Protein AF-A0A4J1UG32-F1 (afdb_monomer_lite)

Foldseek 3Di:
DDDDDPDDDDDDDDDPPAEDEDAEDAEDDDEYAEYEYAEYEEYDYEYAEYEYAEYEEYDYEYAEYEYAEYEEYCDEYAEYEYQEYEEYCDEYAEYEYQEYEEYNDEYAEYEYAEYEEYDDEYAEYEYAEYEEYDDEYAEYEYAEYEDYDDDYNYYHYVDYHDDPDDDDDDDDPPCPVPPVVPPPPDDWAKEKEFQEFEQFLPPVRDTAGRWMWIATQFFTADTHRDDDPCVVVHPYYHYLNYWYKWFFFFALEAAQLCQVCFPVDFDDAPVCCVPVTPVVVLLPAAQVSSLVSNLVQLLQSVLLRHQEYEYEYAPHRHDPVSNVVQQVLLLGAYAHEHEAFDDPVDDLVRSLVVRVVSQVVQVVVVDRRYHYALEHEEPLRDDPSNLLSSVVSCVVVVHEYEYAALQAPVSQVSCCVVPVDGRLVSCVVSVNQAHQYEYEAQFRDDLVSLLSQLVGNYAYEHAQQLSVRNVRHAHQVLSNVVSVHQYAYHNYDCRSRVGRNLLVRLLSNLVSNCVVVVHNPPCDLSNSLQRRFQSSCVSVVNNQATRGSDGGHTPWMWIFNCPPPPQCPPVVVVSCCSRPRDDSNRTAWTDTSNDTQHHGSRGDRRDD

Radius of gyration: 32.75 Å; chains: 1; bounding box: 63×98×88 Å

InterPro domains:
  IPR006680 Amidohydrolase-related [PF01979] (244-597)
  IPR011059 Metal-dependent hydrolase, composite domain superfamily [G3DSA:2.30.40.10] (197-607)
  IPR011059 Metal-dependent hydrolase, composite domain superfamily [SSF51338] (191-607)
  IPR032466 Metal-dependent hydrolase [SSF51556] (247-548)
  IPR050287 5-Methylthioadenosine/S-adenosylhomocysteine deaminase [PTHR43794] (187-607)

Organism: Streptococcus pneumoniae (NCBI:txid1313)

Secondary structure (DSSP, 8-state):
--S---SS----S------EEEEEES-B-S--S-EEEEEEEEE-S--S-EEEEEEEEE-S-BS-EEEEEEEEE-S-BS-EEEEEEEEE-S-BS-EEEEEEEEE-S-BS-EEEEEEEEE-S-BS-EEEEEEEEE-S-BS-EEEEEEEEE-S-BS-EEEEEEEEE---------TTSTTTSGGGS------EEEEEEEEEE--STT--EEEEEEEEEETTEEEEEESS--GGGGG-SEEEE-TT-EEEEPEEEEEE-GGGGGGTTSS-S--HHHHIIIIIHHHHTT--HHHHHHHHHHHHHHHHHTTEEEEEEEE-STT--HHHHHHHHHHH--EEEEEEEE---SSS-HHHHHHHHHHHHHHHHHT--TTEE--BEE--TTTS-HHHHHHHHHHHHHHT--EEEEES--HHHHHHHHHHHSS-HHHHHHHHTGGGS-EEEEE-TT--HHHHHHHTTSSEEEEE-HHHHHHTT-----HHHHHHTT--EEE--B-TTTS----HHHHHHHHHHHHHHHHT-TTSS-HHHHHHHTTHHHHHHTT-TTTSSS--TTSB--EEEE--TT-GGG-SGGGHHHHHHHT--GGGEEEEEETTEEEEETTEESS---

Sequence (608 aa):
MKIKEQTRKLAVGCSKHSFEVVDKTDEVSSKHSFEVVDKTDEVSSKHSFEVVDKTDEVSSKHCFEVVDKTDEVSSKHCFEVADRTDEVSSKHCFEVADRTDEVSSKHCFEVADRTDEVSSKHCFEVVDKTDEVSSKHCFEVADRTDEVSSKHCFEVADRTDEVSNHTYGKVNLKWFEESTTCLLEKEPIMKVFQHVNIVTCDQDFHVYLDGILAVKDSQIVYVGQDKPAFLEQAEQIIDYQGAWIMPGLVNCHTHSAMTGLRGIRDDSNLHEWLNDYIWPAESEFTPDMTTNAVKEALTEMLQSGTTTFNDMYNPSGVDIQQIYQVVKTSKMRCYFSPTLFSSETETTAETISRTRSIIDEILKYKNPNFKVMVAPHSPYSCSRDLLEASLEMAKELNIPLHVHVAETKEESGIILKRYGKRPLAFLEELGYLDHPSVFAHGVELNEREIERLASSQVAIAHNPISNLKLASGIAPIIQLQKAGVAVGIATDSVASNNNLDMFEEGRTAALLQKMKSGDASQFPIETALKVLTIEGAKVLGMENQIGSLEVGKQADFLVIQPQGKIHLQPQENMLSHLVYAVKSSDVDDVYIAGEQVVKQGQVLTVEL

Structure (mmCIF, N/CA/C/O backbone):
data_AF-A0A4J1UG32-F1
#
_entry.id   AF-A0A4J1UG32-F1
#
loop_
_atom_site.group_PDB
_atom_site.id
_atom_site.type_symbol
_atom_site.label_atom_id
_atom_site.label_alt_id
_atom_site.label_comp_id
_atom_site.label_asym_id
_atom_site.label_entity_id
_atom_site.label_seq_id
_atom_site.pdbx_PDB_ins_code
_atom_site.Cartn_x
_atom_site.Cartn_y
_atom_site.Cartn_z
_atom_site.occupancy
_atom_site.B_iso_or_equiv
_atom_site.auth_seq_id
_atom_site.auth_comp_id
_atom_site.auth_asym_id
_atom_site.auth_atom_id
_atom_site.pdbx_PDB_model_num
ATOM 1 N N . MET A 1 1 ? 22.743 69.578 35.865 1.00 32.75 1 MET A N 1
ATOM 2 C CA . MET A 1 1 ? 24.155 69.625 35.428 1.00 32.75 1 MET A CA 1
ATOM 3 C C . MET A 1 1 ? 24.977 68.991 36.531 1.00 32.75 1 MET A C 1
ATOM 5 O O . MET A 1 1 ? 25.008 69.527 37.622 1.00 32.75 1 MET A O 1
ATOM 9 N N . LYS A 1 2 ? 25.369 67.734 36.317 1.00 35.53 2 LYS A N 1
ATOM 10 C CA . LYS A 1 2 ? 26.755 67.364 35.977 1.00 35.53 2 LYS A CA 1
ATOM 11 C C . LYS A 1 2 ? 27.602 67.409 37.251 1.00 35.53 2 LYS A C 1
ATOM 13 O O . LYS A 1 2 ? 27.920 68.483 37.730 1.00 35.53 2 LYS A O 1
ATOM 18 N N . ILE A 1 3 ? 27.944 66.271 37.836 1.00 35.66 3 ILE A N 1
ATOM 19 C CA . ILE A 1 3 ? 28.661 65.165 37.181 1.00 35.66 3 ILE A CA 1
ATOM 20 C C . ILE A 1 3 ? 27.950 63.837 37.519 1.00 35.66 3 ILE A C 1
ATOM 22 O O . ILE A 1 3 ? 27.868 63.467 38.680 1.00 35.66 3 ILE A O 1
ATOM 26 N N . LYS A 1 4 ? 27.170 63.304 36.562 1.00 32.16 4 LYS A N 1
ATOM 27 C CA . LYS A 1 4 ? 27.481 62.132 35.701 1.00 32.16 4 LYS A CA 1
ATOM 28 C C . LYS A 1 4 ? 27.303 60.806 36.462 1.00 32.16 4 LYS A C 1
ATOM 30 O O . LYS A 1 4 ? 28.117 60.487 37.307 1.00 32.16 4 LYS A O 1
ATOM 35 N N . GLU A 1 5 ? 26.261 60.000 36.275 1.00 32.25 5 GLU A N 1
ATOM 36 C CA . GLU A 1 5 ? 25.587 59.630 35.020 1.00 32.25 5 GLU A CA 1
ATOM 37 C C . GLU A 1 5 ? 26.572 59.029 34.007 1.00 32.25 5 GLU A C 1
ATOM 39 O O . GLU A 1 5 ? 27.082 59.713 33.126 1.00 32.25 5 GLU A O 1
ATOM 44 N N . GLN A 1 6 ? 26.877 57.753 34.253 1.00 31.59 6 GLN A N 1
ATOM 45 C CA . GLN A 1 6 ? 27.228 56.657 33.338 1.00 31.59 6 GLN A CA 1
ATOM 46 C C . GLN A 1 6 ? 27.647 55.515 34.283 1.00 31.59 6 GLN A C 1
ATOM 48 O O . GLN A 1 6 ? 28.811 55.373 34.622 1.00 31.59 6 GLN A O 1
ATOM 53 N N . THR A 1 7 ? 26.748 54.788 34.950 1.00 32.25 7 THR A N 1
ATOM 54 C CA . THR A 1 7 ? 26.075 53.622 34.354 1.00 32.25 7 THR A CA 1
ATOM 55 C C . THR A 1 7 ? 24.945 53.165 35.291 1.00 32.25 7 THR A C 1
ATOM 57 O O . THR A 1 7 ? 25.064 52.199 36.034 1.00 32.25 7 THR A O 1
ATOM 60 N N . ARG A 1 8 ? 23.822 53.888 35.297 1.00 33.50 8 ARG A N 1
ATOM 61 C CA . ARG A 1 8 ? 22.522 53.343 35.715 1.00 33.50 8 ARG A CA 1
ATOM 62 C C . ARG A 1 8 ? 21.726 53.208 34.423 1.00 33.50 8 ARG A C 1
ATOM 64 O O . ARG A 1 8 ? 21.204 54.219 33.963 1.00 33.50 8 ARG A O 1
ATOM 71 N N . LYS A 1 9 ? 21.747 52.012 33.817 1.00 29.39 9 LYS A N 1
ATOM 72 C CA . LYS A 1 9 ? 20.824 51.451 32.799 1.00 29.39 9 LYS A CA 1
ATOM 73 C C . LYS A 1 9 ? 21.579 50.504 31.857 1.00 29.39 9 LYS A C 1
ATOM 75 O O . LYS A 1 9 ? 22.263 50.985 30.962 1.00 29.39 9 LYS A O 1
ATOM 80 N N . LEU A 1 10 ? 21.404 49.197 32.081 1.00 27.48 10 LEU A N 1
ATOM 81 C CA . LEU A 1 10 ? 21.217 48.099 31.107 1.00 27.48 10 LEU A CA 1
ATOM 82 C C . LEU A 1 10 ? 21.734 46.773 31.699 1.00 27.48 10 LEU A C 1
ATOM 84 O O . LEU A 1 10 ? 22.851 46.370 31.418 1.00 27.48 10 LEU A O 1
ATOM 88 N N . ALA A 1 11 ? 20.917 46.136 32.542 1.00 27.38 11 ALA A N 1
ATOM 89 C CA . ALA A 1 11 ? 20.810 44.676 32.693 1.00 27.38 11 ALA A CA 1
ATOM 90 C C . ALA A 1 11 ? 19.636 44.382 33.644 1.00 27.38 11 ALA A C 1
ATOM 92 O O . ALA A 1 11 ? 19.789 44.106 34.829 1.00 27.38 11 ALA A O 1
ATOM 93 N N . VAL A 1 12 ? 18.425 44.558 33.119 1.00 29.69 12 VAL A N 1
ATOM 94 C CA . VAL A 1 12 ? 17.246 43.844 33.608 1.00 29.69 12 VAL A CA 1
ATOM 95 C C . VAL A 1 12 ? 17.391 42.414 33.081 1.00 29.69 12 VAL A C 1
ATOM 97 O O . VAL A 1 12 ? 17.514 42.252 31.872 1.00 29.69 12 VAL A O 1
ATOM 100 N N . GLY A 1 13 ? 17.350 41.410 33.959 1.00 28.53 13 GLY A N 1
ATOM 101 C CA . GLY A 1 13 ? 17.164 40.004 33.580 1.00 28.53 13 GLY A CA 1
ATOM 102 C C . GLY A 1 13 ? 18.434 39.146 33.480 1.00 28.53 13 GLY A C 1
ATOM 103 O O . GLY A 1 13 ? 19.386 39.503 32.802 1.00 28.53 13 GLY A O 1
ATOM 104 N N . CYS A 1 14 ? 18.344 37.958 34.095 1.00 29.94 14 CYS A N 1
ATOM 105 C CA . CYS A 1 14 ? 19.219 36.783 33.967 1.00 29.94 14 CYS A CA 1
ATOM 106 C C . CYS A 1 14 ? 20.642 36.862 34.568 1.00 29.94 14 CYS A C 1
ATOM 108 O O . CYS A 1 14 ? 21.556 37.407 33.963 1.00 29.94 14 CYS A O 1
ATOM 110 N N . SER A 1 15 ? 20.862 36.162 35.687 1.00 30.73 15 SER A N 1
ATOM 111 C CA . SER A 1 15 ? 22.154 35.524 35.983 1.00 30.73 15 SER A CA 1
ATOM 112 C C . SER A 1 15 ? 21.916 34.157 36.636 1.00 30.73 15 SER A C 1
ATOM 114 O O . SER A 1 15 ? 21.969 34.002 37.851 1.00 30.73 15 SER A O 1
ATOM 116 N N . LYS A 1 16 ? 21.615 33.145 35.808 1.00 36.53 16 LYS A N 1
ATOM 117 C CA . LYS A 1 16 ? 22.020 31.771 36.132 1.00 36.53 16 LYS A CA 1
ATOM 118 C C . LYS A 1 16 ? 23.544 31.814 36.257 1.00 36.53 16 LYS A C 1
ATOM 120 O O . LYS A 1 16 ? 24.208 32.092 35.259 1.00 36.53 16 LYS A O 1
ATOM 125 N N . HIS A 1 17 ? 24.083 31.619 37.453 1.00 42.28 17 HIS A N 1
ATOM 126 C CA . HIS A 1 17 ? 25.504 31.335 37.604 1.00 42.28 17 HIS A CA 1
ATOM 127 C C . HIS A 1 17 ? 25.693 29.849 37.303 1.00 42.28 17 HIS A C 1
ATOM 129 O O . HIS A 1 17 ? 25.132 28.991 37.973 1.00 42.28 17 HIS A O 1
ATOM 135 N N . SER A 1 18 ? 26.390 29.548 36.210 1.00 38.44 18 SER A N 1
ATOM 136 C CA . SER A 1 18 ? 26.551 28.172 35.729 1.00 38.44 18 SER A CA 1
ATOM 137 C C . SER A 1 18 ? 27.694 27.421 36.421 1.00 38.44 18 SER A C 1
ATOM 139 O O . SER A 1 18 ? 27.841 26.230 36.174 1.00 38.44 18 SER A O 1
ATOM 141 N N . PHE A 1 19 ? 28.519 28.113 37.213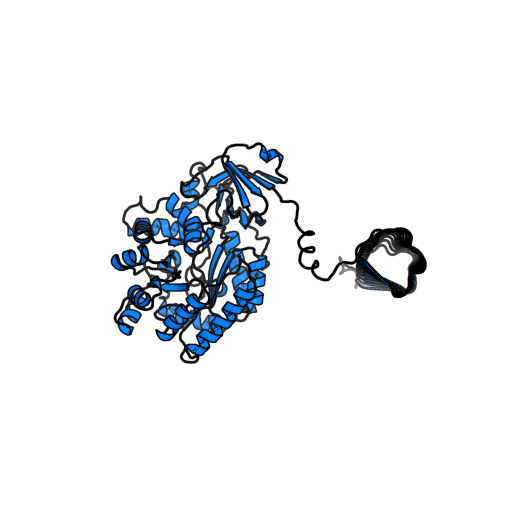 1.00 37.47 19 PHE A N 1
ATOM 142 C CA . PHE A 1 19 ? 29.785 27.600 37.735 1.00 37.47 19 PHE A CA 1
ATOM 143 C C . PHE A 1 19 ? 30.209 28.373 38.993 1.00 37.47 19 PHE A C 1
ATOM 145 O O . PHE A 1 19 ? 30.205 29.609 38.960 1.00 37.47 19 PHE A O 1
ATOM 152 N N . GLU A 1 20 ? 30.583 27.663 40.058 1.00 44.66 20 GLU A N 1
ATOM 153 C CA . GLU A 1 20 ? 31.046 28.220 41.337 1.00 44.66 20 GLU A CA 1
ATOM 154 C C . GLU A 1 20 ? 32.250 27.431 41.882 1.00 44.66 20 GLU A C 1
ATOM 156 O O . GLU A 1 20 ? 32.299 26.210 41.752 1.00 44.66 20 GLU A O 1
ATOM 161 N N . VAL A 1 21 ? 33.245 28.149 42.427 1.00 44.84 21 VAL A N 1
ATOM 162 C CA . VAL A 1 21 ? 34.440 27.586 43.085 1.00 44.84 21 VAL A CA 1
ATOM 163 C C . VAL A 1 21 ? 34.744 28.434 44.310 1.00 44.84 21 VAL A C 1
ATOM 165 O O . VAL A 1 21 ? 35.055 29.623 44.173 1.00 44.84 21 VAL A O 1
ATOM 168 N N . VAL A 1 22 ? 34.645 27.839 45.492 1.00 44.91 22 VAL A N 1
ATOM 169 C CA . VAL A 1 22 ? 34.744 28.533 46.782 1.00 44.91 22 VAL A CA 1
ATOM 170 C C . VAL A 1 22 ? 35.421 27.637 47.820 1.00 44.91 22 VAL A C 1
ATOM 172 O O . VAL A 1 22 ? 35.384 26.419 47.721 1.00 44.91 22 VAL A O 1
ATOM 175 N N . ASP A 1 23 ? 36.098 28.257 48.788 1.00 32.66 23 ASP A N 1
ATOM 176 C CA . ASP A 1 23 ? 36.917 27.558 49.794 1.00 32.66 23 ASP A CA 1
ATOM 177 C C . ASP A 1 23 ? 36.054 26.991 50.939 1.00 32.66 23 ASP A C 1
ATOM 179 O O . ASP A 1 23 ? 36.321 25.914 51.448 1.00 32.66 23 ASP A O 1
ATOM 183 N N . LYS A 1 24 ? 34.983 27.692 51.336 1.00 41.03 24 LYS A N 1
ATOM 184 C CA . LYS A 1 24 ? 33.969 27.208 52.289 1.00 41.03 24 LYS A CA 1
ATOM 185 C C . LYS A 1 24 ? 32.628 27.872 52.032 1.00 41.03 24 LYS A C 1
ATOM 187 O O . LYS A 1 24 ? 32.609 29.087 51.797 1.00 41.03 24 LYS A O 1
ATOM 192 N N . THR A 1 25 ? 31.545 27.113 52.180 1.00 51.41 25 THR A N 1
ATOM 193 C CA . THR A 1 25 ? 30.183 27.645 52.078 1.00 51.41 25 THR A CA 1
ATOM 194 C C . THR A 1 25 ? 29.265 27.034 53.129 1.00 51.41 25 THR A C 1
ATOM 196 O O . THR A 1 25 ? 29.190 25.817 53.249 1.00 51.41 25 THR A O 1
ATOM 199 N N . ASP A 1 26 ? 28.545 27.896 53.854 1.00 43.16 26 ASP A N 1
ATOM 200 C CA . ASP A 1 26 ? 27.675 27.477 54.960 1.00 43.16 26 ASP A CA 1
ATOM 201 C C . ASP A 1 26 ? 26.256 27.071 54.477 1.00 43.16 26 ASP A C 1
ATOM 203 O O . ASP A 1 26 ? 25.650 26.193 55.071 1.00 43.16 26 ASP A O 1
ATOM 207 N N . GLU A 1 27 ? 25.713 27.669 53.397 1.00 48.88 27 GLU A N 1
ATOM 208 C CA . GLU A 1 27 ? 24.404 27.302 52.801 1.00 48.88 27 GLU A CA 1
ATOM 209 C C . GLU A 1 27 ? 24.316 27.681 51.301 1.00 48.88 27 GLU A C 1
ATOM 211 O O . GLU A 1 27 ? 24.492 28.851 50.939 1.00 48.88 27 GLU A O 1
ATOM 216 N N . VAL A 1 28 ? 23.936 26.740 50.419 1.00 53.25 28 VAL A N 1
ATOM 217 C CA . VAL A 1 28 ? 23.693 27.001 48.978 1.00 53.25 28 VAL A CA 1
ATOM 218 C C . VAL A 1 28 ? 22.209 26.821 48.627 1.00 53.25 28 VAL A C 1
ATOM 220 O O . VAL A 1 28 ? 21.672 25.716 48.648 1.00 53.25 28 VAL A O 1
ATOM 223 N N . SER A 1 29 ? 21.516 27.915 48.272 1.00 44.59 29 SER A N 1
ATOM 224 C CA . SER A 1 29 ? 20.060 27.914 47.991 1.00 44.59 29 SER A CA 1
ATOM 225 C C . SER A 1 29 ? 19.663 28.285 46.549 1.00 44.59 29 SER A C 1
ATOM 227 O O . SER A 1 29 ? 18.470 28.336 46.221 1.00 44.59 29 SER A O 1
ATOM 229 N N . SER A 1 30 ? 20.625 28.514 45.645 1.00 51.66 30 SER A N 1
ATOM 230 C CA . SER A 1 30 ? 20.379 28.777 44.214 1.00 51.66 30 SER A CA 1
ATOM 231 C C . SER A 1 30 ? 20.765 27.600 43.312 1.00 51.66 30 SER A C 1
ATOM 233 O O . SER A 1 30 ? 21.615 26.803 43.654 1.00 51.66 30 SER A O 1
ATOM 235 N N . LYS A 1 31 ? 20.132 27.468 42.133 1.00 46.75 31 LYS A N 1
ATOM 236 C CA . LYS A 1 31 ? 20.424 26.378 41.177 1.00 46.75 31 LYS A CA 1
ATOM 237 C C . LYS A 1 31 ? 21.768 26.595 40.471 1.00 46.75 31 LYS A C 1
ATOM 239 O O . LYS A 1 31 ? 21.836 27.484 39.614 1.00 46.75 31 LYS A O 1
ATOM 244 N N . HIS A 1 32 ? 22.747 25.727 40.720 1.00 52.16 32 HIS A N 1
ATOM 245 C CA . HIS A 1 32 ? 24.027 25.689 40.003 1.00 52.16 32 HIS A CA 1
ATOM 246 C C . HIS A 1 32 ? 24.087 24.494 39.041 1.00 52.16 32 HIS A C 1
ATOM 248 O O . HIS A 1 32 ? 23.397 23.489 39.206 1.00 52.16 32 HIS A O 1
ATOM 254 N N . SER A 1 33 ? 24.848 24.636 37.953 1.00 38.62 33 SER A N 1
ATOM 255 C CA . SER A 1 33 ? 25.053 23.539 36.989 1.00 38.62 33 SER A CA 1
ATOM 256 C C . SER A 1 33 ? 26.317 22.732 37.294 1.00 38.62 33 SER A C 1
ATOM 258 O O . SER A 1 33 ? 26.360 21.559 36.940 1.00 38.62 33 SER A O 1
ATOM 260 N N . PHE A 1 34 ? 27.309 23.348 37.943 1.00 39.72 34 PHE A N 1
ATOM 261 C CA . PHE A 1 34 ? 28.599 22.752 38.279 1.00 39.72 34 PHE A CA 1
ATOM 262 C C . PHE A 1 34 ? 29.207 23.459 39.500 1.00 39.72 34 PHE A C 1
ATOM 264 O O . PHE A 1 34 ? 29.196 24.696 39.535 1.00 39.72 34 PHE A O 1
ATOM 271 N N . GLU A 1 35 ? 29.745 22.697 40.450 1.00 51.25 35 GLU A N 1
ATOM 272 C CA . GLU A 1 35 ? 30.275 23.200 41.725 1.00 51.25 35 GLU A CA 1
ATOM 273 C C . GLU A 1 35 ? 31.529 22.430 42.177 1.00 51.25 35 GLU A C 1
ATOM 275 O O . GLU A 1 35 ? 31.603 21.213 41.997 1.00 51.25 35 GLU A O 1
ATOM 280 N N . VAL A 1 36 ? 32.522 23.158 42.714 1.00 48.09 36 VAL A N 1
ATOM 281 C CA . VAL A 1 36 ? 33.732 22.597 43.345 1.00 48.09 36 VAL A CA 1
ATOM 282 C C . VAL A 1 36 ? 34.012 23.334 44.652 1.00 48.09 36 VAL A C 1
ATOM 284 O O . VAL A 1 36 ? 34.279 24.541 44.620 1.00 48.09 36 VAL A O 1
ATOM 287 N N . VAL A 1 37 ? 33.969 22.627 45.781 1.00 54.62 37 VAL A N 1
ATOM 288 C CA . VAL A 1 37 ? 34.108 23.218 47.125 1.00 54.62 37 VAL A CA 1
ATOM 289 C C . VAL A 1 37 ? 35.006 22.344 48.001 1.00 54.62 37 VAL A C 1
ATOM 291 O O . VAL A 1 37 ? 35.007 21.128 47.862 1.00 54.62 37 VAL A O 1
ATOM 294 N N . ASP A 1 38 ? 35.800 22.948 48.889 1.00 39.88 38 ASP A N 1
ATOM 295 C CA . ASP A 1 38 ? 36.634 22.192 49.842 1.00 39.88 38 ASP A CA 1
ATOM 296 C C . ASP A 1 38 ? 35.773 21.628 50.990 1.00 39.88 38 ASP A C 1
ATOM 298 O O . ASP A 1 38 ? 35.847 20.449 51.312 1.00 39.88 38 ASP A O 1
ATOM 302 N N . LYS A 1 39 ? 34.888 22.437 51.590 1.00 47.44 39 LYS A N 1
ATOM 303 C CA . LYS A 1 39 ? 33.922 21.966 52.601 1.00 47.44 39 LYS A CA 1
ATOM 304 C C . LYS A 1 39 ? 32.562 22.636 52.496 1.00 47.44 39 LYS A C 1
ATOM 306 O O . LYS A 1 39 ? 32.506 23.869 52.397 1.00 47.44 39 LYS A O 1
ATOM 311 N N . THR A 1 40 ? 31.514 21.829 52.639 1.00 52.81 40 THR A N 1
ATOM 312 C CA . THR A 1 40 ? 30.124 22.291 52.661 1.00 52.81 40 THR A CA 1
ATOM 313 C C . THR A 1 40 ? 29.342 21.596 53.771 1.00 52.81 40 THR A C 1
ATOM 315 O O . THR A 1 40 ? 29.356 20.371 53.861 1.00 52.81 40 THR A O 1
ATOM 318 N N . ASP A 1 41 ? 28.641 22.385 54.588 1.00 50.69 41 ASP A N 1
ATOM 319 C CA . ASP A 1 41 ? 27.920 21.868 55.758 1.00 50.69 41 ASP A CA 1
ATOM 320 C C . ASP A 1 41 ? 26.512 21.338 55.374 1.00 50.69 41 ASP A C 1
ATOM 322 O O . ASP A 1 41 ? 26.141 20.246 55.788 1.00 50.69 41 ASP A O 1
ATOM 326 N N . GLU A 1 42 ? 25.740 22.047 54.527 1.00 52.50 42 GLU A N 1
ATOM 327 C CA . GLU A 1 42 ? 24.414 21.593 54.046 1.00 52.50 42 GLU A CA 1
ATOM 328 C C . GLU A 1 42 ? 24.128 21.969 52.573 1.00 52.50 42 GLU A C 1
ATOM 330 O O . GLU A 1 42 ? 24.183 23.143 52.179 1.00 52.50 42 GLU A O 1
ATOM 335 N N . VAL A 1 43 ? 23.694 20.990 51.760 1.00 56.34 43 VAL A N 1
ATOM 336 C CA . VAL A 1 43 ? 23.252 21.212 50.364 1.00 56.34 43 VAL A CA 1
ATOM 337 C C . VAL A 1 43 ? 21.756 20.910 50.193 1.00 56.34 43 VAL A C 1
ATOM 339 O O . VAL A 1 43 ? 21.299 19.771 50.313 1.00 56.34 43 VAL A O 1
ATOM 342 N N . SER A 1 44 ? 20.960 21.940 49.861 1.00 45.69 44 SER A N 1
ATOM 343 C CA . SER A 1 44 ? 19.486 21.846 49.740 1.00 45.69 44 SER A CA 1
ATOM 344 C C . SER A 1 44 ? 18.931 22.096 48.323 1.00 45.69 44 SER A C 1
ATOM 346 O O . SER A 1 44 ? 17.714 22.102 48.101 1.00 45.69 44 SER A O 1
ATOM 348 N N . SER A 1 45 ? 19.804 22.282 47.325 1.00 54.88 45 SER A N 1
ATOM 349 C CA . SER A 1 45 ? 19.456 22.664 45.945 1.00 54.88 45 SER A CA 1
ATOM 350 C C . SER A 1 45 ? 19.832 21.578 44.912 1.00 54.88 45 SER A C 1
ATOM 352 O O . SER A 1 45 ? 20.583 20.663 45.217 1.00 54.88 45 SER A O 1
ATOM 354 N N . LYS A 1 46 ? 19.258 21.590 43.692 1.00 48.44 46 LYS A N 1
ATOM 355 C CA . LYS A 1 46 ? 19.522 20.561 42.650 1.00 48.44 46 LYS A CA 1
ATOM 356 C C . LYS A 1 46 ? 20.772 20.899 41.830 1.00 48.44 46 LYS A C 1
ATOM 358 O O . LYS A 1 46 ? 20.718 21.888 41.091 1.00 48.44 46 LYS A O 1
ATOM 363 N N . HIS A 1 47 ? 21.777 20.022 41.835 1.00 55.16 47 HIS A N 1
ATOM 364 C CA . HIS A 1 47 ? 23.012 20.164 41.049 1.00 55.16 47 HIS A CA 1
ATOM 365 C C . HIS A 1 47 ? 23.090 19.113 39.930 1.00 55.16 47 HIS A C 1
ATOM 367 O O . HIS A 1 47 ? 22.504 18.031 40.012 1.00 55.16 47 HIS A O 1
ATOM 373 N N . SER A 1 48 ? 23.759 19.463 38.825 1.00 42.41 48 SER A N 1
ATOM 374 C CA . SER A 1 48 ? 23.982 18.522 37.711 1.00 42.41 48 SER A CA 1
ATOM 375 C C . SER A 1 48 ? 25.317 17.781 37.832 1.00 42.41 48 SER A C 1
ATOM 377 O O . SER A 1 48 ? 25.408 16.663 37.334 1.00 42.41 48 SER A O 1
ATOM 379 N N . PHE A 1 49 ? 26.319 18.389 38.474 1.00 43.41 49 PHE A N 1
ATOM 380 C CA . PHE A 1 49 ? 27.647 17.822 38.710 1.00 43.41 49 PHE A CA 1
ATOM 381 C C . PHE A 1 49 ? 28.318 18.526 39.901 1.00 43.41 49 PHE A C 1
ATOM 383 O O . PHE A 1 49 ? 28.272 19.760 39.958 1.00 43.41 49 PHE A O 1
ATOM 390 N N . GLU A 1 50 ? 28.946 17.770 40.799 1.00 52.81 50 GLU A N 1
ATOM 391 C CA . GLU A 1 50 ? 29.536 18.271 42.049 1.00 52.81 50 GLU A CA 1
ATOM 392 C C . GLU A 1 50 ? 30.836 17.528 42.407 1.00 52.81 50 GLU A C 1
ATOM 394 O O . GLU A 1 50 ? 30.929 16.317 42.197 1.00 52.81 50 GLU A O 1
ATOM 399 N N . VAL A 1 51 ? 31.845 18.268 42.891 1.00 52.06 51 VAL A N 1
ATOM 400 C CA . VAL A 1 51 ? 33.115 17.724 43.409 1.00 52.06 51 VAL A CA 1
ATOM 401 C C . VAL A 1 51 ? 33.450 18.387 44.742 1.00 52.06 51 VAL A C 1
ATOM 403 O O . VAL A 1 51 ? 33.677 19.599 44.765 1.00 52.06 51 VAL A O 1
ATOM 406 N N . VAL A 1 52 ? 33.505 17.618 45.829 1.00 57.81 52 VAL A N 1
ATOM 407 C CA . VAL A 1 52 ? 33.709 18.161 47.185 1.00 57.81 52 VAL A CA 1
ATOM 408 C C . VAL A 1 52 ? 34.728 17.324 47.967 1.00 57.81 52 VAL A C 1
ATOM 410 O O . VAL A 1 52 ? 34.791 16.116 47.785 1.00 57.81 52 VAL A O 1
ATOM 413 N N . ASP A 1 53 ? 35.564 17.938 48.811 1.00 47.25 53 ASP A N 1
ATOM 414 C CA . ASP A 1 53 ? 36.481 17.176 49.686 1.00 47.25 53 ASP A CA 1
ATOM 415 C C . ASP A 1 53 ? 35.709 16.602 50.890 1.00 47.25 53 ASP A C 1
ATOM 417 O O . ASP A 1 53 ? 35.780 15.408 51.163 1.00 47.25 53 ASP A O 1
ATOM 421 N N . LYS A 1 54 ? 34.882 17.402 51.581 1.00 52.84 54 LYS A N 1
ATOM 422 C CA . LYS A 1 54 ? 33.973 16.886 52.626 1.00 52.84 54 LYS A CA 1
ATOM 423 C C . LYS A 1 54 ? 32.588 17.514 52.628 1.00 52.84 54 LYS A C 1
ATOM 425 O O . LYS A 1 54 ? 32.485 18.745 52.587 1.00 52.84 54 LYS A O 1
ATOM 430 N N . THR A 1 55 ? 31.578 16.666 52.808 1.00 55.00 55 THR A N 1
ATOM 431 C CA . THR A 1 55 ? 30.180 17.080 52.963 1.00 55.00 55 THR A CA 1
ATOM 432 C C . THR A 1 55 ? 29.528 16.368 54.144 1.00 55.00 55 THR A C 1
ATOM 434 O O . THR A 1 55 ? 29.577 15.141 54.227 1.00 55.00 55 THR A O 1
ATOM 437 N N . ASP A 1 56 ? 28.895 17.139 55.029 1.00 55.12 56 ASP A N 1
ATOM 438 C CA . ASP A 1 56 ? 28.283 16.598 56.248 1.00 55.12 56 ASP A CA 1
ATOM 439 C C . ASP A 1 56 ? 26.852 16.064 55.969 1.00 55.12 56 ASP A C 1
ATOM 441 O O . ASP A 1 56 ? 26.561 14.917 56.303 1.00 55.12 56 ASP A O 1
ATOM 445 N N . GLU A 1 57 ? 25.974 16.821 55.280 1.00 54.03 57 GLU A N 1
ATOM 446 C CA . GLU A 1 57 ? 24.614 16.360 54.910 1.00 54.03 57 GLU A CA 1
ATOM 447 C C . GLU A 1 57 ? 24.167 16.742 53.476 1.00 54.03 57 GLU A C 1
ATOM 449 O O . GLU A 1 57 ? 24.152 17.917 53.081 1.00 54.03 57 GLU A O 1
ATOM 454 N N . VAL A 1 58 ? 23.667 15.754 52.711 1.00 57.41 58 VAL A N 1
ATOM 455 C CA . VAL A 1 58 ? 23.077 15.965 51.369 1.00 57.41 58 VAL A CA 1
ATOM 456 C C . VAL A 1 58 ? 21.580 15.628 51.343 1.00 57.41 58 VAL A C 1
ATOM 458 O O . VAL A 1 58 ? 21.163 14.477 51.510 1.00 57.41 58 VAL A O 1
ATOM 461 N N . SER A 1 59 ? 20.733 16.634 51.071 1.00 46.31 59 SER A N 1
ATOM 462 C CA . SER A 1 59 ? 19.258 16.519 51.154 1.00 46.31 59 SER A CA 1
ATOM 463 C C . SER A 1 59 ? 18.510 16.610 49.809 1.00 46.31 59 SER A C 1
ATOM 465 O O . SER A 1 59 ? 17.275 16.572 49.755 1.00 46.31 59 SER A O 1
ATOM 467 N N . SER A 1 60 ? 19.230 16.713 48.686 1.00 55.72 60 SER A N 1
ATOM 468 C CA . SER A 1 60 ? 18.679 17.063 47.367 1.00 55.72 60 SER A CA 1
ATOM 469 C C . SER A 1 60 ? 19.179 16.147 46.226 1.00 55.72 60 SER A C 1
ATOM 471 O O . SER A 1 60 ? 20.014 15.284 46.440 1.00 55.72 60 SER A O 1
ATOM 473 N N . LYS A 1 61 ? 18.554 16.174 45.031 1.00 49.50 61 LYS A N 1
ATOM 474 C CA . LYS A 1 61 ? 18.828 15.209 43.931 1.00 49.50 61 LYS A CA 1
ATOM 475 C C . LYS A 1 61 ? 20.033 15.634 43.086 1.00 49.50 61 LYS A C 1
ATOM 477 O O . LYS A 1 61 ? 19.925 16.671 42.422 1.00 49.50 61 LYS A O 1
ATOM 482 N N . HIS A 1 62 ? 21.046 14.770 42.978 1.00 57.06 62 HIS A N 1
ATOM 483 C CA . HIS A 1 62 ? 22.234 14.970 42.135 1.00 57.06 62 HIS A CA 1
ATOM 484 C C . HIS A 1 62 ? 22.262 13.977 40.959 1.00 57.06 62 HIS A C 1
ATOM 486 O O . HIS A 1 62 ? 21.781 12.840 41.047 1.00 57.06 62 HIS A O 1
ATOM 492 N N . CYS A 1 63 ? 22.783 14.425 39.814 1.00 45.62 63 CYS A N 1
ATOM 493 C CA . CYS A 1 63 ? 22.985 13.559 38.648 1.00 45.62 63 CYS A CA 1
ATOM 494 C C . CYS A 1 63 ? 24.350 12.852 38.670 1.00 45.62 63 CYS A C 1
ATOM 496 O O . CYS A 1 63 ? 24.426 11.724 38.190 1.00 45.62 63 CYS A O 1
ATOM 498 N N . PHE A 1 64 ? 25.398 13.500 39.190 1.00 46.09 64 PHE A N 1
ATOM 499 C CA . PHE A 1 64 ? 26.760 12.965 39.271 1.00 46.09 64 PHE A CA 1
ATOM 500 C C . PHE A 1 64 ? 27.541 13.663 40.394 1.00 46.09 64 PHE A C 1
ATOM 502 O O . PHE A 1 64 ? 27.508 14.895 40.457 1.00 46.09 64 PHE A O 1
ATOM 509 N N . GLU A 1 65 ? 28.250 12.898 41.222 1.00 55.84 65 GLU A N 1
ATOM 510 C CA . GLU A 1 65 ? 28.978 13.388 42.401 1.00 55.84 65 GLU A CA 1
ATOM 511 C C . GLU A 1 65 ? 30.329 12.677 42.570 1.00 55.84 65 GLU A C 1
ATOM 513 O O . GLU A 1 65 ? 30.431 11.475 42.309 1.00 55.84 65 GLU A O 1
ATOM 518 N N . VAL A 1 66 ? 31.362 13.430 42.966 1.00 56.06 66 VAL A N 1
ATOM 519 C CA . VAL A 1 66 ? 32.682 12.908 43.360 1.00 56.06 66 VAL A CA 1
ATOM 520 C C . VAL A 1 66 ? 33.080 13.528 44.692 1.00 56.06 66 VAL A C 1
ATOM 522 O O . VAL A 1 66 ? 33.197 14.751 44.773 1.00 56.06 66 VAL A O 1
ATOM 525 N N . VAL A 1 67 ? 33.319 12.711 45.710 1.00 61.25 67 VAL A N 1
ATOM 526 C CA . VAL A 1 67 ? 33.553 13.196 47.075 1.00 61.25 67 VAL A CA 1
ATOM 527 C C . VAL A 1 67 ? 34.671 12.418 47.772 1.00 61.25 67 VAL A C 1
ATOM 529 O O . VAL A 1 67 ? 34.831 11.232 47.521 1.00 61.25 67 VAL A O 1
ATOM 532 N N . ASP A 1 68 ? 35.500 13.055 48.606 1.00 52.41 68 ASP A N 1
ATOM 533 C CA . ASP A 1 68 ? 36.488 12.304 49.410 1.00 52.41 68 ASP A CA 1
ATOM 534 C C . ASP A 1 68 ? 35.782 11.653 50.611 1.00 52.41 68 ASP A C 1
ATOM 536 O O . ASP A 1 68 ? 35.870 10.441 50.794 1.00 52.41 68 ASP A O 1
ATOM 540 N N . LYS A 1 69 ? 34.988 12.412 51.387 1.00 55.94 69 LYS A N 1
ATOM 541 C CA . LYS A 1 69 ? 34.152 11.846 52.468 1.00 55.94 69 LYS A CA 1
ATOM 542 C C . LYS A 1 69 ? 32.759 12.448 52.571 1.00 55.94 69 LYS A C 1
ATOM 544 O O . LYS A 1 69 ? 32.632 13.676 52.582 1.00 55.94 69 LYS A O 1
ATOM 549 N N . THR A 1 70 ? 31.773 11.578 52.780 1.00 60.16 70 THR A N 1
ATOM 550 C CA . THR A 1 70 ? 30.387 11.965 53.069 1.00 60.16 70 THR A CA 1
ATOM 551 C C . THR A 1 70 ? 29.857 11.232 54.293 1.00 60.16 70 THR A C 1
ATOM 553 O O . THR A 1 70 ? 29.936 10.002 54.360 1.00 60.16 70 THR A O 1
ATOM 556 N N . ASP A 1 71 ? 29.293 11.993 55.232 1.00 58.38 71 ASP A N 1
ATOM 557 C CA . ASP A 1 71 ? 28.798 11.455 56.501 1.00 58.38 71 ASP A CA 1
ATOM 558 C C . ASP A 1 71 ? 27.351 10.917 56.353 1.00 58.38 71 ASP A C 1
ATOM 560 O O . ASP A 1 71 ? 27.119 9.742 56.637 1.00 58.38 71 ASP A O 1
ATOM 564 N N . GLU A 1 72 ? 26.391 11.702 55.824 1.00 56.09 72 GLU A N 1
ATOM 565 C CA . GLU A 1 72 ? 25.002 11.242 55.589 1.00 56.09 72 GLU A CA 1
ATOM 566 C C . GLU A 1 72 ? 24.407 11.636 54.215 1.00 56.09 72 GLU A C 1
ATOM 568 O O . GLU A 1 72 ? 24.308 12.815 53.846 1.00 56.09 72 GLU A O 1
ATOM 573 N N . VAL A 1 73 ? 23.874 10.643 53.481 1.00 58.59 73 VAL A N 1
ATOM 574 C CA . VAL A 1 73 ? 23.152 10.854 52.207 1.00 58.59 73 VAL A CA 1
ATOM 575 C C . VAL A 1 73 ? 21.673 10.471 52.322 1.00 58.59 73 VAL A C 1
ATOM 577 O O . VAL A 1 73 ? 21.309 9.300 52.481 1.00 58.59 73 VAL A O 1
ATOM 580 N N . SER A 1 74 ? 20.775 11.455 52.173 1.00 47.66 74 SER A N 1
ATOM 581 C CA . SER A 1 74 ? 19.320 11.275 52.376 1.00 47.66 74 SER A CA 1
ATOM 582 C C . SER A 1 74 ? 18.461 11.304 51.100 1.00 47.66 74 SER A C 1
ATOM 584 O O . SER A 1 74 ? 17.229 11.202 51.149 1.00 47.66 74 SER A O 1
ATOM 586 N N . SER A 1 75 ? 19.083 11.402 49.919 1.00 57.25 75 SER A N 1
ATOM 587 C CA . SER A 1 75 ? 18.413 11.722 48.649 1.00 57.25 75 SER A CA 1
ATOM 588 C C . SER A 1 75 ? 18.877 10.856 47.451 1.00 57.25 75 SER A C 1
ATOM 590 O O . SER A 1 75 ? 19.679 9.948 47.608 1.00 57.25 75 SER A O 1
ATOM 592 N N . LYS A 1 76 ? 18.228 10.951 46.271 1.00 50.41 76 LYS A N 1
ATOM 593 C CA . LYS A 1 76 ? 18.459 10.041 45.117 1.00 50.41 76 LYS A CA 1
ATOM 594 C C . LYS A 1 76 ? 19.616 10.519 44.235 1.00 50.41 76 LYS A C 1
ATOM 596 O O . LYS A 1 76 ? 19.450 11.563 43.594 1.00 50.41 76 LYS A O 1
ATOM 601 N N . HIS A 1 77 ? 20.646 9.687 44.067 1.00 58.09 77 HIS A N 1
ATOM 602 C CA . HIS A 1 77 ? 21.769 9.922 43.149 1.00 58.09 77 HIS A CA 1
ATOM 603 C C . HIS A 1 77 ? 21.689 8.987 41.932 1.00 58.09 77 HIS A C 1
ATOM 605 O O . HIS A 1 77 ? 21.209 7.848 42.007 1.00 58.09 77 HIS A O 1
ATOM 611 N N . CYS A 1 78 ? 22.106 9.489 40.767 1.00 48.44 78 CYS A N 1
ATOM 612 C CA . CYS A 1 78 ? 22.210 8.660 39.560 1.00 48.44 78 CYS A CA 1
ATOM 613 C C . CYS A 1 78 ? 23.591 7.999 39.426 1.00 48.44 78 CYS A C 1
ATOM 615 O O . CYS A 1 78 ? 23.650 6.883 38.914 1.00 48.44 78 CYS A O 1
ATOM 617 N N . PHE A 1 79 ? 24.662 8.661 39.876 1.00 50.09 79 PHE A N 1
ATOM 618 C CA . PHE A 1 79 ? 26.036 8.155 39.839 1.00 50.09 79 PHE A CA 1
ATOM 619 C C . PHE A 1 79 ? 26.893 8.840 40.916 1.00 50.09 79 PHE A C 1
ATOM 621 O O . PHE A 1 79 ? 26.825 10.066 41.026 1.00 50.09 79 PHE A O 1
ATOM 628 N N . GLU A 1 80 ? 27.701 8.076 41.648 1.00 58.31 80 GLU A N 1
ATOM 629 C CA . GLU A 1 80 ? 28.547 8.563 42.750 1.00 58.31 80 GLU A CA 1
ATOM 630 C C . GLU A 1 80 ? 29.921 7.877 42.763 1.00 58.31 80 GLU A C 1
ATOM 632 O O . GLU A 1 80 ? 30.020 6.686 42.449 1.00 58.31 80 GLU A O 1
ATOM 637 N N . VAL A 1 81 ? 30.971 8.638 43.098 1.00 61.38 81 VAL A N 1
ATOM 638 C CA . VAL A 1 81 ? 32.330 8.136 43.354 1.00 61.38 81 VAL A CA 1
ATOM 639 C C . VAL A 1 81 ? 32.848 8.717 44.669 1.00 61.38 81 VAL A C 1
ATOM 641 O O . VAL A 1 81 ? 32.994 9.936 44.753 1.00 61.38 81 VAL A O 1
ATOM 644 N N . ALA A 1 82 ? 33.161 7.872 45.652 1.00 63.62 82 ALA A N 1
ATOM 645 C CA . ALA A 1 82 ? 33.607 8.307 46.978 1.00 63.62 82 ALA A CA 1
ATOM 646 C C . ALA A 1 82 ? 34.882 7.584 47.460 1.00 63.62 82 ALA A C 1
ATOM 648 O O . ALA A 1 82 ? 35.121 6.446 47.067 1.00 63.62 82 ALA A O 1
ATOM 649 N N . ASP A 1 83 ? 35.713 8.201 48.311 1.00 58.56 83 ASP A N 1
ATOM 650 C CA . ASP A 1 83 ? 36.760 7.452 49.047 1.00 58.56 83 ASP A CA 1
ATOM 651 C C . ASP A 1 83 ? 36.133 6.757 50.268 1.00 58.56 83 ASP A C 1
ATOM 653 O O . ASP A 1 83 ? 36.347 5.567 50.500 1.00 58.56 83 ASP A O 1
ATOM 657 N N . ARG A 1 84 ? 35.269 7.460 51.016 1.00 57.81 84 ARG A N 1
ATOM 658 C CA . ARG A 1 84 ? 34.492 6.860 52.109 1.00 57.81 84 ARG A CA 1
ATOM 659 C C . ARG A 1 84 ? 33.083 7.434 52.242 1.00 57.81 84 ARG A C 1
ATOM 661 O O . ARG A 1 84 ? 32.925 8.655 52.286 1.00 57.81 84 ARG A O 1
ATOM 668 N N . THR A 1 85 ? 32.113 6.546 52.445 1.00 61.53 85 THR A N 1
ATOM 669 C CA . THR A 1 85 ? 30.719 6.902 52.745 1.00 61.53 85 THR A CA 1
ATOM 670 C C . THR A 1 85 ? 30.261 6.198 54.023 1.00 61.53 85 THR A C 1
ATOM 672 O O . THR A 1 85 ? 30.336 4.970 54.108 1.00 61.53 85 THR A O 1
ATOM 675 N N . ASP A 1 86 ? 29.811 6.965 55.022 1.00 60.06 86 ASP A N 1
ATOM 676 C CA . ASP A 1 86 ? 29.477 6.417 56.344 1.00 60.06 86 ASP A CA 1
ATOM 677 C C . ASP A 1 86 ? 28.016 5.894 56.405 1.00 60.06 86 ASP A C 1
ATOM 679 O O . ASP A 1 86 ? 27.828 4.709 56.685 1.00 60.06 86 ASP A O 1
ATOM 683 N N . GLU A 1 87 ? 26.989 6.693 56.058 1.00 57.56 87 GLU A N 1
ATOM 684 C CA . GLU A 1 87 ? 25.581 6.232 56.003 1.00 57.56 87 GLU A CA 1
ATOM 685 C C . GLU A 1 87 ? 24.818 6.626 54.715 1.00 57.56 87 GLU A C 1
ATOM 687 O O . GLU A 1 87 ? 24.653 7.804 54.374 1.00 57.56 87 GLU A O 1
ATOM 692 N N . VAL A 1 88 ? 24.223 5.629 54.037 1.00 59.53 88 VAL A N 1
ATOM 693 C CA . VAL A 1 88 ? 23.367 5.838 52.850 1.00 59.53 88 VAL A CA 1
ATOM 694 C C . VAL A 1 88 ? 21.918 5.421 53.112 1.00 59.53 88 VAL A C 1
ATOM 696 O O . VAL A 1 88 ? 21.598 4.238 53.286 1.00 59.53 88 VAL A O 1
ATOM 699 N N . SER A 1 89 ? 20.988 6.386 53.074 1.00 49.09 89 SER A N 1
ATOM 700 C CA . SER A 1 89 ? 19.567 6.167 53.417 1.00 49.09 89 SER A CA 1
ATOM 701 C C . SER A 1 89 ? 18.579 6.176 52.239 1.00 49.09 89 SER A C 1
ATOM 703 O O . SER A 1 89 ? 17.371 5.971 52.412 1.00 49.09 89 SER A O 1
ATOM 705 N N . SER A 1 90 ? 19.062 6.345 51.002 1.00 57.62 90 SER A N 1
ATOM 706 C CA . SER A 1 90 ? 18.230 6.563 49.806 1.00 57.62 90 SER A CA 1
ATOM 707 C C . SER A 1 90 ? 18.745 5.814 48.547 1.00 57.62 90 SER A C 1
ATOM 709 O O . SER A 1 90 ? 19.638 4.987 48.646 1.00 57.62 90 SER A O 1
ATOM 711 N N . LYS A 1 91 ? 18.048 5.885 47.391 1.00 52.00 91 LYS A N 1
ATOM 712 C CA . LYS A 1 91 ? 18.283 5.013 46.207 1.00 52.00 91 LYS A CA 1
ATOM 713 C C . LYS A 1 91 ? 19.412 5.529 45.305 1.00 52.00 91 LYS A C 1
ATOM 715 O O . LYS A 1 91 ? 19.216 6.591 44.704 1.00 52.00 91 LYS A O 1
ATOM 720 N N . HIS A 1 92 ? 20.434 4.706 45.056 1.00 58.28 92 HIS A N 1
ATOM 721 C CA . HIS A 1 92 ? 21.485 4.955 44.057 1.00 58.28 92 HIS A CA 1
ATOM 722 C C . HIS A 1 92 ? 21.294 4.057 42.825 1.00 58.28 92 HIS A C 1
ATOM 724 O O . HIS A 1 92 ? 20.841 2.908 42.911 1.00 58.28 92 HIS A O 1
ATOM 730 N N . CYS A 1 93 ? 21.585 4.599 41.639 1.00 50.34 93 CYS A N 1
ATOM 731 C CA . CYS A 1 93 ? 21.582 3.803 40.406 1.00 50.34 93 CYS A CA 1
ATOM 732 C C . CYS A 1 93 ? 22.951 3.161 40.127 1.00 50.34 93 CYS A C 1
ATOM 734 O O . CYS A 1 93 ? 22.970 2.057 39.586 1.00 50.34 93 CYS A O 1
ATOM 736 N N . PHE A 1 94 ? 24.052 3.826 40.490 1.00 51.91 94 PHE A N 1
ATOM 737 C CA . PHE A 1 94 ? 25.422 3.340 40.315 1.00 51.91 94 PHE A CA 1
ATOM 738 C C . PHE A 1 94 ? 26.365 4.013 41.326 1.00 51.91 94 PHE A C 1
ATOM 740 O O . PHE A 1 94 ? 26.292 5.234 41.470 1.00 51.91 94 PHE A O 1
ATOM 747 N N . GLU A 1 95 ? 27.243 3.249 41.973 1.00 60.19 95 GLU A N 1
ATOM 748 C CA . GLU A 1 95 ? 28.183 3.735 42.998 1.00 60.19 95 GLU A CA 1
ATOM 749 C C . GLU A 1 95 ? 29.558 3.061 42.874 1.00 60.19 95 GLU A C 1
ATOM 751 O O . GLU A 1 95 ? 29.636 1.874 42.539 1.00 60.19 95 GLU A O 1
ATOM 756 N N . VAL A 1 96 ? 30.627 3.829 43.122 1.00 63.59 96 VAL A N 1
ATOM 757 C CA . VAL A 1 96 ? 32.009 3.338 43.240 1.00 63.59 96 VAL A CA 1
ATOM 758 C C . VAL A 1 96 ? 32.659 3.934 44.489 1.00 63.59 96 VAL A C 1
ATOM 760 O O . VAL A 1 96 ? 32.834 5.150 44.532 1.00 63.59 96 VAL A O 1
ATOM 763 N N . ALA A 1 97 ? 33.052 3.115 45.464 1.00 65.25 97 ALA A N 1
ATOM 764 C CA . ALA A 1 97 ? 33.647 3.599 46.715 1.00 65.25 97 ALA A CA 1
ATOM 765 C C . ALA A 1 97 ? 34.874 2.782 47.160 1.00 65.25 97 ALA A C 1
ATOM 767 O O . ALA A 1 97 ? 34.960 1.603 46.846 1.00 65.25 97 ALA A O 1
ATOM 768 N N . ASP A 1 98 ? 35.834 3.363 47.890 1.00 59.81 98 ASP A N 1
ATOM 769 C CA . ASP A 1 98 ? 36.901 2.554 48.521 1.00 59.81 98 ASP A CA 1
ATOM 770 C C . ASP A 1 98 ? 36.347 1.839 49.768 1.00 59.81 98 ASP A C 1
ATOM 772 O O . ASP A 1 98 ? 36.529 0.632 49.941 1.00 59.81 98 ASP A O 1
ATOM 776 N N . ARG A 1 99 ? 35.572 2.552 50.601 1.00 57.69 99 ARG A N 1
ATOM 777 C CA . ARG A 1 99 ? 34.871 1.960 51.750 1.00 57.69 99 ARG A CA 1
ATOM 778 C C . ARG A 1 99 ? 33.461 2.514 51.963 1.00 57.69 99 ARG A C 1
ATOM 780 O O . ARG A 1 99 ? 33.291 3.730 52.041 1.00 57.69 99 ARG A O 1
ATOM 787 N N . THR A 1 100 ? 32.510 1.616 52.211 1.00 62.31 100 THR A N 1
ATOM 788 C CA . THR A 1 100 ? 31.138 1.963 52.616 1.00 62.31 100 THR A CA 1
ATOM 789 C C . THR A 1 100 ? 30.781 1.267 53.933 1.00 62.31 100 THR A C 1
ATOM 791 O O . THR A 1 100 ? 30.894 0.043 54.035 1.00 62.31 100 THR A O 1
ATOM 794 N N . ASP A 1 101 ? 30.388 2.032 54.958 1.00 60.56 101 ASP A N 1
ATOM 795 C CA . ASP A 1 101 ? 30.177 1.487 56.309 1.00 60.56 101 ASP A CA 1
ATOM 796 C C . ASP A 1 101 ? 28.739 0.934 56.498 1.00 60.56 101 ASP A C 1
ATOM 798 O O . ASP A 1 101 ? 28.600 -0.257 56.783 1.00 60.56 101 ASP A O 1
ATOM 802 N N . GLU A 1 102 ? 27.672 1.722 56.270 1.00 57.88 102 GLU A N 1
ATOM 803 C CA . GLU A 1 102 ? 26.272 1.246 56.365 1.00 57.88 102 GLU A CA 1
ATOM 804 C C . GLU A 1 102 ? 25.381 1.620 55.159 1.00 57.88 102 GLU A C 1
ATOM 806 O O . GLU A 1 102 ? 25.154 2.792 54.837 1.00 57.88 102 GLU A O 1
ATOM 811 N N . VAL A 1 103 ? 24.754 0.607 54.540 1.00 59.34 103 VAL A N 1
ATOM 812 C CA . VAL A 1 103 ? 23.791 0.793 53.436 1.00 59.34 103 VAL A CA 1
ATOM 813 C C . VAL A 1 103 ? 22.380 0.354 53.837 1.00 59.34 103 VAL A C 1
ATOM 815 O O . VAL A 1 103 ? 22.098 -0.834 54.046 1.00 59.34 103 VAL A O 1
ATOM 818 N N . SER A 1 104 ? 21.439 1.307 53.885 1.00 49.78 104 SER A N 1
ATOM 819 C CA . SER A 1 104 ? 20.064 1.064 54.364 1.00 49.78 104 SER A CA 1
ATOM 820 C C . SER A 1 104 ? 18.970 1.041 53.284 1.00 49.78 104 SER A C 1
ATOM 822 O O . SER A 1 104 ? 17.805 0.731 53.564 1.00 49.78 104 SER A O 1
ATOM 824 N N . SER A 1 105 ? 19.310 1.293 52.011 1.00 56.34 105 SER A N 1
ATOM 825 C CA . SER A 1 105 ? 18.343 1.427 50.905 1.00 56.34 105 SER A CA 1
ATOM 826 C C . SER A 1 105 ? 18.843 0.819 49.565 1.00 56.34 105 SER A C 1
ATOM 828 O O . SER A 1 105 ? 19.861 0.148 49.540 1.00 56.34 105 SER A O 1
ATOM 830 N N . LYS A 1 106 ? 18.036 0.826 48.481 1.00 51.75 106 LYS A N 1
ATOM 831 C CA . LYS A 1 106 ? 18.241 -0.002 47.259 1.00 51.75 106 LYS A CA 1
ATOM 832 C C . LYS A 1 106 ? 19.329 0.546 46.319 1.00 51.75 106 LYS A C 1
ATOM 834 O O . LYS A 1 106 ? 19.101 1.623 45.758 1.00 51.75 106 LYS A O 1
ATOM 839 N N . HIS A 1 107 ? 20.330 -0.272 45.977 1.00 57.84 107 HIS A N 1
ATOM 840 C CA . HIS A 1 107 ? 21.303 -0.005 44.901 1.00 57.84 107 HIS A CA 1
ATOM 841 C C . HIS A 1 107 ? 21.015 -0.871 43.665 1.00 57.84 107 HIS A C 1
ATOM 843 O O . HIS A 1 107 ? 20.587 -2.028 43.760 1.00 57.84 107 HIS A O 1
ATOM 849 N N . CYS A 1 108 ? 21.203 -0.298 42.472 1.00 49.44 108 CYS A N 1
ATOM 850 C CA . CYS A 1 108 ? 21.097 -1.058 41.219 1.00 49.44 108 CYS A CA 1
ATOM 851 C C . CYS A 1 108 ? 22.443 -1.653 40.772 1.00 49.44 108 CYS A C 1
ATOM 853 O O . CYS A 1 108 ? 22.427 -2.722 40.162 1.00 49.44 108 CYS A O 1
ATOM 855 N N . PHE A 1 109 ? 23.567 -0.992 41.064 1.00 52.31 109 PHE A N 1
ATOM 856 C CA . PHE A 1 109 ? 24.918 -1.457 40.743 1.00 52.31 109 PHE A CA 1
ATOM 857 C C . PHE A 1 109 ? 25.942 -0.805 41.685 1.00 52.31 109 PHE A C 1
ATOM 859 O O . PHE A 1 109 ? 25.873 0.409 41.872 1.00 52.31 109 PHE A O 1
ATOM 866 N N . GLU A 1 110 ? 26.876 -1.581 42.231 1.00 57.47 110 GLU A N 1
ATOM 867 C CA . GLU A 1 110 ? 27.898 -1.114 43.183 1.00 57.47 110 GLU A CA 1
ATOM 868 C C . GLU A 1 110 ? 29.258 -1.777 42.922 1.00 57.47 110 GLU A C 1
ATOM 870 O O . GLU A 1 110 ? 29.314 -2.959 42.561 1.00 57.47 110 GLU A O 1
ATOM 875 N N . VAL A 1 111 ? 30.339 -1.006 43.091 1.00 63.12 111 VAL A N 1
ATOM 876 C CA . VAL A 1 111 ? 31.727 -1.492 43.084 1.00 63.12 111 VAL A CA 1
ATOM 877 C C . VAL A 1 111 ? 32.481 -0.892 44.268 1.00 63.12 111 VAL A C 1
ATOM 879 O O . VAL A 1 111 ? 32.653 0.325 44.294 1.00 63.12 111 VAL A O 1
ATOM 882 N N . ALA A 1 112 ? 32.966 -1.711 45.203 1.00 64.12 112 ALA A N 1
ATOM 883 C CA . ALA A 1 112 ? 33.719 -1.211 46.357 1.00 64.12 112 ALA A CA 1
ATOM 884 C C . ALA A 1 112 ? 34.943 -2.063 46.725 1.00 64.12 112 ALA A C 1
ATOM 886 O O . ALA A 1 112 ? 35.015 -3.225 46.344 1.00 64.12 112 ALA A O 1
ATOM 887 N N . ASP A 1 113 ? 35.927 -1.517 47.447 1.00 58.50 113 ASP A N 1
ATOM 888 C CA . ASP A 1 113 ? 37.022 -2.343 47.998 1.00 58.50 113 ASP A CA 1
ATOM 889 C C . ASP A 1 113 ? 36.547 -3.050 49.280 1.00 58.50 113 ASP A C 1
ATOM 891 O O . ASP A 1 113 ? 36.734 -4.258 49.449 1.00 58.50 113 ASP A O 1
ATOM 895 N N . ARG A 1 114 ? 35.829 -2.335 50.160 1.00 56.47 114 ARG A N 1
ATOM 896 C CA . ARG A 1 114 ? 35.231 -2.930 51.362 1.00 56.47 114 ARG A CA 1
ATOM 897 C C . ARG A 1 114 ? 33.853 -2.375 51.716 1.00 56.47 114 ARG A C 1
ATOM 899 O O . ARG A 1 114 ? 33.689 -1.160 51.809 1.00 56.47 114 ARG A O 1
ATOM 906 N N . THR A 1 115 ? 32.937 -3.274 52.071 1.00 62.12 115 THR A N 1
ATOM 907 C CA . THR A 1 115 ? 31.612 -2.923 52.606 1.00 62.12 115 THR A CA 1
ATOM 908 C C . THR A 1 115 ? 31.375 -3.624 53.947 1.00 62.12 115 THR A C 1
ATOM 910 O O . THR A 1 115 ? 31.520 -4.846 54.043 1.00 62.12 115 THR A O 1
ATOM 913 N N . ASP A 1 116 ? 31.057 -2.868 55.005 1.00 59.50 116 ASP A N 1
ATOM 914 C CA . ASP A 1 116 ? 30.960 -3.422 56.366 1.00 59.50 116 ASP A CA 1
ATOM 915 C C . ASP A 1 116 ? 29.555 -4.016 56.659 1.00 59.50 116 ASP A C 1
ATOM 917 O O . ASP A 1 116 ? 29.470 -5.210 56.959 1.00 59.50 116 ASP A O 1
ATOM 921 N N . GLU A 1 117 ? 28.454 -3.255 56.514 1.00 57.12 117 GLU A N 1
ATOM 922 C CA . GLU A 1 117 ? 27.078 -3.758 56.728 1.00 57.12 117 GLU A CA 1
ATOM 923 C C . GLU A 1 117 ? 26.082 -3.395 55.603 1.00 57.12 117 GLU A C 1
ATOM 925 O O . GLU A 1 117 ? 25.813 -2.227 55.304 1.00 57.12 117 GLU A O 1
ATOM 930 N N . VAL A 1 118 ? 25.424 -4.419 55.035 1.00 58.38 118 VAL A N 1
ATOM 931 C CA . VAL A 1 118 ? 24.370 -4.247 54.015 1.00 58.38 118 VAL A CA 1
ATOM 932 C C . VAL A 1 118 ? 23.013 -4.732 54.527 1.00 58.38 118 VAL A C 1
ATOM 934 O O . VAL A 1 118 ? 22.790 -5.927 54.768 1.00 58.38 118 VAL A O 1
ATOM 937 N N . SER A 1 119 ? 22.049 -3.810 54.643 1.00 48.03 119 SER A N 1
ATOM 938 C CA . SER A 1 119 ? 20.721 -4.097 55.217 1.00 48.03 119 SER A CA 1
ATOM 939 C C . SER A 1 119 ? 19.560 -4.152 54.210 1.00 48.03 119 SER A C 1
ATOM 941 O O . SER A 1 119 ? 18.430 -4.508 54.568 1.00 48.03 119 SER A O 1
ATOM 943 N N . SER A 1 120 ? 19.803 -3.876 52.919 1.00 56.16 120 SER A N 1
ATOM 944 C CA . SER A 1 120 ? 18.751 -3.777 51.887 1.00 56.16 120 SER A CA 1
ATOM 945 C C . SER A 1 120 ? 19.164 -4.352 50.502 1.00 56.16 120 SER A C 1
ATOM 947 O O . SER A 1 120 ? 20.198 -4.989 50.386 1.00 56.16 120 SER A O 1
ATOM 949 N N . LYS A 1 121 ? 18.285 -4.318 49.478 1.00 50.12 121 LYS A N 1
ATOM 950 C CA . LYS A 1 121 ? 18.401 -5.101 48.215 1.00 50.12 121 LYS A CA 1
ATOM 951 C C . LYS A 1 121 ? 19.401 -4.513 47.204 1.00 50.12 121 LYS A C 1
ATOM 953 O O . LYS A 1 121 ? 19.133 -3.412 46.713 1.00 50.12 121 LYS A O 1
ATOM 958 N N . HIS A 1 122 ? 20.354 -5.327 46.733 1.00 55.12 122 HIS A N 1
ATOM 959 C CA . HIS A 1 122 ? 21.234 -5.029 45.587 1.00 55.12 122 HIS A CA 1
ATOM 960 C C . HIS A 1 122 ? 20.847 -5.858 44.348 1.00 55.12 122 HIS A C 1
ATOM 962 O O . HIS A 1 122 ? 20.462 -7.034 44.436 1.00 55.12 122 HIS A O 1
ATOM 968 N N . CYS A 1 123 ? 20.911 -5.235 43.167 1.00 46.78 123 CYS A N 1
ATOM 969 C CA . CYS A 1 123 ? 20.716 -5.936 41.891 1.00 46.78 123 CYS A CA 1
ATOM 970 C C . CYS A 1 123 ? 22.023 -6.539 41.343 1.00 46.78 123 CYS A C 1
ATOM 972 O O . CYS A 1 123 ? 21.959 -7.616 40.750 1.00 46.78 123 CYS A O 1
ATOM 974 N N . PHE A 1 124 ? 23.168 -5.873 41.531 1.00 49.31 124 PHE A N 1
ATOM 975 C CA . PHE A 1 124 ? 24.489 -6.333 41.090 1.00 49.31 124 PHE A CA 1
ATOM 976 C C . PHE A 1 124 ? 25.597 -5.657 41.914 1.00 49.31 124 PHE A C 1
ATOM 978 O O . PHE A 1 124 ? 25.533 -4.445 42.105 1.00 49.31 124 PHE A O 1
ATOM 985 N N . GLU A 1 125 ? 26.593 -6.418 42.362 1.00 53.53 125 GLU A N 1
ATOM 986 C CA . GLU A 1 125 ? 27.653 -5.948 43.267 1.00 53.53 125 GLU A CA 1
ATOM 987 C C . GLU A 1 125 ? 29.004 -6.615 42.951 1.00 53.53 125 GLU A C 1
ATOM 989 O O . GLU A 1 125 ? 29.043 -7.808 42.621 1.00 53.53 125 GLU A O 1
ATOM 994 N N . VAL A 1 126 ? 30.095 -5.841 43.028 1.00 60.12 126 VAL A N 1
ATOM 995 C CA . VAL A 1 126 ? 31.485 -6.311 42.882 1.00 60.12 126 VAL A CA 1
ATOM 996 C C . VAL A 1 126 ? 32.344 -5.711 43.996 1.00 60.12 126 VAL A C 1
ATOM 998 O O . VAL A 1 126 ? 32.617 -4.514 43.950 1.00 60.12 126 VAL A O 1
ATOM 1001 N N . VAL A 1 127 ? 32.772 -6.513 44.975 1.00 60.69 127 VAL A N 1
ATOM 1002 C CA . VAL A 1 127 ? 33.483 -6.008 46.169 1.00 60.69 127 VAL A CA 1
ATOM 1003 C C . VAL A 1 127 ? 34.684 -6.884 46.533 1.00 60.69 127 VAL A C 1
ATOM 1005 O O . VAL A 1 127 ? 34.616 -8.090 46.343 1.00 60.69 127 VAL A O 1
ATOM 1008 N N . ASP A 1 128 ? 35.799 -6.340 47.036 1.00 54.59 128 ASP A N 1
ATOM 1009 C CA . ASP A 1 128 ? 36.945 -7.181 47.450 1.00 54.59 128 ASP A CA 1
ATOM 1010 C C . ASP A 1 128 ? 36.651 -7.919 48.773 1.00 54.59 128 ASP A C 1
ATOM 1012 O O . ASP A 1 128 ? 36.837 -9.139 48.869 1.00 54.59 128 ASP A O 1
ATOM 1016 N N . LYS A 1 129 ? 36.103 -7.213 49.779 1.00 52.09 129 LYS A N 1
ATOM 1017 C CA . LYS A 1 129 ? 35.676 -7.808 51.058 1.00 52.09 129 LYS A CA 1
ATOM 1018 C C . LYS A 1 129 ? 34.341 -7.279 51.596 1.00 52.09 129 LYS A C 1
ATOM 1020 O O . LYS A 1 129 ? 34.187 -6.072 51.768 1.00 52.09 129 LYS A O 1
ATOM 1025 N N . THR A 1 130 ? 33.465 -8.194 52.015 1.00 56.88 130 THR A N 1
ATOM 1026 C CA . THR A 1 130 ? 32.200 -7.858 52.698 1.00 56.88 130 THR A CA 1
ATOM 1027 C C . THR A 1 130 ? 32.093 -8.569 54.052 1.00 56.88 130 THR A C 1
ATOM 1029 O O . THR A 1 130 ? 32.319 -9.783 54.136 1.00 56.88 130 THR A O 1
ATOM 1032 N N . ASP A 1 131 ? 31.778 -7.824 55.118 1.00 56.62 131 ASP A N 1
ATOM 1033 C CA . ASP A 1 131 ? 31.795 -8.344 56.496 1.00 56.62 131 ASP A CA 1
ATOM 1034 C C . ASP A 1 131 ? 30.447 -8.985 56.911 1.00 56.62 131 ASP A C 1
ATOM 1036 O O . ASP A 1 131 ? 30.441 -10.176 57.239 1.00 56.62 131 ASP A O 1
ATOM 1040 N N . GLU A 1 132 ? 29.308 -8.276 56.830 1.00 54.03 132 GLU A N 1
ATOM 1041 C CA . GLU A 1 132 ? 27.972 -8.842 57.121 1.00 54.03 132 GLU A CA 1
ATOM 1042 C C . GLU A 1 132 ? 26.898 -8.508 56.062 1.00 54.03 132 GLU A C 1
ATOM 1044 O O . GLU A 1 132 ? 26.574 -7.348 55.790 1.00 54.03 132 GLU A O 1
ATOM 1049 N N . VAL A 1 133 ? 26.247 -9.551 55.521 1.00 55.81 133 VAL A N 1
ATOM 1050 C CA . VAL A 1 133 ? 25.120 -9.415 54.576 1.00 55.81 133 VAL A CA 1
ATOM 1051 C C . VAL A 1 133 ? 23.815 -9.915 55.196 1.00 55.81 133 VAL A C 1
ATOM 1053 O O . VAL A 1 133 ? 23.621 -11.113 55.457 1.00 55.81 133 VAL A O 1
ATOM 1056 N N . SER A 1 134 ? 22.859 -8.999 55.387 1.00 46.16 134 SER A N 1
ATOM 1057 C CA . SER A 1 134 ? 21.589 -9.302 56.065 1.00 46.16 134 SER A CA 1
ATOM 1058 C C . SER A 1 134 ? 20.361 -9.419 55.143 1.00 46.16 134 SER A C 1
ATOM 1060 O O . SER A 1 134 ? 19.293 -9.859 55.585 1.00 46.16 134 SER A O 1
ATOM 1062 N N . SER A 1 135 ? 20.471 -9.108 53.838 1.00 54.25 135 SER A N 1
ATOM 1063 C CA . SER A 1 135 ? 19.321 -9.102 52.910 1.00 54.25 135 SER A CA 1
ATOM 1064 C C . SER A 1 135 ? 19.641 -9.563 51.458 1.00 54.25 135 SER A C 1
ATOM 1066 O O . SER A 1 135 ? 20.700 -10.105 51.202 1.00 54.25 135 SER A O 1
ATOM 1068 N N . LYS A 1 136 ? 18.674 -9.520 50.517 1.00 47.72 136 LYS A N 1
ATOM 1069 C CA . LYS A 1 136 ? 18.688 -10.270 49.227 1.00 47.72 136 LYS A CA 1
ATOM 1070 C C . LYS A 1 136 ? 19.595 -9.663 48.134 1.00 47.72 136 LYS A C 1
ATOM 1072 O O . LYS A 1 136 ? 19.260 -8.579 47.649 1.00 47.72 136 LYS A O 1
ATOM 1077 N N . HIS A 1 137 ? 20.533 -10.453 47.593 1.00 51.25 137 HIS A N 1
ATOM 1078 C CA . HIS A 1 137 ? 21.314 -10.141 46.377 1.00 51.25 137 HIS A CA 1
ATOM 1079 C C . HIS A 1 137 ? 20.828 -10.950 45.159 1.00 51.25 137 HIS A C 1
ATOM 1081 O O . HIS A 1 137 ? 20.451 -12.127 45.263 1.00 51.25 137 HIS A O 1
ATOM 1087 N N . CYS A 1 138 ? 20.814 -10.318 43.978 1.00 42.56 138 CYS A N 1
ATOM 1088 C CA . CYS A 1 138 ? 20.523 -11.012 42.715 1.00 42.56 138 CYS A CA 1
ATOM 1089 C C . CYS A 1 138 ? 21.787 -11.596 42.058 1.00 42.56 138 CYS A C 1
ATOM 1091 O O . CYS A 1 138 ? 21.695 -12.677 41.474 1.00 42.56 138 CYS A O 1
ATOM 1093 N N . PHE A 1 139 ? 22.936 -10.917 42.160 1.00 44.31 139 PHE A N 1
ATOM 1094 C CA . PHE A 1 139 ? 24.226 -11.351 41.612 1.00 44.31 139 PHE A CA 1
ATOM 1095 C C . PHE A 1 139 ? 25.384 -10.644 42.341 1.00 44.31 139 PHE A C 1
ATOM 1097 O O . PHE A 1 139 ? 25.344 -9.421 42.456 1.00 44.31 139 PHE A O 1
ATOM 1104 N N . GLU A 1 140 ? 26.391 -11.394 42.791 1.00 47.72 140 GLU A N 1
ATOM 1105 C CA . GLU A 1 140 ? 27.546 -10.888 43.558 1.00 47.72 140 GLU A CA 1
ATOM 1106 C C . GLU A 1 140 ? 28.856 -11.541 43.086 1.00 47.72 140 GL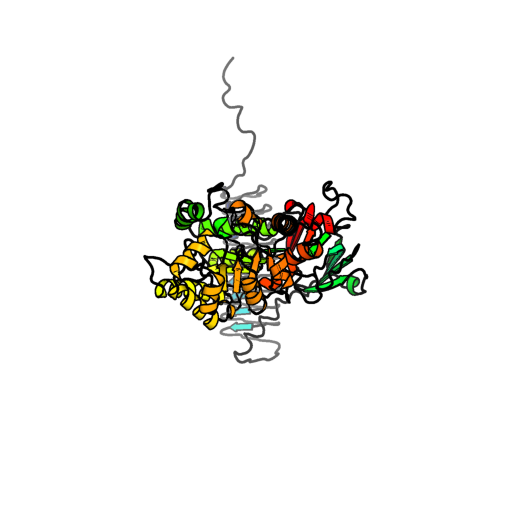U A C 1
ATOM 1108 O O . GLU A 1 140 ? 28.880 -12.742 42.776 1.00 47.72 140 GLU A O 1
ATOM 1113 N N . VAL A 1 141 ? 29.935 -10.750 43.035 1.00 54.62 141 VAL A N 1
ATOM 1114 C CA . VAL A 1 141 ? 31.312 -11.210 42.796 1.00 54.62 141 VAL A CA 1
ATOM 1115 C C . VAL A 1 141 ? 32.228 -10.610 43.863 1.00 54.62 141 VAL A C 1
ATOM 1117 O O . VAL A 1 141 ? 32.411 -9.394 43.858 1.00 54.62 141 VAL A O 1
ATOM 1120 N N . ALA A 1 142 ? 32.812 -11.439 44.732 1.00 54.91 142 ALA A N 1
ATOM 1121 C CA . ALA A 1 142 ? 33.689 -10.960 45.804 1.00 54.91 142 ALA A CA 1
ATOM 1122 C C . ALA A 1 142 ? 34.909 -11.853 46.067 1.00 54.91 142 ALA A C 1
ATOM 1124 O O . ALA A 1 142 ? 34.843 -13.059 45.846 1.00 54.91 142 ALA A O 1
ATOM 1125 N N . ASP A 1 143 ? 36.033 -11.301 46.537 1.00 42.38 143 ASP A N 1
ATOM 1126 C CA . ASP A 1 143 ? 37.210 -12.129 46.868 1.00 42.38 143 ASP A CA 1
ATOM 1127 C C . ASP A 1 143 ? 37.003 -12.860 48.209 1.00 42.38 143 ASP A C 1
ATOM 1129 O O . ASP A 1 143 ? 37.311 -14.055 48.337 1.00 42.38 143 ASP A O 1
ATOM 1133 N N . ARG A 1 144 ? 36.390 -12.184 49.199 1.00 44.00 144 ARG A N 1
ATOM 1134 C CA . ARG A 1 144 ? 36.057 -12.778 50.503 1.00 44.00 144 ARG A CA 1
ATOM 1135 C C . ARG A 1 144 ? 34.775 -12.234 51.149 1.00 44.00 144 ARG A C 1
ATOM 1137 O O . ARG A 1 144 ? 34.631 -11.028 51.322 1.00 44.00 144 ARG A O 1
ATOM 1144 N N . THR A 1 145 ? 33.949 -13.145 51.669 1.00 51.31 145 THR A N 1
ATOM 1145 C CA . THR A 1 145 ? 32.733 -12.817 52.441 1.00 51.31 145 THR A CA 1
ATOM 1146 C C . THR A 1 145 ? 32.732 -13.556 53.785 1.00 51.31 145 THR A C 1
ATOM 1148 O O . THR A 1 145 ? 32.907 -14.781 53.817 1.00 51.31 145 THR A O 1
ATOM 1151 N N . ASP A 1 146 ? 32.568 -12.830 54.899 1.00 49.09 146 ASP A N 1
ATOM 1152 C CA . ASP A 1 146 ? 32.754 -13.390 56.249 1.00 49.09 146 ASP A CA 1
ATOM 1153 C C . ASP A 1 146 ? 31.456 -14.023 56.832 1.00 49.09 146 ASP A C 1
ATOM 1155 O O . ASP A 1 146 ? 31.500 -15.206 57.190 1.00 49.09 146 ASP A O 1
ATOM 1159 N N . GLU A 1 147 ? 30.293 -13.341 56.850 1.00 47.22 147 GLU A N 1
ATOM 1160 C CA . GLU A 1 147 ? 28.997 -13.930 57.272 1.00 47.22 147 GLU A CA 1
ATOM 1161 C C . GLU A 1 147 ? 27.800 -13.597 56.347 1.00 47.22 147 GLU A C 1
ATOM 1163 O O . GLU A 1 147 ? 27.479 -12.439 56.074 1.00 47.22 147 GLU A O 1
ATOM 1168 N N . VAL A 1 148 ? 27.063 -14.637 55.917 1.00 53.56 148 VAL A N 1
ATOM 1169 C CA . VAL A 1 148 ? 25.859 -14.513 55.066 1.00 53.56 148 VAL A CA 1
ATOM 1170 C C . VAL A 1 148 ? 24.625 -15.094 55.758 1.00 53.56 148 VAL A C 1
ATOM 1172 O O . VAL A 1 148 ? 24.553 -16.295 56.053 1.00 53.56 148 VAL A O 1
ATOM 1175 N N . SER A 1 149 ? 23.597 -14.262 55.961 1.00 44.06 149 SER A N 1
ATOM 1176 C CA . SER A 1 149 ? 22.396 -14.653 56.717 1.00 44.06 149 SER A CA 1
ATOM 1177 C C . SER A 1 149 ? 21.110 -14.836 55.885 1.00 44.06 149 SER A C 1
ATOM 1179 O O . SER A 1 149 ? 20.112 -15.341 56.418 1.00 44.06 149 SER A O 1
ATOM 1181 N N . SER A 1 150 ? 21.076 -14.512 54.574 1.00 49.12 150 SER A N 1
ATOM 1182 C CA . SER A 1 150 ? 19.889 -14.780 53.727 1.00 49.12 150 SER A CA 1
ATOM 1183 C C . SER A 1 150 ? 20.131 -14.879 52.194 1.00 49.12 150 SER A C 1
ATOM 1185 O O . SER A 1 150 ? 21.252 -14.865 51.724 1.00 49.12 150 SER A O 1
ATOM 1187 N N . LYS A 1 151 ? 19.063 -15.121 51.406 1.00 44.25 151 LYS A N 1
ATOM 1188 C CA . LYS A 1 151 ? 19.046 -15.706 50.034 1.00 44.25 151 LYS A CA 1
ATOM 1189 C C . LYS A 1 151 ? 19.860 -14.958 48.947 1.00 44.25 151 LYS A C 1
ATOM 1191 O O . LYS A 1 151 ? 19.416 -13.896 48.510 1.00 44.25 151 LYS A O 1
ATOM 1196 N N . HIS A 1 152 ? 20.860 -15.628 48.360 1.00 46.16 152 HIS A N 1
ATOM 1197 C CA . HIS A 1 152 ? 21.484 -15.272 47.069 1.00 46.16 152 HIS A CA 1
ATOM 1198 C C . HIS A 1 152 ? 20.813 -16.016 45.905 1.00 46.16 152 HIS A C 1
ATOM 1200 O O . HIS A 1 152 ? 20.367 -17.159 46.056 1.00 46.16 152 HIS A O 1
ATOM 1206 N N . CYS A 1 153 ? 20.732 -15.379 44.734 1.00 36.00 153 CYS A N 1
ATOM 1207 C CA . CYS A 1 153 ? 20.339 -16.069 43.498 1.00 36.00 153 CYS A CA 1
ATOM 1208 C C . CYS A 1 153 ? 21.551 -16.659 42.753 1.00 36.00 153 CYS A C 1
ATOM 1210 O O . CYS A 1 153 ? 21.412 -17.712 42.128 1.00 36.00 153 CYS A O 1
ATOM 1212 N N . PHE A 1 154 ? 22.719 -16.006 42.828 1.00 39.47 154 PHE A N 1
ATOM 1213 C CA . PHE A 1 154 ? 23.980 -16.429 42.211 1.00 39.47 154 PHE A CA 1
ATOM 1214 C C . PHE A 1 154 ? 25.167 -15.699 42.877 1.00 39.47 154 PHE A C 1
ATOM 1216 O O . PHE A 1 154 ? 25.079 -14.489 43.065 1.00 39.47 154 PHE A O 1
ATOM 1223 N N . GLU A 1 155 ? 26.247 -16.411 43.216 1.00 42.44 155 GLU A N 1
ATOM 1224 C CA . GLU A 1 155 ? 27.451 -15.890 43.899 1.00 42.44 155 GLU A CA 1
ATOM 1225 C C . GLU A 1 155 ? 28.710 -16.475 43.236 1.00 42.44 155 GLU A C 1
ATOM 1227 O O . GLU A 1 155 ? 28.734 -17.664 42.887 1.00 42.44 155 GLU A O 1
ATOM 1232 N N . VAL A 1 156 ? 29.746 -15.653 43.057 1.00 44.50 156 VAL A N 1
ATOM 1233 C CA . VAL A 1 156 ? 31.094 -16.082 42.655 1.00 44.50 156 VAL A CA 1
ATOM 1234 C C . VAL A 1 156 ? 32.097 -15.496 43.647 1.00 44.50 156 VAL A C 1
ATOM 1236 O O . VAL A 1 156 ? 32.420 -14.317 43.541 1.00 44.50 156 VAL A O 1
ATOM 1239 N N . ALA A 1 157 ? 32.588 -16.318 44.579 1.00 48.59 157 ALA A N 1
ATOM 1240 C CA . ALA A 1 157 ? 33.588 -15.904 45.560 1.00 48.59 157 ALA A CA 1
ATOM 1241 C C . ALA A 1 157 ? 34.756 -16.890 45.697 1.00 48.59 157 ALA A C 1
ATOM 1243 O O . ALA A 1 157 ? 34.579 -18.101 45.510 1.00 48.59 157 ALA A O 1
ATOM 1244 N N . ASP A 1 158 ? 35.944 -16.373 46.026 1.00 34.38 158 ASP A N 1
ATOM 1245 C CA . ASP A 1 158 ? 37.161 -17.180 46.197 1.00 34.38 158 ASP A CA 1
ATOM 1246 C C . ASP A 1 158 ? 37.198 -17.866 47.581 1.00 34.38 158 ASP A C 1
ATOM 1248 O O . ASP A 1 158 ? 37.706 -18.992 47.708 1.00 34.38 158 ASP A O 1
ATOM 1252 N N . ARG A 1 159 ? 36.604 -17.254 48.626 1.00 33.00 159 ARG A N 1
ATOM 1253 C CA . ARG A 1 159 ? 36.478 -17.859 49.968 1.00 33.00 159 ARG A CA 1
ATOM 1254 C C . ARG A 1 159 ? 35.291 -17.318 50.791 1.00 33.00 159 ARG A C 1
ATOM 1256 O O . ARG A 1 159 ? 35.172 -16.113 50.969 1.00 33.00 159 ARG A O 1
ATOM 1263 N N . THR A 1 160 ? 34.500 -18.217 51.390 1.00 44.72 160 THR A N 1
ATOM 1264 C CA . THR A 1 160 ? 33.368 -17.885 52.288 1.00 44.72 160 THR A CA 1
ATOM 1265 C C . THR A 1 160 ? 33.496 -18.664 53.601 1.00 44.72 160 THR A C 1
ATOM 1267 O O . THR A 1 160 ? 33.683 -19.888 53.556 1.00 44.72 160 THR A O 1
ATOM 1270 N N . ASP A 1 161 ? 33.418 -17.991 54.756 1.00 41.56 161 ASP A N 1
ATOM 1271 C CA . ASP A 1 161 ? 33.776 -18.594 56.053 1.00 41.56 161 ASP A CA 1
ATOM 1272 C C . ASP A 1 161 ? 32.581 -19.222 56.819 1.00 41.56 161 ASP A C 1
ATOM 1274 O O . ASP A 1 161 ? 32.732 -20.352 57.298 1.00 41.56 161 ASP A O 1
ATOM 1278 N N . GLU A 1 162 ? 31.380 -18.616 56.862 1.00 41.19 162 GLU A N 1
ATOM 1279 C CA . GLU A 1 162 ? 30.164 -19.247 57.427 1.00 41.19 162 GLU A CA 1
ATOM 1280 C C . GLU A 1 162 ? 28.878 -18.992 56.599 1.00 41.19 162 GLU A C 1
ATOM 1282 O O . GLU A 1 162 ? 28.489 -17.859 56.332 1.00 41.19 162 GLU A O 1
ATOM 1287 N N . VAL A 1 163 ? 28.167 -20.069 56.211 1.00 46.97 163 VAL A N 1
ATOM 1288 C CA . VAL A 1 163 ? 26.905 -20.007 55.438 1.00 46.97 163 VAL A CA 1
ATOM 1289 C C . VAL A 1 163 ? 25.781 -20.716 56.191 1.00 46.97 163 VAL A C 1
ATOM 1291 O O . VAL A 1 163 ? 25.848 -21.927 56.431 1.00 46.97 163 VAL A O 1
ATOM 1294 N N . SER A 1 164 ? 24.695 -20.002 56.501 1.00 35.50 164 SER A N 1
ATOM 1295 C CA . SER A 1 164 ? 23.511 -20.587 57.140 1.00 35.50 164 SER A CA 1
ATOM 1296 C C . SER A 1 164 ? 22.285 -20.603 56.202 1.00 35.50 164 SER A C 1
ATOM 1298 O O . SER A 1 164 ? 21.751 -19.572 55.813 1.00 35.50 164 SER A O 1
ATOM 1300 N N . ASN A 1 165 ? 21.808 -21.822 55.891 1.00 34.75 165 ASN A N 1
ATOM 1301 C CA . ASN A 1 165 ? 20.619 -22.226 55.100 1.00 34.75 165 ASN A CA 1
ATOM 1302 C C . ASN A 1 165 ? 20.825 -22.637 53.623 1.00 34.75 165 ASN A C 1
ATOM 1304 O O . ASN A 1 165 ? 20.965 -21.831 52.711 1.00 34.75 165 ASN A O 1
ATOM 1308 N N . HIS A 1 166 ? 20.685 -23.948 53.382 1.00 30.80 166 HIS A N 1
ATOM 1309 C CA . HIS A 1 166 ? 20.635 -24.593 52.066 1.00 30.80 166 HIS A CA 1
ATOM 1310 C C . HIS A 1 166 ? 19.253 -24.523 51.389 1.00 30.80 166 HIS A C 1
ATOM 1312 O O . HIS A 1 166 ? 18.236 -24.871 51.990 1.00 30.80 166 HIS A O 1
ATOM 1318 N N . THR A 1 167 ? 19.232 -24.314 50.066 1.00 28.61 167 THR A N 1
ATOM 1319 C CA . THR A 1 167 ? 18.435 -25.154 49.145 1.00 28.61 167 THR A CA 1
ATOM 1320 C C . THR A 1 167 ? 19.135 -25.262 47.774 1.00 28.61 167 THR A C 1
ATOM 1322 O O . THR A 1 167 ? 19.621 -24.276 47.242 1.00 28.61 167 THR A O 1
ATOM 1325 N N . TYR A 1 168 ? 19.250 -26.493 47.262 1.00 30.89 168 TYR A N 1
ATOM 1326 C CA . TYR A 1 168 ? 20.157 -26.987 46.203 1.00 30.89 168 TYR A CA 1
ATOM 1327 C C . TYR A 1 168 ? 19.852 -26.560 44.749 1.00 30.89 168 TYR A C 1
ATOM 1329 O O . TYR A 1 168 ? 18.686 -26.453 44.378 1.00 30.89 168 TYR A O 1
ATOM 1337 N N . GLY A 1 169 ? 20.889 -26.581 43.886 1.00 26.52 169 GLY A N 1
ATOM 1338 C CA . GLY A 1 169 ? 20.733 -26.859 42.445 1.00 26.52 169 GLY A CA 1
ATOM 1339 C C . GLY A 1 169 ? 21.954 -26.609 41.537 1.00 26.52 169 GLY A C 1
ATOM 1340 O O . GLY A 1 169 ? 22.004 -25.601 40.849 1.00 26.52 169 GLY A O 1
ATOM 1341 N N . LYS A 1 170 ? 22.899 -27.559 41.438 1.00 32.12 170 LYS A N 1
ATOM 1342 C CA . LYS A 1 170 ? 23.872 -27.638 40.320 1.00 32.12 170 LYS A CA 1
ATOM 1343 C C . LYS A 1 170 ? 23.101 -27.876 39.009 1.00 32.12 170 LYS A C 1
ATOM 1345 O O . LYS A 1 170 ? 22.458 -28.921 38.902 1.00 32.12 170 LYS A O 1
ATOM 1350 N N . VAL A 1 171 ? 23.181 -26.989 38.009 1.00 27.11 171 VAL A N 1
ATOM 1351 C CA . VAL A 1 171 ? 22.533 -27.201 36.694 1.00 27.11 171 VAL A CA 1
ATOM 1352 C C . VAL A 1 171 ? 23.493 -26.929 35.530 1.00 27.11 171 VAL A C 1
ATOM 1354 O O . VAL A 1 171 ? 24.181 -25.917 35.475 1.00 27.11 171 VAL A O 1
ATOM 1357 N N . ASN A 1 172 ? 23.535 -27.894 34.608 1.00 26.22 172 ASN A N 1
ATOM 1358 C CA . ASN A 1 172 ? 24.287 -27.902 33.352 1.00 26.22 172 ASN A CA 1
ATOM 1359 C C . ASN A 1 172 ? 23.833 -26.778 32.396 1.00 26.22 172 ASN A C 1
ATOM 1361 O O . ASN A 1 172 ? 22.636 -26.523 32.268 1.00 26.22 172 ASN A O 1
ATOM 1365 N N . LEU A 1 173 ? 24.791 -26.198 31.662 1.00 29.12 173 LEU A N 1
ATOM 1366 C CA . LEU A 1 173 ? 24.689 -25.113 30.664 1.00 29.12 173 LEU A CA 1
ATOM 1367 C C . LEU A 1 173 ? 23.811 -25.437 29.427 1.00 29.12 173 LEU A C 1
ATOM 1369 O O . LEU A 1 173 ? 24.269 -25.402 28.289 1.00 29.12 173 LEU A O 1
ATOM 1373 N N . LYS A 1 174 ? 22.533 -25.765 29.633 1.00 25.70 174 LYS A N 1
ATOM 1374 C CA . LYS A 1 174 ? 21.523 -25.896 28.564 1.00 25.70 174 LYS A CA 1
ATOM 1375 C C . LYS A 1 174 ? 20.211 -25.145 28.831 1.00 25.70 174 LYS A C 1
ATOM 1377 O O . LYS A 1 174 ? 19.353 -25.137 27.966 1.00 25.70 174 LYS A O 1
ATOM 1382 N N . TRP A 1 175 ? 20.068 -24.502 29.993 1.00 25.06 175 TRP A N 1
ATOM 1383 C CA . TRP A 1 175 ? 18.839 -23.814 30.434 1.00 25.06 175 TRP A CA 1
ATOM 1384 C C . TRP A 1 175 ? 18.843 -22.284 30.238 1.00 25.06 175 TRP A C 1
ATOM 1386 O O . TRP A 1 175 ? 17.866 -21.611 30.566 1.00 25.06 175 TRP A O 1
ATOM 1396 N N . PHE A 1 176 ? 19.928 -21.718 29.702 1.00 27.97 176 PHE A N 1
ATOM 1397 C CA . PHE A 1 176 ? 20.087 -20.263 29.588 1.00 27.97 176 PHE A CA 1
ATOM 1398 C C . PHE A 1 176 ? 19.363 -19.635 28.382 1.00 27.97 176 PHE A C 1
ATOM 1400 O O . PHE A 1 176 ? 19.191 -18.423 28.362 1.00 27.97 176 PHE A O 1
ATOM 1407 N N . GLU A 1 177 ? 18.891 -20.431 27.415 1.00 28.33 177 GLU A N 1
ATOM 1408 C CA . GLU A 1 177 ? 18.106 -19.922 26.273 1.00 28.33 177 GLU A CA 1
ATOM 1409 C C . GLU A 1 177 ? 16.584 -19.954 26.501 1.00 28.33 177 GLU A C 1
ATOM 1411 O O . GLU A 1 177 ? 15.862 -19.232 25.823 1.00 28.33 177 GLU A O 1
ATOM 1416 N N . GLU A 1 178 ? 16.071 -20.727 27.468 1.00 27.48 178 GLU A N 1
ATOM 1417 C CA . GLU A 1 178 ? 14.616 -20.840 27.702 1.00 27.48 178 GLU A CA 1
ATOM 1418 C C . GLU A 1 178 ? 14.101 -19.935 28.841 1.00 27.48 178 GLU A C 1
ATOM 1420 O O . GLU A 1 178 ? 12.905 -19.666 28.924 1.00 27.48 178 GLU A O 1
ATOM 1425 N N . SER A 1 179 ? 14.984 -19.415 29.704 1.00 27.08 179 SER A N 1
ATOM 1426 C CA . SER A 1 179 ? 14.586 -18.733 30.954 1.00 27.08 179 SER A CA 1
ATOM 1427 C C . SER A 1 179 ? 14.532 -17.199 30.859 1.00 27.08 179 SER A C 1
ATOM 1429 O O . SER A 1 179 ? 13.792 -16.558 31.603 1.00 27.08 179 SER A O 1
ATOM 1431 N N . THR A 1 180 ? 15.286 -16.586 29.944 1.00 28.33 180 THR A N 1
ATOM 1432 C CA . THR A 1 180 ? 15.283 -15.127 29.705 1.00 28.33 180 THR A CA 1
ATOM 1433 C C . THR A 1 180 ? 14.073 -14.654 28.900 1.00 28.33 180 THR A C 1
ATOM 1435 O O . THR A 1 180 ? 13.760 -13.466 28.898 1.00 28.33 180 THR A O 1
ATOM 1438 N N . THR A 1 181 ? 13.330 -15.577 28.290 1.00 29.14 181 THR A N 1
ATOM 1439 C CA . THR A 1 181 ? 12.075 -15.296 27.581 1.00 29.14 181 THR A CA 1
ATOM 1440 C C . THR A 1 181 ? 10.892 -15.078 28.536 1.00 29.14 181 THR A C 1
ATOM 1442 O O . THR A 1 181 ? 9.904 -14.469 28.148 1.00 29.14 181 THR A O 1
ATOM 1445 N N . CYS A 1 182 ? 10.990 -15.509 29.801 1.00 30.44 182 CYS A N 1
ATOM 1446 C CA . CYS A 1 182 ? 9.863 -15.544 30.747 1.00 30.44 182 CYS A CA 1
ATOM 1447 C C . CYS A 1 182 ? 9.788 -14.341 31.721 1.00 30.44 182 CYS A C 1
ATOM 1449 O O . CYS A 1 182 ? 8.948 -14.332 32.618 1.00 30.44 182 CYS A O 1
ATOM 1451 N N . LEU A 1 183 ? 10.646 -13.318 31.590 1.00 31.45 183 LEU A N 1
ATOM 1452 C CA . LEU A 1 183 ? 10.675 -12.160 32.512 1.00 31.45 183 LEU A CA 1
ATOM 1453 C C . LEU A 1 183 ? 10.421 -10.791 31.853 1.00 31.45 183 LEU A C 1
ATOM 1455 O O . LEU A 1 183 ? 10.663 -9.754 32.467 1.00 31.45 183 LEU A O 1
ATOM 1459 N N . LEU A 1 184 ? 9.857 -10.777 30.642 1.00 37.53 184 LEU A N 1
ATOM 1460 C CA . LEU A 1 184 ? 9.292 -9.577 30.003 1.00 37.53 184 LEU A CA 1
ATOM 1461 C C . LEU A 1 184 ? 7.957 -9.857 29.286 1.00 37.53 184 LEU A C 1
ATOM 1463 O O . LEU A 1 184 ? 7.589 -9.130 28.364 1.00 37.53 184 LEU A O 1
ATOM 1467 N N . GLU A 1 185 ? 7.197 -10.874 29.697 1.00 37.50 185 GLU A N 1
ATOM 1468 C CA . GLU A 1 185 ? 5.791 -10.952 29.291 1.00 37.50 185 GLU A CA 1
ATOM 1469 C C . GLU A 1 185 ? 5.017 -9.910 30.105 1.00 37.50 185 GLU A C 1
ATOM 1471 O O . GLU A 1 185 ? 4.729 -10.093 31.288 1.00 37.50 185 GLU A O 1
ATOM 1476 N N . LYS A 1 186 ? 4.749 -8.751 29.490 1.00 51.16 186 LYS A N 1
ATOM 1477 C CA . LYS A 1 186 ? 3.730 -7.829 30.002 1.00 51.16 186 LYS A CA 1
ATOM 1478 C C . LYS A 1 186 ? 2.435 -8.631 30.150 1.00 51.16 186 LYS A C 1
ATOM 1480 O O . LYS A 1 186 ? 2.055 -9.320 29.207 1.00 51.16 186 LYS A O 1
ATOM 1485 N N . GLU A 1 187 ? 1.775 -8.525 31.305 1.00 56.25 187 GLU A N 1
ATOM 1486 C CA . GLU A 1 187 ? 0.390 -8.990 31.465 1.00 56.25 187 GLU A CA 1
ATOM 1487 C C . GLU A 1 187 ? -0.426 -8.499 30.260 1.00 56.25 187 GLU A C 1
ATOM 1489 O O . GLU A 1 187 ? -0.314 -7.314 29.910 1.00 56.25 187 GLU A O 1
ATOM 1494 N N . PRO A 1 188 ? -1.171 -9.388 29.584 1.00 62.62 188 PRO A N 1
ATOM 1495 C CA . PRO A 1 188 ? -1.779 -9.055 28.315 1.00 62.62 188 PRO A CA 1
ATOM 1496 C C . PRO A 1 188 ? -2.825 -7.956 28.498 1.00 62.62 188 PRO A C 1
ATOM 1498 O O . PRO A 1 188 ? -3.733 -8.098 29.313 1.00 62.62 188 PRO A O 1
ATOM 1501 N N . ILE A 1 189 ? -2.703 -6.860 27.746 1.00 83.12 189 ILE A N 1
ATOM 1502 C CA . ILE A 1 189 ? -3.531 -5.661 27.943 1.00 83.12 189 ILE A CA 1
ATOM 1503 C C . ILE A 1 189 ? -4.743 -5.730 27.016 1.00 83.12 189 ILE A C 1
ATOM 1505 O O . ILE A 1 189 ? -4.603 -5.686 25.791 1.00 83.12 189 ILE A O 1
ATOM 1509 N N . MET A 1 190 ? -5.938 -5.778 27.598 1.00 90.88 190 MET A N 1
ATOM 1510 C CA . MET A 1 190 ? -7.216 -5.608 26.921 1.00 90.88 190 MET A CA 1
ATOM 1511 C C . MET A 1 190 ? -7.581 -4.120 26.831 1.00 90.88 190 MET A C 1
ATOM 1513 O O . MET A 1 190 ? -7.861 -3.440 27.823 1.00 90.88 190 MET A O 1
ATOM 1517 N N . LYS A 1 191 ? -7.636 -3.615 25.599 1.00 94.31 191 LYS A N 1
ATOM 1518 C CA . LYS A 1 191 ? -8.170 -2.293 25.263 1.00 94.31 191 LYS A CA 1
ATOM 1519 C C . LYS A 1 191 ? -9.522 -2.452 24.594 1.00 94.31 191 LYS A C 1
ATOM 1521 O O . LYS A 1 191 ? -9.674 -3.230 23.655 1.00 94.31 191 LYS A O 1
ATOM 1526 N N . VAL A 1 192 ? -10.493 -1.674 25.041 1.00 95.06 192 VAL A N 1
ATOM 1527 C CA . VAL A 1 192 ? -11.831 -1.626 24.464 1.00 95.06 192 VAL A CA 1
ATOM 1528 C C . VAL A 1 192 ? -12.102 -0.229 23.941 1.00 95.06 192 VAL A C 1
ATOM 1530 O O . VAL A 1 192 ? -11.975 0.749 24.671 1.00 95.06 192 VAL A O 1
ATOM 1533 N N . PHE A 1 193 ? -12.542 -0.155 22.695 1.00 96.25 193 PHE A N 1
ATOM 1534 C CA . PHE A 1 193 ? -13.009 1.052 22.033 1.00 96.25 193 PHE A CA 1
ATOM 1535 C C . PHE A 1 193 ? -14.527 0.962 21.912 1.00 96.25 193 PHE A C 1
ATOM 1537 O O . PHE A 1 193 ? -15.034 0.038 21.277 1.00 96.25 193 PHE A O 1
ATOM 1544 N N . GLN A 1 194 ? -15.253 1.876 22.549 1.00 94.94 194 GLN A N 1
ATOM 1545 C CA . GLN A 1 194 ? -16.716 1.858 22.599 1.00 94.94 194 GLN A CA 1
ATOM 1546 C C . GLN A 1 194 ? -17.323 3.123 21.999 1.00 94.94 194 GLN A C 1
ATOM 1548 O O . GLN A 1 194 ? -16.647 4.148 21.871 1.00 94.94 194 GLN A O 1
ATOM 1553 N N . HIS A 1 195 ? -18.616 3.037 21.680 1.00 94.81 195 HIS A N 1
ATOM 1554 C CA . HIS A 1 195 ? -19.374 4.109 21.045 1.00 94.81 195 HIS A CA 1
ATOM 1555 C C . HIS A 1 195 ? -18.741 4.524 19.715 1.00 94.81 195 HIS A C 1
ATOM 1557 O O . HIS A 1 195 ? -18.480 5.697 19.471 1.00 94.81 195 HIS A O 1
ATOM 1563 N N . VAL A 1 196 ? -18.451 3.544 18.858 1.00 97.19 196 VAL A N 1
ATOM 1564 C CA . VAL A 1 196 ? -17.797 3.741 17.555 1.00 97.19 196 VAL A CA 1
ATOM 1565 C C . VAL A 1 196 ? -18.669 3.223 16.420 1.00 97.19 196 VAL A C 1
ATOM 1567 O O . VAL A 1 196 ? -19.364 2.226 16.568 1.00 97.19 196 VAL A O 1
ATOM 1570 N N . ASN A 1 197 ? -18.622 3.865 15.260 1.00 98.38 197 ASN A N 1
ATOM 1571 C CA . ASN A 1 197 ? -19.225 3.338 14.041 1.00 98.38 197 ASN A CA 1
ATOM 1572 C C . ASN A 1 197 ? -18.144 2.596 13.248 1.00 98.38 197 ASN A C 1
ATOM 1574 O O . ASN A 1 197 ? -17.200 3.210 12.758 1.00 98.38 197 ASN A O 1
ATOM 1578 N N . ILE A 1 198 ? -18.249 1.274 13.161 1.00 98.75 198 ILE A N 1
ATOM 1579 C CA . ILE A 1 198 ? -17.189 0.403 12.647 1.00 98.75 198 ILE A CA 1
ATOM 1580 C C . ILE A 1 198 ? -17.554 -0.077 11.246 1.00 98.75 198 ILE A C 1
ATOM 1582 O O . ILE A 1 198 ? -18.627 -0.645 11.050 1.00 98.75 198 ILE A O 1
ATOM 1586 N N . VAL A 1 199 ? -16.639 0.088 10.295 1.00 98.69 199 VAL A N 1
ATOM 1587 C CA . VAL A 1 199 ? -16.669 -0.562 8.981 1.00 98.69 199 VAL A CA 1
ATOM 1588 C C . VAL A 1 199 ? -15.592 -1.635 8.980 1.00 98.69 199 VAL A C 1
ATOM 1590 O O . VAL A 1 199 ? -14.410 -1.322 9.059 1.00 98.69 199 VAL A O 1
ATOM 1593 N N . THR A 1 200 ? -15.983 -2.905 8.928 1.00 98.62 200 THR A N 1
ATOM 1594 C CA . THR A 1 200 ? -15.026 -4.013 9.104 1.00 98.62 200 THR A CA 1
ATOM 1595 C C . THR A 1 200 ? -14.182 -4.293 7.864 1.00 98.62 200 THR A C 1
ATOM 1597 O O . THR A 1 200 ? -13.060 -4.774 8.000 1.00 98.62 200 THR A O 1
ATOM 1600 N N . CYS A 1 201 ? -14.712 -4.009 6.669 1.00 98.56 201 CYS A N 1
ATOM 1601 C CA . CYS A 1 201 ? -14.161 -4.449 5.381 1.00 98.56 201 CYS A CA 1
ATOM 1602 C C . CYS A 1 201 ? -13.908 -5.967 5.291 1.00 98.56 201 CYS A C 1
ATOM 1604 O O . CYS A 1 201 ? -13.089 -6.400 4.482 1.00 98.56 201 CYS A O 1
ATOM 1606 N N . ASP A 1 202 ? -14.602 -6.779 6.090 1.00 98.25 202 ASP A N 1
ATOM 1607 C CA . ASP A 1 202 ? -14.564 -8.234 5.960 1.00 98.25 202 ASP A CA 1
ATOM 1608 C C . ASP A 1 202 ? -15.287 -8.705 4.683 1.00 98.25 202 ASP A C 1
ATOM 1610 O O . ASP A 1 202 ? -15.791 -7.907 3.880 1.00 98.25 202 ASP A O 1
ATOM 1614 N N . GLN A 1 203 ? -15.321 -10.019 4.457 1.00 95.56 203 GLN A N 1
ATOM 1615 C CA . GLN A 1 203 ? -15.921 -10.587 3.249 1.00 95.56 203 GLN A CA 1
ATOM 1616 C C . GLN A 1 203 ? -17.383 -10.147 3.054 1.00 95.56 203 GLN A C 1
ATOM 1618 O O . GLN A 1 203 ? -17.753 -9.804 1.928 1.00 95.56 203 GLN A O 1
ATOM 1623 N N . ASP A 1 204 ? -18.162 -10.080 4.134 1.00 97.31 204 ASP A N 1
ATOM 1624 C CA . ASP A 1 204 ? -19.591 -9.736 4.131 1.00 97.31 204 ASP A CA 1
ATOM 1625 C C . ASP A 1 204 ? -19.861 -8.226 4.293 1.00 97.31 204 ASP A C 1
ATOM 1627 O O . ASP A 1 204 ? -21.007 -7.784 4.227 1.00 97.31 204 ASP A O 1
ATOM 1631 N N . PHE A 1 205 ? -18.802 -7.429 4.460 1.00 98.06 205 PHE A N 1
ATOM 1632 C CA . PHE A 1 205 ? -18.832 -5.981 4.629 1.00 98.06 205 PHE A CA 1
ATOM 1633 C C . PHE A 1 205 ? -19.695 -5.523 5.817 1.00 98.06 205 PHE A C 1
ATOM 1635 O O . PHE A 1 205 ? -20.523 -4.614 5.703 1.00 98.06 205 PHE A O 1
ATOM 1642 N N . HIS A 1 206 ? -19.495 -6.141 6.986 1.00 98.44 206 HIS A N 1
ATOM 1643 C CA . HIS A 1 206 ? -20.241 -5.786 8.194 1.00 98.44 206 HIS A CA 1
ATOM 1644 C C . HIS A 1 206 ? -19.987 -4.333 8.626 1.00 98.44 206 HIS A C 1
ATOM 1646 O O . HIS A 1 206 ? -18.845 -3.857 8.653 1.00 98.44 206 HIS A O 1
ATOM 1652 N N . VAL A 1 207 ? -21.067 -3.657 9.032 1.00 98.50 207 VAL A N 1
ATOM 1653 C CA . VAL A 1 207 ? -21.054 -2.302 9.594 1.00 98.50 207 VAL A CA 1
ATOM 1654 C C . VAL A 1 207 ? -21.794 -2.300 10.927 1.00 98.50 207 VAL A C 1
ATOM 1656 O O . VAL A 1 207 ? -22.962 -2.681 10.991 1.00 98.50 207 VAL A O 1
ATOM 1659 N N . TYR A 1 208 ? -21.129 -1.834 11.981 1.00 97.94 208 TYR A N 1
ATOM 1660 C CA . TYR A 1 208 ? -21.688 -1.758 13.329 1.00 97.94 208 TYR A CA 1
ATOM 1661 C C . TYR A 1 208 ? -21.810 -0.299 13.758 1.00 97.94 208 TYR A C 1
ATOM 1663 O O . TYR A 1 208 ? -20.804 0.382 13.929 1.00 97.94 208 TYR A O 1
ATOM 1671 N N . LEU A 1 209 ? -23.040 0.185 13.932 1.00 97.00 209 LEU A N 1
ATOM 1672 C CA . LEU A 1 209 ? -23.302 1.511 14.505 1.00 97.00 209 LEU A CA 1
ATOM 1673 C C . LEU A 1 209 ? -23.349 1.418 16.030 1.00 97.00 209 LEU A C 1
ATOM 1675 O O . LEU A 1 209 ? -23.929 0.459 16.538 1.00 97.00 209 LEU A O 1
ATOM 1679 N N . ASP A 1 210 ? -22.775 2.398 16.734 1.00 95.62 210 ASP A N 1
ATOM 1680 C CA . ASP A 1 210 ? -22.615 2.369 18.205 1.00 95.62 210 ASP A CA 1
ATOM 1681 C C . ASP A 1 210 ? -22.000 1.044 18.709 1.00 95.62 210 ASP A C 1
ATOM 1683 O O . ASP A 1 210 ? -22.450 0.420 19.668 1.00 95.62 210 ASP A O 1
ATOM 1687 N N . GLY A 1 211 ? -20.995 0.573 17.975 1.00 95.81 211 GLY A N 1
ATOM 1688 C CA . GLY A 1 211 ? -20.302 -0.681 18.194 1.00 95.81 211 GLY A CA 1
ATOM 1689 C C . GLY A 1 211 ? -19.152 -0.596 19.191 1.00 95.81 211 GLY A C 1
ATOM 1690 O O . GLY A 1 211 ? -18.848 0.441 19.792 1.00 95.81 211 GLY A O 1
ATOM 1691 N N . ILE A 1 212 ? -18.511 -1.751 19.342 1.00 95.81 212 ILE A N 1
ATOM 1692 C CA . ILE A 1 212 ? -17.397 -2.020 20.237 1.00 95.81 212 ILE A CA 1
ATOM 1693 C C . ILE A 1 212 ? -16.334 -2.800 19.469 1.00 95.81 212 ILE A C 1
ATOM 1695 O O . ILE A 1 212 ? -16.637 -3.799 18.813 1.00 95.81 212 ILE A O 1
ATOM 1699 N N . LEU A 1 213 ? -15.085 -2.363 19.598 1.00 96.88 213 LEU A N 1
ATOM 1700 C CA . LEU A 1 213 ? -13.895 -3.087 19.161 1.00 96.88 213 LEU A CA 1
ATOM 1701 C C . LEU A 1 213 ? -13.057 -3.401 20.401 1.00 96.88 213 LEU A C 1
ATOM 1703 O O . LEU A 1 213 ? -12.727 -2.495 21.161 1.00 96.88 213 LEU A O 1
ATOM 1707 N N . ALA A 1 214 ? -12.707 -4.666 20.615 1.00 95.69 214 ALA A N 1
ATOM 1708 C CA . ALA A 1 214 ? -11.817 -5.061 21.701 1.00 95.69 214 ALA A CA 1
ATOM 1709 C C . ALA A 1 214 ? -10.540 -5.679 21.144 1.00 95.69 214 ALA A C 1
ATOM 1711 O O . ALA A 1 214 ? -10.570 -6.527 20.247 1.00 95.69 214 ALA A O 1
ATOM 1712 N N . VAL A 1 215 ? -9.420 -5.250 21.708 1.00 95.94 215 VAL A N 1
ATOM 1713 C CA . VAL A 1 215 ? -8.073 -5.634 21.315 1.00 95.94 215 VAL A CA 1
ATOM 1714 C C . VAL A 1 215 ? -7.364 -6.177 22.539 1.00 95.94 215 VAL A C 1
ATOM 1716 O O . VAL A 1 215 ? -7.267 -5.483 23.546 1.00 95.94 215 VAL A O 1
ATOM 1719 N N . LYS A 1 216 ? -6.849 -7.399 22.439 1.00 94.00 216 LYS A N 1
ATOM 1720 C CA . LYS A 1 216 ? -5.962 -7.982 23.441 1.00 94.00 216 LYS A CA 1
ATOM 1721 C C . LYS A 1 216 ? -4.562 -8.030 22.856 1.00 94.00 216 LYS A C 1
ATOM 1723 O O . LYS A 1 216 ? -4.340 -8.693 21.842 1.00 94.00 216 LYS A O 1
ATOM 1728 N N . ASP A 1 217 ? -3.644 -7.303 23.478 1.00 91.94 217 ASP A N 1
ATOM 1729 C CA . ASP A 1 217 ? -2.278 -7.115 22.991 1.00 91.94 217 ASP A CA 1
ATOM 1730 C C . ASP A 1 217 ? -2.256 -6.557 21.566 1.00 91.94 217 ASP A C 1
ATOM 1732 O O . ASP A 1 217 ? -2.526 -5.375 21.355 1.00 91.94 217 ASP A O 1
ATOM 1736 N N . SER A 1 218 ? -1.965 -7.419 20.590 1.00 95.44 218 SER A N 1
ATOM 1737 C CA . SER A 1 218 ? -1.889 -7.066 19.177 1.00 95.44 218 SER A CA 1
ATOM 1738 C C . SER A 1 218 ? -3.091 -7.497 18.354 1.00 95.44 218 SER A C 1
ATOM 1740 O O . SER A 1 218 ? -3.180 -7.120 17.188 1.00 95.44 218 SER A O 1
ATOM 1742 N N . GLN A 1 219 ? -4.013 -8.278 18.922 1.00 97.31 219 GLN A N 1
ATOM 1743 C CA . GLN A 1 219 ? -5.067 -8.946 18.167 1.00 97.31 219 GLN A CA 1
ATOM 1744 C C . GLN A 1 219 ? -6.453 -8.422 18.507 1.00 97.31 219 GLN A C 1
ATOM 1746 O O . GLN A 1 219 ? -6.784 -8.149 19.660 1.00 97.31 219 GLN A O 1
ATOM 1751 N N . ILE A 1 220 ? -7.300 -8.361 17.486 1.00 97.94 220 ILE A N 1
ATOM 1752 C CA . ILE A 1 220 ? -8.729 -8.124 17.641 1.00 97.94 220 ILE A CA 1
ATOM 1753 C C . ILE A 1 220 ? -9.336 -9.374 18.275 1.00 97.94 220 ILE A C 1
ATOM 1755 O O . ILE A 1 220 ? -9.247 -10.470 17.724 1.00 97.94 220 ILE A O 1
ATOM 1759 N N . VAL A 1 221 ? -9.970 -9.219 19.432 1.00 95.75 221 VAL A N 1
ATOM 1760 C CA . VAL A 1 221 ? -10.669 -10.316 20.122 1.00 95.75 221 VAL A CA 1
ATOM 1761 C C . VAL A 1 221 ? -12.183 -10.198 20.018 1.00 95.75 221 VAL A C 1
ATOM 1763 O O . VAL A 1 221 ? -12.889 -11.172 20.267 1.00 95.75 221 VAL A O 1
ATOM 1766 N N . TYR A 1 222 ? -12.688 -9.026 19.625 1.00 95.62 222 TYR A N 1
ATOM 1767 C CA . TYR A 1 222 ? -14.107 -8.811 19.378 1.00 95.62 222 TYR A CA 1
ATOM 1768 C C . TYR A 1 222 ? -14.367 -7.574 18.524 1.00 95.62 222 TYR A C 1
ATOM 1770 O O . TYR A 1 222 ? -13.694 -6.555 18.672 1.00 95.62 222 TYR A O 1
ATOM 1778 N N . VAL A 1 223 ? -15.405 -7.661 17.699 1.00 96.50 223 VAL A N 1
ATOM 1779 C CA . VAL A 1 223 ? -15.986 -6.554 16.944 1.00 96.50 223 VAL A CA 1
ATOM 1780 C C . VAL A 1 223 ? -17.493 -6.794 16.829 1.00 96.50 223 VAL A C 1
ATOM 1782 O O . VAL A 1 223 ? -17.914 -7.886 16.452 1.00 96.50 223 VAL A O 1
ATOM 1785 N N . GLY A 1 224 ? -18.318 -5.816 17.199 1.00 95.38 224 GLY A N 1
ATOM 1786 C CA . GLY A 1 224 ? -19.775 -5.976 17.155 1.00 95.38 224 GLY A CA 1
ATOM 1787 C C . GLY A 1 224 ? -20.541 -4.892 17.906 1.00 95.38 224 GLY A C 1
ATOM 1788 O O . GLY A 1 224 ? -19.957 -3.910 18.352 1.00 95.38 224 GLY A O 1
ATOM 1789 N N . GLN A 1 225 ? -21.857 -5.068 18.046 1.00 90.88 225 GLN A N 1
ATOM 1790 C CA . GLN A 1 225 ? -22.744 -4.150 18.787 1.00 90.88 225 GLN A CA 1
ATOM 1791 C C . GLN A 1 225 ? -23.064 -4.618 20.205 1.00 90.88 225 GLN A C 1
ATOM 1793 O O . GLN A 1 225 ? -23.345 -3.797 21.078 1.00 90.88 225 GLN A O 1
ATOM 1798 N N . ASP A 1 226 ? -23.039 -5.929 20.448 1.00 83.69 226 ASP A N 1
ATOM 1799 C CA . ASP A 1 226 ? -23.345 -6.444 21.775 1.00 83.69 226 ASP A CA 1
ATOM 1800 C C . ASP A 1 226 ? -22.285 -5.970 22.775 1.00 83.69 226 ASP A C 1
ATOM 1802 O O . ASP A 1 226 ? -21.124 -5.756 22.415 1.00 83.69 226 ASP A O 1
ATOM 1806 N N . LYS A 1 227 ? -22.701 -5.806 24.035 1.00 71.31 227 LYS A N 1
ATOM 1807 C CA . LYS A 1 227 ? -21.836 -5.515 25.186 1.00 71.31 227 LYS A CA 1
ATOM 1808 C C . LYS A 1 227 ? -21.510 -6.823 25.901 1.00 71.31 227 LYS A C 1
ATOM 1810 O O . LYS A 1 227 ? -22.232 -7.207 26.822 1.00 71.31 227 LYS A O 1
ATOM 1815 N N . PRO A 1 228 ? -20.487 -7.562 25.461 1.00 68.88 228 PRO A N 1
ATOM 1816 C CA . PRO A 1 228 ? -20.158 -8.840 26.057 1.00 68.88 228 PRO A CA 1
ATOM 1817 C C . PRO A 1 228 ? -19.637 -8.658 27.483 1.00 68.88 228 PRO A C 1
ATOM 1819 O O . PRO A 1 228 ? -19.029 -7.645 27.828 1.00 68.88 228 PRO A O 1
ATOM 1822 N N . ALA A 1 229 ? -19.836 -9.685 28.309 1.00 69.06 229 ALA A N 1
ATOM 1823 C CA . ALA A 1 229 ? -19.433 -9.683 29.716 1.00 69.06 229 ALA A CA 1
ATOM 1824 C C . ALA A 1 229 ? -17.924 -9.438 29.931 1.00 69.06 229 ALA A C 1
ATOM 1826 O O . ALA A 1 229 ? -17.519 -9.029 31.013 1.00 69.06 229 ALA A O 1
ATOM 1827 N N . PHE A 1 230 ? -17.081 -9.640 28.910 1.00 65.94 230 PHE A N 1
ATOM 1828 C CA . PHE A 1 230 ? -15.643 -9.379 29.010 1.00 65.94 230 PHE A CA 1
ATOM 1829 C C . PHE A 1 230 ? -15.279 -7.884 29.031 1.00 65.94 230 PHE A C 1
ATOM 1831 O O . PHE A 1 230 ? -14.122 -7.569 29.280 1.00 65.94 230 PHE A O 1
ATOM 1838 N N . LEU A 1 231 ? -16.225 -6.952 28.830 1.00 68.31 231 LEU A N 1
ATOM 1839 C CA . LEU A 1 231 ? -15.986 -5.520 29.080 1.00 68.31 231 LEU A CA 1
ATOM 1840 C C . LEU A 1 231 ? -15.509 -5.255 30.517 1.00 68.31 231 LEU A C 1
ATOM 1842 O O . LEU A 1 231 ? -14.736 -4.332 30.746 1.00 68.31 231 LEU A O 1
ATOM 1846 N N . GLU A 1 232 ? -15.925 -6.089 31.473 1.00 71.81 232 GLU A N 1
ATOM 1847 C CA . GLU A 1 232 ? -15.473 -6.029 32.870 1.00 71.81 232 GLU A CA 1
ATOM 1848 C C . GLU A 1 232 ? -13.998 -6.432 33.044 1.00 71.81 232 GLU A C 1
ATOM 1850 O O . GLU A 1 232 ? -13.407 -6.162 34.085 1.00 71.81 232 GLU A O 1
ATOM 1855 N N . GLN A 1 233 ? -13.403 -7.069 32.031 1.00 77.88 233 GLN A N 1
ATOM 1856 C CA . GLN A 1 233 ? -11.998 -7.488 31.997 1.00 77.88 233 GLN A CA 1
ATOM 1857 C C . GLN A 1 233 ? -11.109 -6.475 31.262 1.00 77.88 233 GLN A C 1
ATOM 1859 O O . GLN A 1 233 ? -9.922 -6.725 31.107 1.00 77.88 233 GLN A O 1
ATOM 1864 N N . ALA A 1 234 ? -11.664 -5.362 30.771 1.00 85.38 234 ALA A N 1
ATOM 1865 C CA . ALA A 1 234 ? -10.890 -4.349 30.067 1.00 85.38 234 ALA A CA 1
ATOM 1866 C C . ALA A 1 234 ? -10.043 -3.526 31.045 1.00 85.38 234 ALA A C 1
ATOM 1868 O O . ALA A 1 234 ? -10.584 -2.827 31.903 1.00 85.38 234 ALA A O 1
ATOM 1869 N N . GLU A 1 235 ? -8.721 -3.532 30.883 1.00 90.12 235 GLU A N 1
ATOM 1870 C CA . GLU A 1 235 ? -7.839 -2.635 31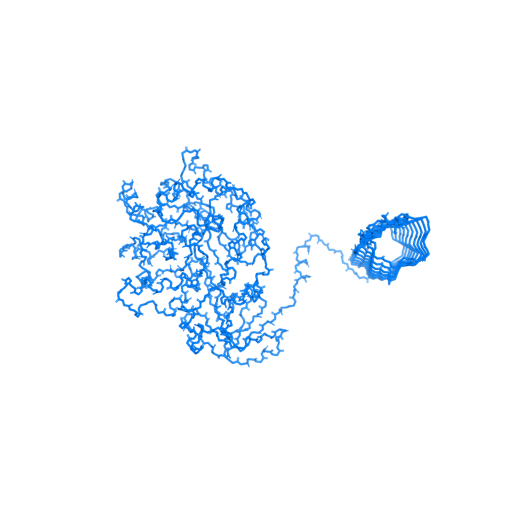.634 1.00 90.12 235 GLU A CA 1
ATOM 1871 C C . GLU A 1 235 ? -7.955 -1.189 31.138 1.00 90.12 235 GLU A C 1
ATOM 1873 O O . GLU A 1 235 ? -7.727 -0.245 31.898 1.00 90.12 235 GLU A O 1
ATOM 1878 N N . GLN A 1 236 ? -8.306 -1.001 29.862 1.00 91.50 236 GLN A N 1
ATOM 1879 C CA . GLN A 1 236 ? -8.525 0.315 29.267 1.00 91.50 236 GLN A CA 1
ATOM 1880 C C . GLN A 1 236 ? -9.815 0.346 28.457 1.00 91.50 236 GLN A C 1
ATOM 1882 O O . GLN A 1 236 ? -10.002 -0.439 27.530 1.00 91.50 236 GLN A O 1
ATOM 1887 N N . ILE A 1 237 ? -10.674 1.315 28.769 1.00 92.50 237 ILE A N 1
ATOM 1888 C CA . ILE A 1 237 ? -11.875 1.625 27.995 1.00 92.50 237 ILE A CA 1
ATOM 1889 C C . ILE A 1 237 ? -11.711 3.028 27.418 1.00 92.50 237 ILE A C 1
ATOM 1891 O O . ILE A 1 237 ? -11.505 3.995 28.152 1.00 92.50 237 ILE A O 1
ATOM 1895 N N . ILE A 1 238 ? -11.792 3.124 26.097 1.00 95.06 238 ILE A N 1
ATOM 1896 C CA . ILE A 1 238 ? -11.653 4.346 25.314 1.00 95.06 238 ILE A CA 1
ATOM 1897 C C . ILE A 1 238 ? -13.003 4.607 24.654 1.00 95.06 238 ILE A C 1
ATOM 1899 O O . ILE A 1 238 ? -13.495 3.809 23.858 1.00 95.06 238 ILE A O 1
ATOM 1903 N N . ASP A 1 239 ? -13.623 5.721 25.021 1.00 95.25 239 ASP A N 1
ATOM 1904 C CA . ASP A 1 239 ? -14.879 6.175 24.434 1.00 95.25 239 ASP A CA 1
ATOM 1905 C C . ASP A 1 239 ? -14.585 7.195 23.335 1.00 95.25 239 ASP A C 1
ATOM 1907 O O . ASP A 1 239 ? -14.022 8.261 23.597 1.00 95.25 239 ASP A O 1
ATOM 1911 N N . TYR A 1 240 ? -14.965 6.852 22.107 1.00 96.12 240 TYR A N 1
ATOM 1912 C CA . TYR A 1 240 ? -14.737 7.678 20.925 1.00 96.12 240 TYR A CA 1
ATOM 1913 C C . TYR A 1 240 ? -15.968 8.485 20.487 1.00 96.12 240 TYR A C 1
ATOM 1915 O O . TYR A 1 240 ? -15.903 9.205 19.488 1.00 96.12 240 TYR A O 1
ATOM 1923 N N . GLN A 1 241 ? -17.070 8.426 21.240 1.00 95.12 241 GLN A N 1
ATOM 1924 C CA . GLN A 1 241 ? -18.214 9.336 21.110 1.00 95.12 241 GLN A CA 1
ATOM 1925 C C . GLN A 1 241 ? -18.784 9.451 19.683 1.00 95.12 241 GLN A C 1
ATOM 1927 O O . GLN A 1 241 ? -19.085 10.541 19.199 1.00 95.12 241 GLN A O 1
ATOM 1932 N N . GLY A 1 242 ? -18.932 8.321 18.998 1.00 95.88 242 GLY A N 1
ATOM 1933 C CA . GLY A 1 242 ? -19.478 8.217 17.646 1.00 95.88 242 GLY A CA 1
ATOM 1934 C C . GLY A 1 242 ? -18.441 8.283 16.521 1.00 95.88 242 GLY A C 1
ATOM 1935 O O . GLY A 1 242 ? -18.842 8.349 15.354 1.00 95.88 242 GLY A O 1
ATOM 1936 N N . ALA A 1 243 ? -17.137 8.253 16.831 1.00 98.25 243 ALA A N 1
ATOM 1937 C CA . ALA A 1 243 ? -16.090 8.225 15.808 1.00 98.25 243 ALA A CA 1
ATOM 1938 C C . ALA A 1 243 ? -16.219 7.013 14.878 1.00 98.25 243 ALA A C 1
ATOM 1940 O O . ALA A 1 243 ? -16.796 5.981 15.226 1.00 98.25 243 ALA A O 1
ATOM 1941 N N . TRP A 1 244 ? -15.673 7.150 13.679 1.00 98.69 244 TRP A N 1
ATOM 1942 C CA . TRP A 1 244 ? -15.672 6.124 12.650 1.00 98.69 244 TRP A CA 1
ATOM 1943 C C . TRP A 1 244 ? -14.373 5.331 12.718 1.00 98.69 244 TRP A C 1
ATOM 1945 O O . TRP A 1 244 ? -13.300 5.926 12.783 1.00 98.69 244 TRP A O 1
ATOM 1955 N N . ILE A 1 245 ? -14.469 4.004 12.688 1.00 98.88 245 ILE A N 1
ATOM 1956 C CA . ILE A 1 245 ? -13.324 3.093 12.673 1.00 98.88 245 ILE A CA 1
ATOM 1957 C C . ILE A 1 245 ? -13.373 2.239 11.410 1.00 98.88 245 ILE A C 1
ATOM 1959 O O . ILE A 1 245 ? -14.414 1.673 11.074 1.00 98.88 245 ILE A O 1
ATOM 1963 N N . MET A 1 246 ? -12.232 2.113 10.739 1.00 98.88 246 MET A N 1
ATOM 1964 C CA . MET A 1 246 ? -12.021 1.178 9.632 1.00 98.88 246 MET A CA 1
ATOM 1965 C C . MET A 1 246 ? -10.591 0.616 9.683 1.00 98.88 246 MET A C 1
ATOM 1967 O O . MET A 1 246 ? -9.756 1.183 10.397 1.00 98.88 246 MET A O 1
ATOM 1971 N N . PRO A 1 247 ? -10.282 -0.485 8.970 1.00 98.94 247 PRO A N 1
ATOM 1972 C CA . PRO A 1 247 ? -8.927 -1.021 8.936 1.00 98.94 247 PRO A CA 1
ATOM 1973 C C . PRO A 1 247 ? -7.906 0.018 8.473 1.00 98.94 247 PRO A C 1
ATOM 1975 O O . PRO A 1 247 ? -8.230 0.915 7.693 1.00 98.94 247 PRO A O 1
ATOM 1978 N N . GLY A 1 248 ? -6.663 -0.146 8.925 1.00 98.81 248 GLY A N 1
ATOM 1979 C CA . GLY A 1 248 ? -5.532 0.628 8.424 1.00 98.81 248 GLY A CA 1
ATOM 1980 C C . GLY A 1 248 ? -5.381 0.472 6.909 1.00 98.81 248 GLY A C 1
ATOM 1981 O O . GLY A 1 248 ? -5.633 -0.606 6.360 1.00 98.81 248 GLY A O 1
ATOM 1982 N N . LEU A 1 249 ? -4.996 1.555 6.233 1.00 98.94 249 LEU A N 1
ATOM 1983 C CA . LEU A 1 249 ? -4.881 1.569 4.774 1.00 98.94 249 LEU A CA 1
ATOM 1984 C C . LEU A 1 249 ? -3.613 0.822 4.334 1.00 98.94 249 LEU A C 1
ATOM 1986 O O . LEU A 1 249 ? -2.580 0.864 5.014 1.00 98.94 249 LEU A O 1
ATOM 1990 N N . VAL A 1 250 ? -3.699 0.141 3.189 1.00 98.94 250 VAL A N 1
ATOM 1991 C CA . VAL A 1 250 ? -2.610 -0.660 2.613 1.00 98.94 250 VAL A CA 1
ATOM 1992 C C . VAL A 1 250 ? -2.182 -0.067 1.273 1.00 98.94 250 VAL A C 1
ATOM 1994 O O . VAL A 1 250 ? -2.882 -0.213 0.272 1.00 98.94 250 VAL A O 1
ATOM 1997 N N . ASN A 1 251 ? -1.018 0.582 1.250 1.00 98.94 251 ASN A N 1
ATOM 1998 C CA . ASN A 1 251 ? -0.433 1.163 0.044 1.00 98.94 251 ASN A CA 1
ATOM 1999 C C . ASN A 1 251 ? 0.367 0.100 -0.731 1.00 98.94 251 ASN A C 1
ATOM 2001 O O . ASN A 1 251 ? 1.442 -0.325 -0.311 1.00 98.94 251 ASN A O 1
ATOM 2005 N N . CYS A 1 252 ? -0.163 -0.369 -1.859 1.00 98.81 252 CYS A N 1
ATOM 2006 C CA . CYS A 1 252 ? 0.384 -1.537 -2.555 1.00 98.81 252 CYS A CA 1
ATOM 2007 C C . CYS A 1 252 ? 1.629 -1.257 -3.410 1.00 98.81 252 CYS A C 1
ATOM 2009 O O . CYS A 1 252 ? 2.230 -2.215 -3.901 1.00 98.81 252 CYS A O 1
ATOM 2011 N N . HIS A 1 253 ? 2.004 0.010 -3.601 1.00 98.88 253 HIS A N 1
ATOM 2012 C CA . HIS A 1 253 ? 3.180 0.421 -4.364 1.00 98.88 253 HIS A CA 1
ATOM 2013 C C . HIS A 1 253 ? 3.534 1.893 -4.070 1.00 98.88 253 HIS A C 1
ATOM 2015 O O . HIS A 1 253 ? 2.697 2.787 -4.203 1.00 98.88 253 HIS A O 1
ATOM 2021 N N . THR A 1 254 ? 4.778 2.153 -3.675 1.00 98.62 254 THR A N 1
ATOM 2022 C CA . THR A 1 254 ? 5.296 3.503 -3.426 1.00 98.62 254 THR A CA 1
ATOM 2023 C C . THR A 1 254 ? 6.815 3.572 -3.631 1.00 98.62 254 THR A C 1
ATOM 2025 O O . THR A 1 254 ? 7.473 2.543 -3.813 1.00 98.62 254 THR A O 1
ATOM 2028 N N . HIS A 1 255 ? 7.339 4.800 -3.616 1.00 98.12 255 HIS A N 1
ATOM 2029 C CA . HIS A 1 255 ? 8.760 5.140 -3.668 1.00 98.12 255 HIS A CA 1
ATOM 2030 C C . HIS A 1 255 ? 9.111 6.113 -2.531 1.00 98.12 255 HIS A C 1
ATOM 2032 O O . HIS A 1 255 ? 9.294 7.316 -2.731 1.00 98.12 255 HIS A O 1
ATOM 2038 N N . SER A 1 256 ? 9.188 5.594 -1.310 1.00 97.88 256 SER A N 1
ATOM 2039 C CA . SER A 1 256 ? 9.329 6.368 -0.073 1.00 97.88 256 SER A CA 1
ATOM 2040 C C . SER A 1 256 ? 10.609 7.216 -0.030 1.00 97.88 256 SER A C 1
ATOM 2042 O O . SER A 1 256 ? 10.582 8.368 0.410 1.00 97.88 256 SER A O 1
ATOM 2044 N N . ALA A 1 257 ? 11.716 6.699 -0.573 1.00 96.00 257 ALA A N 1
ATOM 2045 C CA . ALA A 1 257 ? 12.989 7.414 -0.693 1.00 96.00 257 ALA A CA 1
ATOM 2046 C C . ALA A 1 257 ? 12.899 8.667 -1.585 1.00 96.00 257 ALA A C 1
ATOM 2048 O O . ALA A 1 257 ? 13.665 9.612 -1.408 1.00 96.00 257 ALA A O 1
ATOM 2049 N N . MET A 1 258 ? 11.936 8.718 -2.510 1.00 95.62 258 MET A N 1
ATOM 2050 C CA . MET A 1 258 ? 11.743 9.857 -3.410 1.00 95.62 258 MET A CA 1
ATOM 2051 C C . MET A 1 258 ? 10.991 11.018 -2.753 1.00 95.62 258 MET A C 1
ATOM 2053 O O . MET A 1 258 ? 10.708 12.009 -3.426 1.00 95.62 258 MET A O 1
ATOM 2057 N N . THR A 1 259 ? 10.669 10.945 -1.456 1.00 96.62 259 THR A N 1
ATOM 2058 C CA . THR A 1 259 ? 9.885 11.992 -0.779 1.00 96.62 259 THR A CA 1
ATOM 2059 C C . THR A 1 259 ? 10.527 13.377 -0.877 1.00 96.62 259 THR A C 1
ATOM 2061 O O . THR A 1 259 ? 9.837 14.364 -1.145 1.00 96.62 259 THR A O 1
ATOM 2064 N N . GLY A 1 260 ? 11.862 13.437 -0.816 1.00 92.75 260 GLY A N 1
ATOM 2065 C CA . GLY A 1 260 ? 12.636 14.666 -1.016 1.00 92.75 260 GLY A CA 1
ATOM 2066 C C . GLY A 1 260 ? 12.605 15.232 -2.446 1.00 92.75 260 GLY A C 1
ATOM 2067 O O . GLY A 1 260 ? 13.066 16.349 -2.665 1.00 92.75 260 GLY A O 1
ATOM 2068 N N . LEU A 1 261 ? 12.056 14.498 -3.422 1.00 94.38 261 LEU A N 1
ATOM 2069 C CA . LEU A 1 261 ? 11.905 14.916 -4.825 1.00 94.38 261 LEU A CA 1
ATOM 2070 C C . LEU A 1 261 ? 10.502 15.444 -5.145 1.00 94.38 261 LEU A C 1
ATOM 2072 O O . LEU A 1 261 ? 10.181 15.686 -6.311 1.00 94.38 261 LEU A O 1
ATOM 2076 N N . ARG A 1 262 ? 9.638 15.616 -4.140 1.00 95.38 262 ARG A N 1
ATOM 2077 C CA . ARG A 1 262 ? 8.275 16.116 -4.340 1.00 95.38 262 ARG A CA 1
ATOM 2078 C C . ARG A 1 262 ? 8.273 17.423 -5.135 1.00 95.38 262 ARG A C 1
ATOM 2080 O O . ARG A 1 262 ? 8.877 18.412 -4.727 1.00 95.38 262 ARG A O 1
ATOM 2087 N N . GLY A 1 263 ? 7.559 17.432 -6.260 1.00 92.31 263 GLY A N 1
ATOM 2088 C CA . GLY A 1 263 ? 7.447 18.611 -7.122 1.00 92.31 263 GLY A CA 1
ATOM 2089 C C . GLY A 1 263 ? 8.744 19.020 -7.830 1.00 92.31 263 GLY A C 1
ATOM 2090 O O . GLY A 1 263 ? 8.836 20.152 -8.300 1.00 92.31 263 GLY A O 1
ATOM 2091 N N . ILE A 1 264 ? 9.746 18.133 -7.931 1.00 91.75 264 ILE A N 1
ATOM 2092 C CA . ILE A 1 264 ? 10.998 18.425 -8.651 1.00 91.75 264 ILE A CA 1
ATOM 2093 C C . ILE A 1 264 ? 10.744 18.795 -10.118 1.00 91.75 264 ILE A C 1
ATOM 2095 O O . ILE A 1 264 ? 11.371 19.713 -10.652 1.00 91.75 264 ILE A O 1
ATOM 2099 N N . ARG A 1 265 ? 9.805 18.095 -10.767 1.00 88.75 265 ARG A N 1
ATOM 2100 C CA . ARG A 1 265 ? 9.391 18.349 -12.145 1.00 88.75 265 ARG A CA 1
ATOM 2101 C C . ARG A 1 265 ? 7.968 17.857 -12.398 1.00 88.75 265 ARG A C 1
ATOM 2103 O O . ARG A 1 265 ? 7.734 16.658 -12.517 1.00 88.75 265 ARG A O 1
ATOM 2110 N N . ASP A 1 266 ? 7.048 18.803 -12.542 1.00 89.75 266 ASP A N 1
ATOM 2111 C CA . ASP A 1 266 ? 5.679 18.561 -13.003 1.00 89.75 266 ASP A CA 1
ATOM 2112 C C . ASP A 1 266 ? 5.534 18.873 -14.507 1.00 89.75 266 ASP A C 1
ATOM 2114 O O . ASP A 1 266 ? 6.407 19.509 -15.108 1.00 89.75 266 ASP A O 1
ATOM 2118 N N . ASP A 1 267 ? 4.420 18.432 -15.101 1.00 89.69 267 ASP A N 1
ATOM 2119 C CA . ASP A 1 267 ? 4.039 18.674 -16.502 1.00 89.69 267 ASP A CA 1
ATOM 2120 C C . ASP A 1 267 ? 5.019 18.109 -17.559 1.00 89.69 267 ASP A C 1
ATOM 2122 O O . ASP A 1 267 ? 5.266 18.734 -18.594 1.00 89.69 267 ASP A O 1
ATOM 2126 N N . SER A 1 268 ? 5.549 16.904 -17.313 1.00 82.75 268 SER A N 1
ATOM 2127 C CA . SER A 1 268 ? 6.423 16.150 -18.231 1.00 82.75 268 SER A CA 1
ATOM 2128 C C . SER A 1 268 ? 5.891 14.727 -18.465 1.00 82.75 268 SER A C 1
ATOM 2130 O O . SER A 1 268 ? 5.242 14.142 -17.599 1.00 82.75 268 SER A O 1
ATOM 2132 N N . ASN A 1 269 ? 6.179 14.148 -19.637 1.00 82.81 269 ASN A N 1
ATOM 2133 C CA . ASN A 1 269 ? 5.868 12.737 -19.916 1.00 82.81 269 ASN A CA 1
ATOM 2134 C C . ASN A 1 269 ? 6.828 11.799 -19.161 1.00 82.81 269 ASN A C 1
ATOM 2136 O O . ASN A 1 269 ? 7.973 12.175 -18.913 1.00 82.81 269 ASN A O 1
ATOM 2140 N N . LEU A 1 270 ? 6.407 10.555 -18.893 1.00 80.75 270 LEU A N 1
ATOM 2141 C CA . LEU A 1 270 ? 7.163 9.563 -18.105 1.00 80.75 270 LEU A CA 1
ATOM 2142 C C . LEU A 1 270 ? 8.640 9.421 -18.525 1.00 80.75 270 LEU A C 1
ATOM 2144 O O . LEU A 1 270 ? 9.527 9.492 -17.680 1.00 80.75 270 LEU A O 1
ATOM 2148 N N . HIS A 1 271 ? 8.924 9.235 -19.820 1.00 83.31 271 HIS A N 1
ATOM 2149 C CA . HIS A 1 271 ? 10.299 9.008 -20.282 1.00 83.31 271 HIS A CA 1
ATOM 2150 C C . HIS A 1 271 ? 11.207 10.234 -20.077 1.00 83.31 271 HIS A C 1
ATOM 2152 O O . HIS A 1 271 ? 12.358 10.075 -19.678 1.00 83.31 271 HIS A O 1
ATOM 2158 N N . GLU A 1 272 ? 10.706 11.442 -20.350 1.00 82.06 272 GLU A N 1
ATOM 2159 C CA . GLU A 1 272 ? 11.418 12.706 -20.093 1.00 82.06 272 GLU A CA 1
ATOM 2160 C C . GLU A 1 272 ? 11.646 12.885 -18.588 1.00 82.06 272 GLU A C 1
ATOM 2162 O O . GLU A 1 272 ? 12.761 13.130 -18.142 1.00 82.06 272 GLU A O 1
ATOM 2167 N N . TRP A 1 273 ? 10.591 12.688 -17.797 1.00 84.81 273 TRP A N 1
ATOM 2168 C CA . TRP A 1 273 ? 10.616 12.842 -16.348 1.00 84.81 273 TRP A CA 1
ATOM 2169 C C . TRP A 1 273 ? 11.649 11.920 -15.679 1.00 84.81 273 TRP A C 1
ATOM 2171 O O . TRP A 1 273 ? 12.464 12.392 -14.883 1.00 84.81 273 TRP A O 1
ATOM 2181 N N . LEU A 1 274 ? 11.686 10.636 -16.056 1.00 83.62 274 LEU A N 1
ATOM 2182 C CA . LEU A 1 274 ? 12.649 9.670 -15.519 1.00 83.62 274 LEU A CA 1
ATOM 2183 C C . LEU A 1 274 ? 14.101 10.015 -15.878 1.00 83.62 274 LEU A C 1
ATOM 2185 O O . LEU A 1 274 ? 14.944 10.137 -14.990 1.00 83.62 274 LEU A O 1
ATOM 2189 N N . ASN A 1 275 ? 14.394 10.159 -17.175 1.00 84.00 275 ASN A N 1
ATOM 2190 C CA . ASN A 1 275 ? 15.770 10.270 -17.666 1.00 84.00 275 ASN A CA 1
ATOM 2191 C C . ASN A 1 275 ? 16.410 11.624 -17.357 1.00 84.00 275 ASN A C 1
ATOM 2193 O O . ASN A 1 275 ? 17.597 11.677 -17.039 1.00 84.00 275 ASN A O 1
ATOM 2197 N N . ASP A 1 276 ? 15.641 12.706 -17.472 1.00 84.69 276 ASP A N 1
ATOM 2198 C CA . ASP A 1 276 ? 16.206 14.054 -17.454 1.00 84.69 276 ASP A CA 1
ATOM 2199 C C . ASP A 1 276 ? 16.200 14.666 -16.044 1.00 84.69 276 ASP A C 1
ATOM 2201 O O . ASP A 1 276 ? 16.946 15.614 -15.789 1.00 84.69 276 ASP A O 1
ATOM 2205 N N . TYR A 1 277 ? 15.386 14.131 -15.122 1.00 86.06 277 TYR A N 1
ATOM 2206 C CA . TYR A 1 277 ? 15.179 14.722 -13.795 1.00 86.06 277 TYR A CA 1
ATOM 2207 C C . TYR A 1 277 ? 15.321 13.726 -12.644 1.00 86.06 277 TYR A C 1
ATOM 2209 O O . TYR A 1 277 ? 16.100 13.985 -11.729 1.00 86.06 277 TYR A O 1
ATOM 2217 N N . ILE A 1 278 ? 14.599 12.601 -12.670 1.00 88.50 278 ILE A N 1
ATOM 2218 C CA . ILE A 1 278 ? 14.568 11.673 -11.529 1.00 88.50 278 ILE A CA 1
ATOM 2219 C C . ILE A 1 278 ? 15.889 10.930 -11.351 1.00 88.50 278 ILE A C 1
ATOM 2221 O O . ILE A 1 278 ? 16.520 11.075 -10.307 1.00 88.50 278 ILE A O 1
ATOM 2225 N N . TRP A 1 279 ? 16.337 10.166 -12.349 1.00 87.25 279 TRP A N 1
ATOM 2226 C CA . TRP A 1 279 ? 17.559 9.366 -12.209 1.00 87.25 279 TRP A CA 1
ATOM 2227 C C . TRP A 1 279 ? 18.814 10.215 -11.946 1.00 87.25 279 TRP A C 1
ATOM 2229 O O . TRP A 1 279 ? 19.617 9.809 -11.104 1.00 87.25 279 TRP A O 1
ATOM 2239 N N . PRO A 1 280 ? 18.983 11.405 -12.564 1.00 87.50 280 PRO A N 1
ATOM 2240 C CA . PRO A 1 280 ? 20.065 12.318 -12.197 1.00 87.50 280 PRO A CA 1
ATOM 2241 C C . PRO A 1 280 ? 19.977 12.857 -10.762 1.00 87.50 280 PRO A C 1
ATOM 2243 O O . PRO A 1 280 ? 21.005 13.125 -10.151 1.00 87.50 280 PRO A O 1
ATOM 2246 N N . ALA A 1 281 ? 18.775 13.050 -10.210 1.00 89.38 281 ALA A N 1
ATOM 2247 C CA . ALA A 1 281 ? 18.624 13.503 -8.828 1.00 89.38 281 ALA A CA 1
ATOM 2248 C C . ALA A 1 281 ? 18.913 12.373 -7.827 1.00 89.38 281 ALA A C 1
ATOM 2250 O O . ALA A 1 281 ? 19.626 12.586 -6.848 1.00 89.38 281 ALA A O 1
ATOM 2251 N N . GLU A 1 282 ? 18.410 11.164 -8.091 1.00 88.19 282 GLU A N 1
ATOM 2252 C CA . GLU A 1 282 ? 18.657 9.987 -7.250 1.00 88.19 282 GLU A CA 1
ATOM 2253 C C . GLU A 1 282 ? 20.139 9.590 -7.200 1.00 88.19 282 GLU A C 1
ATOM 2255 O O . GLU A 1 282 ? 20.594 9.062 -6.187 1.00 88.19 282 GLU A O 1
ATOM 2260 N N . SER A 1 283 ? 20.927 9.857 -8.250 1.00 86.75 283 SER A N 1
ATOM 2261 C CA . SER A 1 283 ? 22.367 9.553 -8.228 1.00 86.75 283 SER A CA 1
ATOM 2262 C C . SER A 1 283 ? 23.153 10.373 -7.203 1.00 86.75 283 SER A C 1
ATOM 2264 O O . SER A 1 283 ? 24.254 9.977 -6.828 1.00 86.75 283 SER A O 1
ATOM 2266 N N . GLU A 1 284 ? 22.589 11.486 -6.732 1.00 90.94 284 GLU A N 1
ATOM 2267 C CA . GLU A 1 284 ? 23.181 12.348 -5.705 1.00 90.94 284 GLU A CA 1
ATOM 2268 C C . GLU A 1 284 ? 22.688 12.003 -4.288 1.00 90.94 284 GLU A C 1
ATOM 2270 O O . GLU A 1 284 ? 23.033 12.689 -3.321 1.00 90.94 284 GLU A O 1
ATOM 2275 N N . PHE A 1 285 ? 21.865 10.959 -4.132 1.00 94.44 285 PHE A N 1
ATOM 2276 C CA . PHE A 1 285 ? 21.337 10.582 -2.826 1.00 94.44 285 PHE A CA 1
ATOM 2277 C C . PHE A 1 285 ? 22.438 10.085 -1.897 1.00 94.44 285 PHE A C 1
ATOM 2279 O O . PHE A 1 285 ? 23.307 9.285 -2.251 1.00 94.44 285 PHE A O 1
ATOM 2286 N N . THR A 1 286 ? 22.357 10.546 -0.654 1.00 96.31 286 THR A N 1
ATOM 2287 C CA . THR A 1 286 ? 23.190 10.081 0.452 1.00 96.31 286 THR A CA 1
ATOM 2288 C C . THR A 1 286 ? 22.329 9.311 1.450 1.00 96.31 286 THR A C 1
ATOM 2290 O O . THR A 1 286 ? 21.125 9.574 1.529 1.00 96.31 286 THR A O 1
ATOM 2293 N N . PRO A 1 287 ? 22.920 8.412 2.259 1.00 96.75 287 PRO A N 1
ATOM 2294 C CA . PRO A 1 287 ? 22.195 7.707 3.316 1.00 96.75 287 PRO A CA 1
ATOM 2295 C C . PRO A 1 287 ? 21.357 8.618 4.217 1.00 96.75 287 PRO A C 1
ATOM 2297 O O . PRO A 1 287 ? 20.207 8.293 4.506 1.00 96.75 287 PRO A O 1
ATOM 2300 N N . ASP A 1 288 ? 21.890 9.782 4.597 1.00 96.38 288 ASP A N 1
ATOM 2301 C CA . ASP A 1 288 ? 21.191 10.740 5.459 1.00 96.38 288 ASP A CA 1
ATOM 2302 C C . ASP A 1 288 ? 19.983 11.367 4.747 1.00 96.38 288 ASP A C 1
ATOM 2304 O O . ASP A 1 288 ? 18.896 11.452 5.321 1.00 96.38 288 ASP A O 1
ATOM 2308 N N . MET A 1 289 ? 20.146 11.773 3.480 1.00 96.25 289 MET A N 1
ATOM 2309 C CA . MET A 1 289 ? 19.049 12.319 2.672 1.00 96.25 289 MET A CA 1
ATOM 2310 C C . MET A 1 289 ? 17.934 11.292 2.497 1.00 96.25 289 MET A C 1
ATOM 2312 O O . MET A 1 289 ? 16.771 11.603 2.752 1.00 96.25 289 MET A O 1
ATOM 2316 N N . THR A 1 290 ? 18.287 10.064 2.114 1.00 96.94 290 THR A N 1
ATOM 2317 C CA . THR A 1 290 ? 17.310 8.996 1.902 1.00 96.94 290 THR A CA 1
ATOM 2318 C C . THR A 1 290 ? 16.602 8.629 3.199 1.00 96.94 290 THR A C 1
ATOM 2320 O O . THR A 1 290 ? 15.382 8.501 3.221 1.00 96.94 290 THR A O 1
ATOM 2323 N N . THR A 1 291 ? 17.337 8.510 4.307 1.00 97.69 291 THR A N 1
ATOM 2324 C CA . THR A 1 291 ? 16.750 8.188 5.614 1.00 97.69 291 THR A CA 1
ATOM 2325 C C . THR A 1 291 ? 15.762 9.264 6.059 1.00 97.69 291 THR A C 1
ATOM 2327 O O . THR A 1 291 ? 14.676 8.930 6.533 1.00 97.69 291 THR A O 1
ATOM 2330 N N . ASN A 1 292 ? 16.082 10.545 5.859 1.00 97.81 292 ASN A N 1
ATOM 2331 C CA . ASN A 1 292 ? 15.158 11.637 6.168 1.00 97.81 292 ASN A CA 1
ATOM 2332 C C . ASN A 1 292 ? 13.930 11.632 5.248 1.00 97.81 292 ASN A C 1
ATOM 2334 O O . ASN A 1 292 ? 12.813 11.742 5.745 1.00 97.81 292 ASN A O 1
ATOM 2338 N N . ALA A 1 293 ? 14.105 11.401 3.944 1.00 97.75 293 ALA A N 1
ATOM 2339 C CA . ALA A 1 293 ? 12.984 11.270 3.013 1.00 97.75 293 ALA A CA 1
ATOM 2340 C C . ALA A 1 293 ? 12.046 10.110 3.402 1.00 97.75 293 ALA A C 1
ATOM 2342 O O . ALA A 1 293 ? 10.827 10.261 3.392 1.00 97.75 293 ALA A O 1
ATOM 2343 N N . VAL A 1 294 ? 12.595 8.966 3.824 1.00 98.38 294 VAL A N 1
ATOM 2344 C CA . VAL A 1 294 ? 11.790 7.837 4.313 1.00 98.38 294 VAL A CA 1
ATOM 2345 C C . VAL A 1 294 ? 11.069 8.190 5.618 1.00 98.38 294 VAL A C 1
ATOM 2347 O O . VAL A 1 294 ? 9.901 7.843 5.771 1.00 98.38 294 VAL A O 1
ATOM 2350 N N . LYS A 1 295 ? 11.697 8.919 6.553 1.00 98.44 295 LYS A N 1
ATOM 2351 C CA . LYS A 1 295 ? 11.001 9.408 7.760 1.00 98.44 295 LYS A CA 1
ATOM 2352 C C . LYS A 1 295 ? 9.821 10.318 7.413 1.00 98.44 295 LYS A C 1
ATOM 2354 O O . LYS A 1 295 ? 8.752 10.168 8.006 1.00 98.44 295 LYS A O 1
ATOM 2359 N N . GLU A 1 296 ? 9.997 11.231 6.460 1.00 98.50 296 GLU A N 1
ATOM 2360 C CA . GLU A 1 296 ? 8.924 12.099 5.960 1.00 98.50 296 GLU A CA 1
ATOM 2361 C C . GLU A 1 296 ? 7.786 11.268 5.354 1.00 98.50 296 GLU A C 1
ATOM 2363 O O . GLU A 1 296 ? 6.627 11.471 5.717 1.00 98.50 296 GLU A O 1
ATOM 2368 N N . ALA A 1 297 ? 8.117 10.268 4.528 1.00 98.69 297 ALA A N 1
ATOM 2369 C CA . ALA A 1 297 ? 7.146 9.357 3.923 1.00 98.69 297 ALA A CA 1
ATOM 2370 C C . ALA A 1 297 ? 6.322 8.600 4.975 1.00 98.69 297 ALA A C 1
ATOM 2372 O O . ALA A 1 297 ? 5.094 8.570 4.916 1.00 98.69 297 ALA A O 1
ATOM 2373 N N . LEU A 1 298 ? 6.995 7.994 5.960 1.00 98.75 298 LEU A N 1
ATOM 2374 C CA . LEU A 1 298 ? 6.344 7.259 7.048 1.00 98.75 298 LEU A CA 1
ATOM 2375 C C . LEU A 1 298 ? 5.458 8.181 7.884 1.00 98.75 298 LEU A C 1
ATOM 2377 O O . LEU A 1 298 ? 4.360 7.788 8.268 1.00 98.75 298 LEU A O 1
ATOM 2381 N N . THR A 1 299 ? 5.912 9.407 8.145 1.00 98.56 299 THR A N 1
ATOM 2382 C CA . THR A 1 299 ? 5.131 10.395 8.894 1.00 98.56 299 THR A CA 1
ATOM 2383 C C . THR A 1 299 ? 3.846 10.748 8.144 1.00 98.56 299 THR A C 1
ATOM 2385 O O . THR A 1 299 ? 2.769 10.646 8.725 1.00 98.56 299 THR A O 1
ATOM 2388 N N . GLU A 1 300 ? 3.924 11.080 6.852 1.00 98.62 300 GLU A N 1
ATOM 2389 C CA . GLU A 1 300 ? 2.751 11.397 6.020 1.00 98.62 300 GLU A CA 1
ATOM 2390 C C . GLU A 1 300 ? 1.784 10.207 5.904 1.00 98.62 300 GLU A C 1
ATOM 2392 O O . GLU A 1 300 ? 0.569 10.363 6.057 1.00 98.62 300 GLU A O 1
ATOM 2397 N N . MET A 1 301 ? 2.312 8.999 5.685 1.00 98.81 301 MET A N 1
ATOM 2398 C CA . MET A 1 301 ? 1.517 7.772 5.612 1.00 98.81 301 MET A CA 1
ATOM 2399 C C . MET A 1 301 ? 0.792 7.478 6.929 1.00 98.81 301 MET A C 1
ATOM 2401 O O . MET A 1 301 ? -0.406 7.198 6.916 1.00 98.81 301 MET A O 1
ATOM 2405 N N . LEU A 1 302 ? 1.477 7.591 8.071 1.00 98.75 302 LEU A N 1
ATOM 2406 C CA . LEU A 1 302 ? 0.857 7.405 9.383 1.00 98.75 302 LEU A CA 1
ATOM 2407 C C . LEU A 1 302 ? -0.223 8.461 9.639 1.00 98.75 302 LEU A C 1
ATOM 2409 O O . LEU A 1 302 ? -1.333 8.107 10.030 1.00 98.75 302 LEU A O 1
ATOM 2413 N N . GLN A 1 303 ? 0.060 9.740 9.372 1.00 98.12 303 GLN A N 1
ATOM 2414 C CA . GLN A 1 303 ? -0.912 10.829 9.550 1.00 98.12 303 GLN A CA 1
ATOM 2415 C C . GLN A 1 303 ? -2.167 10.662 8.693 1.00 98.12 303 GLN A C 1
ATOM 2417 O O . GLN A 1 303 ? -3.236 11.104 9.099 1.00 98.12 303 GLN A O 1
ATOM 2422 N N . SER A 1 304 ? -2.047 10.021 7.531 1.00 98.19 304 SER A N 1
ATOM 2423 C CA . SER A 1 304 ? -3.158 9.758 6.612 1.00 98.19 304 SER A CA 1
ATOM 2424 C C . SER A 1 304 ? -3.826 8.390 6.811 1.00 98.19 304 SER A C 1
ATOM 2426 O O . SER A 1 304 ? -4.760 8.058 6.081 1.00 98.19 304 SER A O 1
ATOM 2428 N N . GLY A 1 305 ? -3.412 7.604 7.814 1.00 98.62 305 GLY A N 1
ATOM 2429 C CA . GLY A 1 305 ? -4.056 6.335 8.179 1.00 98.62 305 GLY A CA 1
ATOM 2430 C C . GLY A 1 305 ? -3.512 5.085 7.479 1.00 98.62 305 GLY A C 1
ATOM 2431 O O . GLY A 1 305 ? -4.087 4.004 7.627 1.00 98.62 305 GLY A O 1
ATOM 2432 N N . THR A 1 306 ? -2.409 5.196 6.740 1.00 98.94 306 THR A N 1
ATOM 2433 C CA . THR A 1 306 ? -1.707 4.044 6.159 1.00 98.94 306 THR A CA 1
ATOM 2434 C C . THR A 1 306 ? -0.921 3.309 7.242 1.00 98.94 306 THR A C 1
ATOM 2436 O O . THR A 1 306 ? -0.172 3.919 8.001 1.00 98.94 306 THR A O 1
ATOM 2439 N N . THR A 1 307 ? -1.074 1.985 7.315 1.00 98.88 307 THR A N 1
ATOM 2440 C CA . THR A 1 307 ? -0.362 1.133 8.292 1.00 98.88 307 THR A CA 1
ATOM 2441 C C . THR A 1 307 ? 0.620 0.166 7.638 1.00 98.88 307 THR A C 1
ATOM 2443 O O . THR A 1 307 ? 1.534 -0.337 8.299 1.00 98.88 307 THR A O 1
ATOM 2446 N N . THR A 1 308 ? 0.436 -0.100 6.343 1.00 98.94 308 THR A N 1
ATOM 2447 C CA . THR A 1 308 ? 1.241 -1.046 5.567 1.00 98.94 308 THR A CA 1
ATOM 2448 C C . THR A 1 308 ? 1.544 -0.476 4.188 1.00 98.94 308 THR A C 1
ATOM 2450 O O . THR A 1 308 ? 0.641 0.051 3.540 1.00 98.94 308 THR A O 1
ATOM 2453 N N . PHE A 1 309 ? 2.786 -0.606 3.721 1.00 98.88 309 PHE A N 1
ATOM 2454 C CA . PHE A 1 309 ? 3.183 -0.149 2.387 1.00 98.88 309 PHE A CA 1
ATOM 2455 C C . PHE A 1 309 ? 4.132 -1.121 1.673 1.00 98.88 309 PHE A C 1
ATOM 2457 O O . PHE A 1 309 ? 4.848 -1.894 2.305 1.00 98.88 309 PHE A O 1
ATOM 2464 N N . ASN A 1 310 ? 4.147 -1.106 0.346 1.00 98.88 310 ASN A N 1
ATOM 2465 C CA . ASN A 1 310 ? 5.080 -1.881 -0.469 1.00 98.88 310 ASN A CA 1
ATOM 2466 C C . ASN A 1 310 ? 5.941 -0.928 -1.292 1.00 98.88 310 ASN A C 1
ATOM 2468 O O . ASN A 1 310 ? 5.449 -0.255 -2.192 1.00 98.88 310 ASN A O 1
ATOM 2472 N N . ASP A 1 311 ? 7.218 -0.868 -0.951 1.00 98.50 311 ASP A N 1
ATOM 2473 C CA . ASP A 1 311 ? 8.168 0.101 -1.466 1.00 98.50 311 ASP A CA 1
ATOM 2474 C C . ASP A 1 311 ? 9.109 -0.516 -2.496 1.00 98.50 311 ASP A C 1
ATOM 2476 O O . ASP A 1 311 ? 9.555 -1.668 -2.376 1.00 98.50 311 ASP A O 1
ATOM 2480 N N . MET A 1 312 ? 9.450 0.297 -3.484 1.00 96.81 312 MET A N 1
ATOM 2481 C CA . MET A 1 312 ? 10.497 0.036 -4.458 1.00 96.81 312 MET A CA 1
ATOM 2482 C C . MET A 1 312 ? 11.427 1.251 -4.481 1.00 96.81 312 MET A C 1
ATOM 2484 O O . MET A 1 312 ? 10.962 2.379 -4.590 1.00 96.81 312 MET A O 1
ATOM 2488 N N . TYR A 1 313 ? 12.740 1.059 -4.375 1.00 95.00 313 TYR A N 1
ATOM 2489 C CA . TYR A 1 313 ? 13.669 2.194 -4.267 1.00 95.00 313 TYR A CA 1
ATOM 2490 C C . TYR A 1 313 ? 14.958 1.977 -5.060 1.00 95.00 313 TYR A C 1
ATOM 2492 O O . TYR A 1 313 ? 15.394 0.838 -5.269 1.00 95.00 313 TYR A O 1
ATOM 2500 N N . ASN A 1 314 ? 15.584 3.065 -5.511 1.00 92.56 314 ASN A N 1
ATOM 2501 C CA . ASN A 1 314 ? 16.922 3.024 -6.091 1.00 92.56 314 ASN A CA 1
ATOM 2502 C C . ASN A 1 314 ? 17.946 2.738 -4.979 1.00 92.56 314 ASN A C 1
ATOM 2504 O O . ASN A 1 314 ? 18.003 3.495 -4.016 1.00 92.56 314 ASN A O 1
ATOM 2508 N N . PRO A 1 315 ? 18.765 1.672 -5.070 1.00 91.56 315 PRO A N 1
ATOM 2509 C CA . PRO A 1 315 ? 19.686 1.299 -3.995 1.00 91.56 315 PRO A CA 1
ATOM 2510 C C . PRO A 1 315 ? 20.817 2.310 -3.748 1.00 91.56 315 PRO A C 1
ATOM 2512 O O . PRO A 1 315 ? 21.519 2.205 -2.741 1.00 91.56 315 PRO A O 1
ATOM 2515 N N . SER A 1 316 ? 21.020 3.267 -4.653 1.00 89.69 316 SER A N 1
ATOM 2516 C CA . SER A 1 316 ? 22.027 4.319 -4.505 1.00 89.69 316 SER A CA 1
ATOM 2517 C C . SER A 1 316 ? 21.691 5.225 -3.320 1.00 89.69 316 SER A C 1
ATOM 2519 O O . SER A 1 316 ? 20.566 5.693 -3.190 1.00 89.69 316 SER A O 1
ATOM 2521 N N . GLY A 1 317 ? 22.667 5.472 -2.444 1.00 91.62 317 GLY A N 1
ATOM 2522 C CA . GLY A 1 317 ? 22.464 6.368 -1.304 1.00 91.62 317 GLY A CA 1
ATOM 2523 C C . GLY A 1 317 ? 21.566 5.805 -0.202 1.00 91.62 317 GLY A C 1
ATOM 2524 O O . GLY A 1 317 ? 20.989 6.589 0.547 1.00 91.62 317 GLY A O 1
ATOM 2525 N N . VAL A 1 318 ? 21.425 4.479 -0.089 1.00 96.31 318 VAL A N 1
ATOM 2526 C CA . VAL A 1 318 ? 20.595 3.837 0.945 1.00 96.31 318 VAL A CA 1
ATOM 2527 C C . VAL A 1 318 ? 21.444 3.031 1.917 1.00 96.31 318 VAL A C 1
ATOM 2529 O O . VAL A 1 318 ? 22.223 2.169 1.516 1.00 96.31 318 VAL A O 1
ATOM 2532 N N . ASP A 1 319 ? 21.240 3.279 3.208 1.00 97.31 319 ASP A N 1
ATOM 2533 C CA . ASP A 1 319 ? 21.769 2.470 4.305 1.00 97.31 319 ASP A CA 1
ATOM 2534 C C . ASP A 1 319 ? 20.623 1.656 4.920 1.00 97.31 319 ASP A C 1
ATOM 2536 O O . ASP A 1 319 ? 19.734 2.193 5.585 1.00 97.31 319 ASP A O 1
ATOM 2540 N N . ILE A 1 320 ? 20.634 0.343 4.681 1.00 97.75 320 ILE A N 1
ATOM 2541 C CA . ILE A 1 320 ? 19.582 -0.574 5.134 1.00 97.75 320 ILE A CA 1
ATOM 2542 C C . ILE A 1 320 ? 19.429 -0.578 6.651 1.00 97.75 320 ILE A C 1
ATOM 2544 O O . ILE A 1 320 ? 18.307 -0.689 7.147 1.00 97.75 320 ILE A O 1
ATOM 2548 N N . GLN A 1 321 ? 20.524 -0.439 7.398 1.00 97.75 321 GLN A N 1
ATOM 2549 C CA . GLN A 1 321 ? 20.467 -0.432 8.850 1.00 97.75 321 GLN A CA 1
ATOM 2550 C C . GLN A 1 321 ? 19.723 0.802 9.355 1.00 97.75 321 GLN A C 1
ATOM 2552 O O . GLN A 1 321 ? 18.878 0.673 10.246 1.00 97.75 321 GLN A O 1
ATOM 2557 N N . GLN A 1 322 ? 19.994 1.973 8.777 1.00 97.75 322 GLN A N 1
ATOM 2558 C CA . GLN A 1 322 ? 19.287 3.207 9.121 1.00 97.75 322 GLN A CA 1
ATOM 2559 C C . GLN A 1 322 ? 17.801 3.121 8.763 1.00 97.75 322 GLN A C 1
ATOM 2561 O O . GLN A 1 322 ? 16.951 3.390 9.617 1.00 97.75 322 GLN A O 1
ATOM 2566 N N . ILE A 1 323 ? 17.479 2.650 7.552 1.00 98.06 323 ILE A N 1
ATOM 2567 C CA . ILE A 1 323 ? 16.087 2.453 7.127 1.00 98.06 323 ILE A CA 1
ATOM 2568 C C . ILE A 1 323 ? 15.361 1.471 8.048 1.00 98.06 323 ILE A C 1
ATOM 2570 O O . ILE A 1 323 ? 14.250 1.754 8.498 1.00 98.06 323 ILE A O 1
ATOM 2574 N N . TYR A 1 324 ? 15.991 0.346 8.390 1.00 98.25 324 TYR A N 1
ATOM 2575 C CA . TYR A 1 324 ? 15.402 -0.638 9.289 1.00 98.25 324 TYR A CA 1
ATOM 2576 C C . TYR A 1 324 ? 15.051 -0.032 10.651 1.00 98.25 324 TYR A C 1
ATOM 2578 O O . TYR A 1 324 ? 13.959 -0.285 11.160 1.00 98.25 324 TYR A O 1
ATOM 2586 N N . GLN A 1 325 ? 15.936 0.779 11.248 1.00 97.62 325 GLN A N 1
ATOM 2587 C CA . GLN A 1 325 ? 15.630 1.428 12.529 1.00 97.62 325 GLN A CA 1
ATOM 2588 C C . GLN A 1 325 ? 14.450 2.388 12.408 1.00 97.62 325 GLN A C 1
ATOM 2590 O O . GLN A 1 325 ? 13.573 2.387 13.272 1.00 97.62 325 GLN A O 1
ATOM 2595 N N . VAL A 1 326 ? 14.395 3.171 11.332 1.00 97.44 326 VAL A N 1
ATOM 2596 C CA . VAL A 1 326 ? 13.309 4.122 11.085 1.00 97.44 326 VAL A CA 1
ATOM 2597 C C . VAL A 1 326 ? 11.968 3.397 10.906 1.00 97.44 326 VAL A C 1
ATOM 2599 O O . VAL A 1 326 ? 11.011 3.701 11.623 1.00 97.44 326 VAL A O 1
ATOM 2602 N N . VAL A 1 327 ? 11.902 2.368 10.054 1.00 97.75 327 VAL A N 1
ATOM 2603 C CA . VAL A 1 327 ? 10.677 1.572 9.855 1.00 97.75 327 VAL A CA 1
ATOM 2604 C C . VAL A 1 327 ? 10.279 0.845 11.141 1.00 97.75 327 VAL A C 1
ATOM 2606 O O . VAL A 1 327 ? 9.123 0.916 11.559 1.00 97.75 327 VAL A O 1
ATOM 2609 N N . LYS A 1 328 ? 11.229 0.204 11.832 1.00 97.38 328 LYS A N 1
ATOM 2610 C CA . LYS A 1 328 ? 10.969 -0.480 13.106 1.00 97.38 328 LYS A CA 1
ATOM 2611 C C . LYS A 1 328 ? 10.396 0.471 14.156 1.00 97.38 328 LYS A C 1
ATOM 2613 O O . LYS A 1 328 ? 9.481 0.079 14.879 1.00 97.38 328 LYS A O 1
ATOM 2618 N N . THR A 1 329 ? 10.925 1.689 14.249 1.00 97.12 329 THR A N 1
ATOM 2619 C CA . THR A 1 329 ? 10.452 2.691 15.214 1.00 97.12 329 THR A CA 1
ATOM 2620 C C . THR A 1 329 ? 9.040 3.142 14.855 1.00 97.12 329 THR A C 1
ATOM 2622 O O . THR A 1 329 ? 8.185 3.129 15.736 1.00 97.12 329 THR A O 1
ATOM 2625 N N . SER A 1 330 ? 8.759 3.383 13.566 1.00 98.06 330 SER A N 1
ATOM 2626 C CA . SER A 1 330 ? 7.428 3.774 13.067 1.00 98.06 330 SER A CA 1
ATOM 2627 C C . SER A 1 330 ? 6.314 2.761 13.364 1.00 98.06 330 SER A C 1
ATOM 2629 O O . SER A 1 330 ? 5.145 3.139 13.417 1.00 98.06 330 SER A O 1
ATOM 2631 N N . LYS A 1 331 ? 6.685 1.485 13.571 1.00 97.88 331 LYS A N 1
ATOM 2632 C CA . LYS A 1 331 ? 5.817 0.299 13.705 1.00 97.88 331 LYS A CA 1
ATOM 2633 C C . LYS A 1 331 ? 5.097 -0.143 12.431 1.00 97.88 331 LYS A C 1
ATOM 2635 O O . LYS A 1 331 ? 4.464 -1.197 12.458 1.00 97.88 331 LYS A O 1
ATOM 2640 N N . MET A 1 332 ? 5.218 0.595 11.329 1.00 98.50 332 MET A N 1
ATOM 2641 C CA . MET A 1 332 ? 4.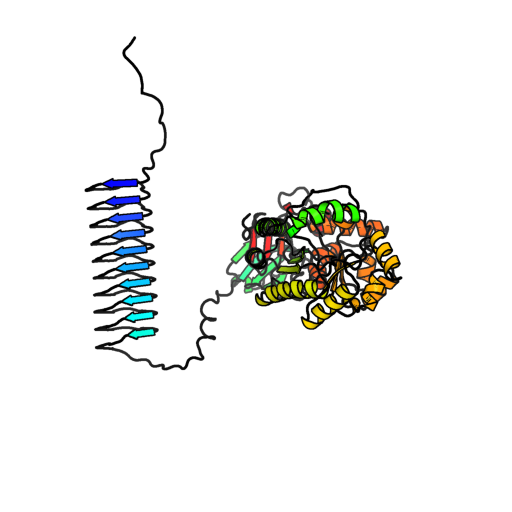616 0.212 10.053 1.00 98.50 332 MET A CA 1
ATOM 2642 C C . MET A 1 332 ? 5.129 -1.140 9.552 1.00 98.50 332 MET A C 1
ATOM 2644 O O . MET A 1 332 ? 6.250 -1.561 9.845 1.00 98.50 332 MET A O 1
ATOM 2648 N N . ARG A 1 333 ? 4.287 -1.810 8.763 1.00 98.00 333 ARG A N 1
ATOM 2649 C CA . ARG A 1 333 ? 4.677 -2.974 7.965 1.00 98.00 333 ARG A CA 1
ATOM 2650 C C . ARG A 1 333 ? 5.112 -2.528 6.583 1.00 98.00 333 ARG A C 1
ATOM 2652 O O . ARG A 1 333 ? 4.417 -1.732 5.954 1.00 98.00 333 ARG A O 1
ATOM 2659 N N . CYS A 1 334 ? 6.189 -3.107 6.069 1.00 97.81 334 CYS A N 1
ATOM 2660 C CA . CYS A 1 334 ? 6.513 -2.939 4.667 1.00 97.81 334 CYS A CA 1
ATOM 2661 C C . CYS A 1 334 ? 7.188 -4.128 4.000 1.00 97.81 334 CYS A C 1
ATOM 2663 O O . CYS A 1 334 ? 7.771 -5.002 4.647 1.00 97.81 334 CYS A O 1
ATOM 2665 N N . TYR A 1 335 ? 7.114 -4.107 2.674 1.00 98.69 335 TYR A N 1
ATOM 2666 C CA . TYR A 1 335 ? 8.162 -4.646 1.820 1.00 98.69 335 TYR A CA 1
ATOM 2667 C C . TYR A 1 335 ? 9.046 -3.473 1.387 1.00 98.69 335 TYR A C 1
ATOM 2669 O O . TYR A 1 335 ? 8.517 -2.501 0.864 1.00 98.69 335 TYR A O 1
ATOM 2677 N N . PHE A 1 336 ? 10.357 -3.536 1.609 1.00 98.50 336 PHE A N 1
ATOM 2678 C CA . PHE A 1 336 ? 11.308 -2.493 1.217 1.00 98.50 336 PHE A CA 1
ATOM 2679 C C . PHE A 1 336 ? 12.287 -3.070 0.196 1.00 98.50 336 PHE A C 1
ATOM 2681 O O . PHE A 1 336 ? 13.213 -3.795 0.561 1.00 98.50 336 PHE A O 1
ATOM 2688 N N . SER A 1 337 ? 12.030 -2.839 -1.095 1.00 98.56 337 SER A N 1
ATOM 2689 C CA . SER A 1 337 ? 12.614 -3.664 -2.160 1.00 98.56 337 SER A CA 1
ATOM 2690 C C . SER A 1 337 ? 13.635 -2.909 -3.026 1.00 98.56 337 SER A C 1
ATOM 2692 O O . SER A 1 337 ? 13.258 -1.940 -3.690 1.00 98.56 337 SER A O 1
ATOM 2694 N N . PRO A 1 338 ? 14.918 -3.340 -3.061 1.00 98.06 338 PRO A N 1
ATOM 2695 C CA . PRO A 1 338 ? 15.949 -2.688 -3.865 1.00 98.06 338 PRO A CA 1
ATOM 2696 C C . PRO A 1 338 ? 15.727 -2.934 -5.355 1.00 98.06 338 PRO A C 1
ATOM 2698 O O . PRO A 1 338 ? 15.637 -4.078 -5.808 1.00 98.06 338 PRO A O 1
ATOM 2701 N N . THR A 1 339 ? 15.706 -1.854 -6.128 1.00 97.38 339 THR A N 1
ATOM 2702 C CA . THR A 1 339 ? 15.411 -1.923 -7.557 1.00 97.38 339 THR A CA 1
ATOM 2703 C C . THR A 1 339 ? 16.602 -2.430 -8.369 1.00 97.38 339 THR A C 1
ATOM 2705 O O . THR A 1 339 ? 17.738 -1.989 -8.168 1.00 97.38 339 THR A O 1
ATOM 2708 N N . LEU A 1 340 ? 16.349 -3.326 -9.330 1.00 97.75 340 LEU A N 1
ATOM 2709 C CA . LEU A 1 340 ? 17.336 -3.738 -10.333 1.00 97.75 340 LEU A CA 1
ATOM 2710 C C . LEU A 1 340 ? 17.120 -2.990 -11.654 1.00 97.75 340 LEU A C 1
ATOM 2712 O O . LEU A 1 340 ? 16.005 -2.942 -12.174 1.00 97.75 340 LEU A O 1
ATOM 2716 N N . PHE A 1 341 ? 18.213 -2.495 -12.236 1.00 95.31 341 PHE A N 1
ATOM 2717 C CA . PHE A 1 341 ? 18.259 -1.856 -13.552 1.00 95.31 341 PHE A CA 1
ATOM 2718 C C . PHE A 1 341 ? 19.328 -2.522 -14.411 1.00 95.31 341 PHE A C 1
ATOM 2720 O O . PHE A 1 341 ? 20.351 -2.968 -13.893 1.00 95.31 341 PHE A O 1
ATOM 2727 N N . SER A 1 342 ? 19.121 -2.583 -15.728 1.00 94.38 342 SER A N 1
ATOM 2728 C CA . SER A 1 342 ? 20.244 -2.867 -16.623 1.00 94.38 342 SER A CA 1
ATOM 2729 C C . SER A 1 342 ? 21.118 -1.634 -16.769 1.00 94.38 342 SER A C 1
ATOM 2731 O O . SER A 1 342 ? 20.612 -0.526 -16.918 1.00 94.38 342 SER A O 1
ATOM 2733 N N . SER A 1 343 ? 22.429 -1.850 -16.743 1.00 89.25 343 SER A N 1
ATOM 2734 C CA . SER A 1 343 ? 23.435 -0.800 -16.839 1.00 89.25 343 SER A CA 1
ATOM 2735 C C . SER A 1 343 ? 24.448 -1.132 -17.933 1.00 89.25 343 SER A C 1
ATOM 2737 O O . SER A 1 343 ? 24.679 -2.298 -18.249 1.00 89.25 343 SER A O 1
ATOM 2739 N N . GLU A 1 344 ? 25.069 -0.102 -18.507 1.00 88.31 344 GLU A N 1
ATOM 2740 C CA . GLU A 1 344 ? 26.259 -0.261 -19.354 1.00 88.31 344 GLU A CA 1
ATOM 2741 C C . GLU A 1 344 ? 27.540 -0.441 -18.521 1.00 88.31 344 GLU A C 1
ATOM 2743 O O . GLU A 1 344 ? 28.554 -0.904 -19.041 1.00 88.31 344 GLU A O 1
ATOM 2748 N N . THR A 1 345 ? 27.506 -0.071 -17.235 1.00 88.94 345 THR A N 1
ATOM 2749 C CA . THR A 1 345 ? 28.668 -0.084 -16.332 1.00 88.94 345 THR A CA 1
ATOM 2750 C C . THR A 1 345 ? 28.738 -1.313 -15.430 1.00 88.94 345 THR A C 1
ATOM 2752 O O . THR A 1 345 ? 29.834 -1.679 -15.017 1.00 88.94 345 THR A O 1
ATOM 2755 N N . GLU A 1 346 ? 27.602 -1.952 -15.139 1.00 91.44 346 GLU A N 1
ATOM 2756 C CA . GLU A 1 346 ? 27.517 -3.191 -14.359 1.00 91.44 346 GLU A CA 1
ATOM 2757 C C . GLU A 1 346 ? 26.970 -4.318 -15.240 1.00 91.44 346 GLU A C 1
ATOM 2759 O O . GLU A 1 346 ? 25.973 -4.154 -15.946 1.00 91.44 346 GLU A O 1
ATOM 2764 N N . THR A 1 347 ? 27.599 -5.488 -15.175 1.00 96.44 347 THR A N 1
ATOM 2765 C CA . THR A 1 347 ? 27.064 -6.706 -15.790 1.00 96.44 347 THR A CA 1
ATOM 2766 C C . THR A 1 347 ? 25.847 -7.221 -15.018 1.00 96.44 347 THR A C 1
ATOM 2768 O O . THR A 1 347 ? 25.715 -7.006 -13.814 1.00 96.44 347 THR A O 1
ATOM 2771 N N . THR A 1 348 ? 24.987 -8.008 -15.676 1.00 96.81 348 THR A N 1
ATOM 2772 C CA . THR A 1 348 ? 23.845 -8.670 -15.019 1.00 96.81 348 THR A CA 1
ATOM 2773 C C . THR A 1 348 ? 24.256 -9.443 -13.762 1.00 96.81 348 THR A C 1
ATOM 2775 O O . THR A 1 348 ? 23.561 -9.378 -12.752 1.00 96.81 348 THR A O 1
ATOM 2778 N N . ALA A 1 349 ? 25.390 -10.149 -13.794 1.00 97.31 349 ALA A N 1
ATOM 2779 C CA . ALA A 1 349 ? 25.873 -10.919 -12.649 1.00 97.31 349 ALA A CA 1
ATOM 2780 C C . ALA A 1 349 ? 26.271 -10.022 -11.463 1.00 97.31 349 ALA A C 1
ATOM 2782 O O . ALA A 1 349 ? 25.977 -10.361 -10.317 1.00 97.31 349 ALA A O 1
ATOM 2783 N N . GLU A 1 350 ? 26.897 -8.872 -11.726 1.00 97.50 350 GLU A N 1
ATOM 2784 C CA . GLU A 1 350 ? 27.265 -7.897 -10.692 1.00 97.50 350 GLU A CA 1
ATOM 2785 C C . GLU A 1 350 ? 26.023 -7.258 -10.069 1.00 97.50 350 GLU A C 1
ATOM 2787 O O . GLU A 1 350 ? 25.902 -7.248 -8.843 1.00 97.50 350 GLU A O 1
ATOM 2792 N N . THR A 1 351 ? 25.056 -6.822 -10.886 1.00 97.56 351 THR A N 1
ATOM 2793 C CA . THR A 1 351 ? 23.785 -6.267 -10.395 1.00 97.56 351 THR A CA 1
ATOM 2794 C C . THR A 1 351 ? 23.034 -7.284 -9.529 1.00 97.56 351 THR A C 1
ATOM 2796 O O . THR A 1 351 ? 22.610 -6.957 -8.423 1.00 97.56 351 THR A O 1
ATOM 2799 N N . ILE A 1 352 ? 22.926 -8.539 -9.976 1.00 98.38 352 ILE A N 1
ATOM 2800 C CA . ILE A 1 352 ? 22.294 -9.630 -9.216 1.00 98.38 352 ILE A CA 1
ATOM 2801 C C . ILE A 1 352 ? 23.034 -9.890 -7.901 1.00 98.38 352 ILE A C 1
ATOM 2803 O O . ILE A 1 352 ? 22.395 -9.998 -6.856 1.00 98.38 352 ILE A O 1
ATOM 2807 N N . SER A 1 353 ? 24.369 -9.941 -7.918 1.00 98.06 353 SER A N 1
ATOM 2808 C CA . SER A 1 353 ? 25.171 -10.150 -6.707 1.00 98.06 353 SER A CA 1
ATOM 2809 C C . SER A 1 353 ? 24.998 -9.008 -5.697 1.00 98.06 353 SER A C 1
ATOM 2811 O O . SER A 1 353 ? 24.862 -9.257 -4.494 1.00 98.06 353 SER A O 1
ATOM 2813 N N . ARG A 1 354 ? 24.988 -7.755 -6.170 1.00 96.75 354 ARG A N 1
ATOM 2814 C CA . ARG A 1 354 ? 24.812 -6.563 -5.331 1.00 96.75 354 ARG A CA 1
ATOM 2815 C C . ARG A 1 354 ? 23.423 -6.542 -4.703 1.00 96.75 354 ARG A C 1
ATOM 2817 O O . ARG A 1 354 ? 23.311 -6.441 -3.485 1.00 96.75 354 ARG A O 1
ATOM 2824 N N . THR A 1 355 ? 22.376 -6.705 -5.510 1.00 98.12 355 THR A N 1
ATOM 2825 C CA . THR A 1 355 ? 20.992 -6.736 -5.023 1.00 98.12 355 THR A CA 1
ATOM 2826 C C . THR A 1 355 ? 20.767 -7.894 -4.057 1.00 98.12 355 THR A C 1
ATOM 2828 O O . THR A 1 355 ? 20.179 -7.690 -2.998 1.00 98.12 355 THR A O 1
ATOM 2831 N N . ARG A 1 356 ? 21.289 -9.091 -4.355 1.00 98.38 356 ARG A N 1
ATOM 2832 C CA . ARG A 1 356 ? 21.179 -10.240 -3.447 1.00 98.38 356 ARG A CA 1
ATOM 2833 C C . ARG A 1 356 ? 21.803 -9.964 -2.085 1.00 98.38 356 ARG A C 1
ATOM 2835 O O . ARG A 1 356 ? 21.209 -10.317 -1.078 1.00 98.38 356 ARG A O 1
ATOM 2842 N N . SER A 1 357 ? 22.951 -9.288 -2.044 1.00 98.19 357 SER A N 1
ATOM 2843 C CA . SER A 1 357 ? 23.598 -8.919 -0.779 1.00 98.19 357 SER A CA 1
ATOM 2844 C C . SER A 1 357 ? 22.706 -8.016 0.085 1.00 98.19 357 SER A C 1
ATOM 2846 O O . SER A 1 357 ? 22.616 -8.234 1.291 1.00 98.19 357 SER A O 1
ATOM 2848 N N . ILE A 1 358 ? 22.005 -7.056 -0.533 1.00 98.25 358 ILE A N 1
ATOM 2849 C CA . ILE A 1 358 ? 21.042 -6.169 0.144 1.00 98.25 358 ILE A CA 1
ATOM 2850 C C . ILE A 1 358 ? 19.827 -6.968 0.639 1.00 98.25 358 ILE A C 1
ATOM 2852 O O . ILE A 1 358 ? 19.413 -6.831 1.788 1.00 98.25 358 ILE A O 1
ATOM 2856 N N . ILE A 1 359 ? 19.267 -7.838 -0.206 1.00 98.69 359 ILE A N 1
ATOM 2857 C CA . ILE A 1 359 ? 18.126 -8.689 0.160 1.00 98.69 359 ILE A CA 1
ATOM 2858 C C . ILE A 1 359 ? 18.493 -9.609 1.331 1.00 98.69 359 ILE A C 1
ATOM 2860 O O . ILE A 1 359 ? 17.754 -9.677 2.311 1.00 98.69 359 ILE A O 1
ATOM 2864 N N . ASP A 1 360 ? 19.652 -10.266 1.275 1.00 98.38 360 ASP A N 1
ATOM 2865 C CA . ASP A 1 360 ? 20.147 -11.129 2.349 1.00 98.38 360 ASP A CA 1
ATOM 2866 C C . ASP A 1 360 ? 20.369 -10.343 3.651 1.00 98.38 360 ASP A C 1
ATOM 2868 O O . ASP A 1 360 ? 20.153 -10.877 4.738 1.00 98.38 360 ASP A O 1
ATOM 2872 N N . GLU A 1 361 ? 20.786 -9.076 3.575 1.00 97.88 361 GLU A N 1
ATOM 2873 C CA . GLU A 1 361 ? 20.875 -8.189 4.736 1.00 97.88 361 GLU A CA 1
ATOM 2874 C C . GLU A 1 361 ? 19.502 -7.908 5.354 1.00 97.88 361 GLU A C 1
ATOM 2876 O O . GLU A 1 361 ? 19.336 -8.095 6.560 1.00 97.88 361 GLU A O 1
ATOM 2881 N N . ILE A 1 362 ? 18.502 -7.561 4.540 1.00 98.31 362 ILE A N 1
ATOM 2882 C CA . ILE A 1 362 ? 17.128 -7.350 5.014 1.00 98.31 362 ILE A CA 1
ATOM 2883 C C . ILE A 1 362 ? 16.575 -8.631 5.664 1.00 98.31 362 ILE A C 1
ATOM 2885 O O . ILE A 1 362 ? 16.013 -8.594 6.762 1.00 98.31 362 ILE A O 1
ATOM 2889 N N . LEU A 1 363 ? 16.798 -9.794 5.044 1.00 97.88 363 LEU A N 1
ATOM 2890 C CA . LEU A 1 363 ? 16.334 -11.086 5.560 1.00 97.88 363 LEU A CA 1
ATOM 2891 C C . LEU A 1 363 ? 16.978 -11.468 6.909 1.00 97.88 363 LEU A C 1
ATOM 2893 O O . LEU A 1 363 ? 16.345 -12.168 7.707 1.00 97.88 363 LEU A O 1
ATOM 2897 N N . LYS A 1 364 ? 18.192 -10.984 7.228 1.00 97.69 364 LYS A N 1
ATOM 2898 C CA . LYS A 1 364 ? 18.847 -11.239 8.531 1.00 97.69 364 LYS A CA 1
ATOM 2899 C C . LYS A 1 364 ? 18.081 -10.654 9.712 1.00 97.69 364 LYS A C 1
ATOM 2901 O O . LYS A 1 364 ? 18.187 -11.210 10.806 1.00 97.69 364 LYS A O 1
ATOM 2906 N N . TYR A 1 365 ? 17.301 -9.587 9.520 1.00 97.25 365 TYR A N 1
ATOM 2907 C CA . TYR A 1 365 ? 16.524 -8.995 10.612 1.00 97.25 365 TYR A CA 1
ATOM 2908 C C . TYR A 1 365 ? 15.429 -9.923 11.138 1.00 97.25 365 TYR A C 1
ATOM 2910 O O . TYR A 1 365 ? 15.017 -9.759 12.286 1.00 97.25 365 TYR A O 1
ATOM 2918 N N . LYS A 1 366 ? 14.951 -10.880 10.322 1.00 95.75 366 LYS A N 1
ATOM 2919 C CA . LYS A 1 366 ? 13.848 -11.800 10.665 1.00 95.75 366 LYS A CA 1
ATOM 2920 C C . LYS A 1 366 ? 12.627 -11.072 11.248 1.00 95.75 366 LYS A C 1
ATOM 2922 O O . LYS A 1 366 ? 11.925 -11.602 12.107 1.00 95.75 366 LYS A O 1
ATOM 2927 N N . ASN A 1 367 ? 12.394 -9.840 10.802 1.00 95.31 367 ASN A N 1
ATOM 2928 C CA . ASN A 1 367 ? 11.327 -8.993 11.303 1.00 95.31 367 ASN A CA 1
ATOM 2929 C C . ASN A 1 367 ? 10.096 -9.152 10.395 1.00 95.31 367 ASN A C 1
ATOM 2931 O O . ASN A 1 367 ? 10.172 -8.798 9.219 1.00 95.31 367 ASN A O 1
ATOM 2935 N N . PRO A 1 368 ? 8.950 -9.641 10.902 1.00 92.88 368 PRO A N 1
ATOM 2936 C CA . PRO A 1 368 ? 7.754 -9.834 10.082 1.00 92.88 368 PRO A CA 1
ATOM 2937 C C . PRO A 1 368 ? 7.174 -8.523 9.527 1.00 92.88 368 PRO A C 1
ATOM 2939 O O . PRO A 1 368 ? 6.393 -8.576 8.580 1.00 92.88 368 PRO A O 1
ATOM 2942 N N . ASN A 1 369 ? 7.563 -7.367 10.075 1.00 94.12 369 ASN A N 1
ATOM 2943 C CA . ASN A 1 369 ? 7.135 -6.048 9.615 1.00 94.12 369 ASN A CA 1
ATOM 2944 C C . ASN A 1 369 ? 8.112 -5.389 8.627 1.00 94.12 369 ASN A C 1
ATOM 2946 O O . ASN A 1 369 ? 7.771 -4.353 8.070 1.00 94.12 369 ASN A O 1
ATOM 2950 N N . PHE A 1 370 ? 9.295 -5.963 8.390 1.00 98.19 370 PHE A N 1
ATOM 2951 C CA . PHE A 1 370 ? 10.280 -5.440 7.440 1.00 98.19 370 PHE A CA 1
ATOM 2952 C C . PHE A 1 370 ? 10.703 -6.557 6.484 1.00 98.19 370 PHE A C 1
ATOM 2954 O O . PHE A 1 370 ? 11.601 -7.349 6.775 1.00 98.19 370 PHE A O 1
ATOM 2961 N N . LYS A 1 371 ? 9.969 -6.664 5.377 1.00 98.25 371 LYS A N 1
ATOM 2962 C CA . LYS A 1 371 ? 10.117 -7.703 4.353 1.00 98.25 371 LYS A CA 1
ATOM 2963 C C . LYS A 1 371 ? 10.745 -7.127 3.086 1.00 98.25 371 LYS A C 1
ATOM 2965 O O . LYS A 1 371 ? 10.981 -5.929 2.983 1.00 98.25 371 LYS A O 1
ATOM 2970 N N . VAL A 1 372 ? 10.989 -7.983 2.100 1.00 98.69 372 VAL A N 1
ATOM 2971 C CA . VAL A 1 372 ? 11.602 -7.606 0.823 1.00 98.69 372 VAL A CA 1
ATOM 2972 C C . VAL A 1 372 ? 11.061 -8.472 -0.314 1.00 98.69 372 VAL A C 1
ATOM 2974 O O . VAL A 1 372 ? 10.750 -9.645 -0.102 1.00 98.69 372 VAL A O 1
ATOM 2977 N N . MET A 1 373 ? 10.923 -7.881 -1.500 1.00 98.75 373 MET A N 1
ATOM 2978 C CA . MET A 1 373 ? 10.655 -8.567 -2.767 1.00 98.75 373 MET A CA 1
ATOM 2979 C C . MET A 1 373 ? 11.868 -8.423 -3.695 1.00 98.75 373 MET A C 1
ATOM 2981 O O . MET A 1 373 ? 12.677 -7.507 -3.533 1.00 98.75 373 MET A O 1
ATOM 2985 N N . VAL A 1 374 ? 11.993 -9.292 -4.700 1.00 98.81 374 VAL A N 1
ATOM 2986 C CA . VAL A 1 374 ? 12.921 -9.025 -5.810 1.00 98.81 374 VAL A CA 1
ATOM 2987 C C . VAL A 1 374 ? 12.257 -8.023 -6.752 1.00 98.81 374 VAL A C 1
ATOM 2989 O O . VAL A 1 374 ? 11.149 -8.256 -7.229 1.00 98.81 374 VAL A O 1
ATOM 2992 N N . ALA A 1 375 ? 12.913 -6.896 -7.015 1.00 98.62 375 ALA A N 1
ATOM 2993 C CA . ALA A 1 375 ? 12.261 -5.738 -7.617 1.00 98.62 375 ALA A CA 1
ATOM 2994 C C . ALA A 1 375 ? 12.951 -5.263 -8.912 1.00 98.62 375 ALA A C 1
ATOM 2996 O O . ALA A 1 375 ? 13.580 -4.206 -8.923 1.00 98.62 375 ALA A O 1
ATOM 2997 N N . PRO A 1 376 ? 12.920 -6.020 -10.026 1.00 98.50 376 PRO A N 1
ATOM 2998 C CA . PRO A 1 376 ? 13.390 -5.473 -11.294 1.00 98.50 376 PRO A CA 1
ATOM 2999 C C . PRO A 1 376 ? 12.465 -4.328 -11.712 1.00 98.50 376 PRO A C 1
ATOM 3001 O O . PRO A 1 376 ? 11.248 -4.471 -11.649 1.00 98.50 376 PRO A O 1
ATOM 3004 N N . HIS A 1 377 ? 13.030 -3.195 -12.135 1.00 97.69 377 HIS A N 1
ATOM 3005 C CA . HIS A 1 377 ? 12.255 -1.974 -12.360 1.00 97.69 377 HIS A CA 1
ATOM 3006 C C . HIS A 1 377 ? 11.092 -2.181 -13.339 1.00 97.69 377 HIS A C 1
ATOM 3008 O O . HIS A 1 377 ? 9.935 -1.974 -12.985 1.00 97.69 377 HIS A O 1
ATOM 3014 N N . SER A 1 378 ? 11.386 -2.560 -14.584 1.00 97.31 378 SER A N 1
ATOM 3015 C CA . SER A 1 378 ? 10.372 -2.785 -15.617 1.00 97.31 378 SER A CA 1
ATOM 3016 C C . SER A 1 378 ? 10.941 -3.586 -16.795 1.00 97.31 378 SER A C 1
ATOM 3018 O O . SER A 1 378 ? 12.161 -3.637 -16.992 1.00 97.31 378 SER A O 1
ATOM 3020 N N . PRO A 1 379 ? 10.098 -4.175 -17.665 1.00 96.81 379 PRO A N 1
ATOM 3021 C CA . PRO A 1 379 ? 10.590 -4.952 -18.804 1.00 96.81 379 PRO A CA 1
ATOM 3022 C C . PRO A 1 379 ? 11.276 -4.114 -19.896 1.00 96.81 379 PRO A C 1
ATOM 3024 O O . PRO A 1 379 ? 11.921 -4.671 -20.789 1.00 96.81 379 PRO A O 1
ATOM 3027 N N . TYR A 1 380 ? 11.127 -2.783 -19.867 1.00 94.19 380 TYR A N 1
ATOM 3028 C CA . TYR A 1 380 ? 11.801 -1.889 -20.811 1.00 94.19 380 TYR A CA 1
ATOM 3029 C C . TYR A 1 380 ? 13.182 -1.433 -20.316 1.00 94.19 380 TYR A C 1
ATOM 3031 O O . TYR A 1 380 ? 14.075 -1.251 -21.154 1.00 94.19 380 TYR A O 1
ATOM 3039 N N . SER A 1 381 ? 13.376 -1.294 -18.997 1.00 94.19 381 SER A N 1
ATOM 3040 C CA . SER A 1 381 ? 14.647 -0.882 -18.377 1.00 94.19 381 SER A CA 1
ATOM 3041 C C . SER A 1 381 ? 15.535 -2.055 -17.943 1.00 94.19 381 SER A C 1
ATOM 3043 O O . SER A 1 381 ? 16.725 -1.864 -17.696 1.00 94.19 381 SER A O 1
ATOM 3045 N N . CYS A 1 382 ? 14.997 -3.276 -17.904 1.00 97.25 382 CYS A N 1
ATOM 3046 C CA . CYS A 1 382 ? 15.760 -4.498 -17.660 1.00 97.25 382 CYS A CA 1
ATOM 3047 C C . CYS A 1 382 ? 15.943 -5.318 -18.952 1.00 97.25 382 CYS A C 1
ATOM 3049 O O . CYS A 1 382 ? 15.021 -5.501 -19.754 1.00 97.25 382 CYS A O 1
ATOM 3051 N N . SER A 1 383 ? 17.151 -5.837 -19.162 1.00 97.25 383 SER A N 1
ATOM 3052 C CA . SER A 1 383 ? 17.462 -6.820 -20.197 1.00 97.25 383 SER A CA 1
ATOM 3053 C C . SER A 1 383 ? 16.761 -8.147 -19.901 1.00 97.25 383 SER A C 1
ATOM 3055 O O . SER A 1 383 ? 16.402 -8.430 -18.756 1.00 97.25 383 SER A O 1
ATOM 3057 N N . ARG A 1 384 ? 16.585 -8.985 -20.932 1.00 97.75 384 ARG A N 1
ATOM 3058 C CA . ARG A 1 384 ? 16.063 -10.352 -20.764 1.00 97.75 384 ARG A CA 1
ATOM 3059 C C . ARG A 1 384 ? 16.852 -11.115 -19.697 1.00 97.75 384 ARG A C 1
ATOM 3061 O O . ARG A 1 384 ? 16.243 -11.621 -18.765 1.00 97.75 384 ARG A O 1
ATOM 3068 N N . ASP A 1 385 ? 18.177 -11.128 -19.807 1.00 98.06 385 ASP A N 1
ATOM 3069 C CA . ASP A 1 385 ? 19.051 -11.875 -18.899 1.00 98.06 385 ASP A CA 1
ATOM 3070 C C . ASP A 1 385 ? 18.899 -11.402 -17.447 1.00 98.06 385 ASP A C 1
ATOM 3072 O O . ASP A 1 385 ? 18.883 -12.215 -16.525 1.00 98.06 385 ASP A O 1
ATOM 3076 N N . LEU A 1 386 ? 18.742 -10.089 -17.225 1.00 98.56 386 LEU A N 1
ATOM 3077 C CA . LEU A 1 386 ? 18.498 -9.555 -15.885 1.00 98.56 386 LEU A CA 1
ATOM 3078 C C . LEU A 1 386 ? 17.114 -9.951 -15.363 1.00 98.56 386 LEU A C 1
ATOM 3080 O O . LEU A 1 386 ? 16.997 -10.304 -14.193 1.00 98.56 386 LEU A O 1
ATOM 3084 N N . LEU A 1 387 ? 16.075 -9.929 -16.201 1.00 98.75 387 LEU A N 1
ATOM 3085 C CA . LEU A 1 387 ? 14.732 -10.357 -15.800 1.00 98.75 387 LEU A CA 1
ATOM 3086 C C . LEU A 1 387 ? 14.695 -11.851 -15.458 1.00 98.75 387 LEU A C 1
ATOM 3088 O O . LEU A 1 387 ? 14.104 -12.223 -14.445 1.00 98.75 387 LEU A O 1
ATOM 3092 N N . GLU A 1 388 ? 15.339 -12.695 -16.262 1.00 98.69 388 GLU A N 1
ATOM 3093 C CA . GLU A 1 388 ? 15.455 -14.136 -16.013 1.00 98.69 388 GLU A CA 1
ATOM 3094 C C . GLU A 1 388 ? 16.217 -14.395 -14.703 1.00 98.69 388 GLU A C 1
ATOM 3096 O O . GLU A 1 388 ? 15.702 -15.075 -13.819 1.00 98.69 388 GLU A O 1
ATOM 3101 N N . ALA A 1 389 ? 17.382 -13.766 -14.509 1.00 98.69 389 ALA A N 1
ATOM 3102 C CA . ALA A 1 389 ? 18.155 -13.903 -13.273 1.00 98.69 389 ALA A CA 1
ATOM 3103 C C . ALA A 1 389 ? 17.413 -13.371 -12.030 1.00 98.69 389 ALA A C 1
ATOM 3105 O O . ALA A 1 389 ? 17.547 -13.935 -10.944 1.00 98.69 389 ALA A O 1
ATOM 3106 N N . SER A 1 390 ? 16.609 -12.311 -12.177 1.00 98.75 390 SER A N 1
ATOM 3107 C CA . SER A 1 390 ? 15.790 -11.772 -11.079 1.00 98.75 390 SER A CA 1
ATOM 3108 C C . SER A 1 390 ? 14.700 -12.761 -10.657 1.00 98.75 390 SER A C 1
ATOM 3110 O O . SER A 1 390 ? 14.482 -12.969 -9.465 1.00 98.75 390 SER A O 1
ATOM 3112 N N . LEU A 1 391 ? 14.040 -13.410 -11.623 1.00 98.81 391 LEU A N 1
ATOM 3113 C CA . LEU A 1 391 ? 13.043 -14.444 -11.342 1.00 98.81 391 LEU A CA 1
ATOM 3114 C C . LEU A 1 391 ? 13.676 -15.665 -10.665 1.00 98.81 391 LEU A C 1
ATOM 3116 O O . LEU A 1 391 ? 13.114 -16.184 -9.703 1.00 98.81 391 LEU A O 1
ATOM 3120 N N . GLU A 1 392 ? 14.843 -16.112 -11.131 1.00 98.75 392 GLU A N 1
ATOM 3121 C CA . GLU A 1 392 ? 15.546 -17.230 -10.495 1.00 98.75 392 GLU A CA 1
ATOM 3122 C C . GLU A 1 392 ? 15.945 -16.895 -9.051 1.00 98.75 392 GLU A C 1
ATOM 3124 O O . GLU A 1 392 ? 15.684 -17.694 -8.155 1.00 98.75 392 GLU A O 1
ATOM 3129 N N . MET A 1 393 ? 16.439 -15.679 -8.780 1.00 98.75 393 MET A N 1
ATOM 3130 C CA . MET A 1 393 ? 16.690 -15.220 -7.408 1.00 98.75 393 MET A CA 1
ATOM 3131 C C . MET A 1 393 ? 15.416 -15.252 -6.545 1.00 98.75 393 MET A C 1
ATOM 3133 O O . MET A 1 393 ? 15.457 -15.710 -5.402 1.00 98.75 393 MET A O 1
ATOM 3137 N N . ALA A 1 394 ? 14.280 -14.790 -7.077 1.00 98.75 394 ALA A N 1
ATOM 3138 C CA . ALA A 1 394 ? 13.006 -14.782 -6.357 1.00 98.75 394 ALA A CA 1
ATOM 3139 C C . ALA A 1 394 ? 12.535 -16.202 -5.997 1.00 98.75 394 ALA A C 1
ATOM 3141 O O . ALA A 1 394 ? 12.064 -16.437 -4.881 1.00 98.75 394 ALA A O 1
ATOM 3142 N N . LYS A 1 395 ? 12.719 -17.167 -6.910 1.00 98.62 395 LYS A N 1
ATOM 3143 C CA . LYS A 1 395 ? 12.441 -18.593 -6.670 1.00 98.62 395 LYS A CA 1
ATOM 3144 C C . LYS A 1 395 ? 13.384 -19.194 -5.631 1.00 98.62 395 LYS A C 1
ATOM 3146 O O . LYS A 1 395 ? 12.919 -19.875 -4.722 1.00 98.62 395 LYS A O 1
ATOM 3151 N N . GLU A 1 396 ? 14.688 -18.936 -5.742 1.00 98.50 396 GLU A N 1
ATOM 3152 C CA . GLU A 1 396 ? 15.702 -19.439 -4.805 1.00 98.50 396 GLU A CA 1
ATOM 3153 C C . GLU A 1 396 ? 15.452 -18.962 -3.371 1.00 98.50 396 GLU A C 1
ATOM 3155 O O . GLU A 1 396 ? 15.574 -19.741 -2.425 1.00 98.50 396 GLU A O 1
ATOM 3160 N N . LEU A 1 397 ? 15.095 -17.686 -3.211 1.00 98.38 397 LEU A N 1
ATOM 3161 C CA . LEU A 1 397 ? 14.816 -17.073 -1.913 1.00 98.38 397 LEU A CA 1
ATOM 3162 C C . LEU A 1 397 ? 13.376 -17.306 -1.432 1.00 98.38 397 LEU A C 1
ATOM 3164 O O . LEU A 1 397 ? 13.075 -17.026 -0.273 1.00 98.38 397 LEU A O 1
ATOM 3168 N N . ASN A 1 398 ? 12.499 -17.828 -2.297 1.00 97.81 398 ASN A N 1
ATOM 3169 C CA . ASN A 1 398 ? 11.069 -18.005 -2.048 1.00 97.81 398 ASN A CA 1
ATOM 3170 C C . ASN A 1 398 ? 10.384 -16.705 -1.573 1.00 97.81 398 ASN A C 1
ATOM 3172 O O . ASN A 1 398 ? 9.630 -16.700 -0.596 1.00 97.81 398 ASN A O 1
ATOM 3176 N N . ILE A 1 399 ? 10.668 -15.595 -2.263 1.00 98.31 399 ILE A N 1
ATOM 3177 C CA . ILE A 1 399 ? 10.056 -14.278 -2.022 1.00 98.31 399 ILE A CA 1
ATOM 3178 C C . ILE A 1 399 ? 9.382 -13.747 -3.298 1.00 98.31 399 ILE A C 1
ATOM 3180 O O . ILE A 1 399 ? 9.797 -14.134 -4.393 1.00 98.31 399 ILE A O 1
ATOM 3184 N N . PRO A 1 400 ? 8.354 -12.883 -3.202 1.00 98.56 400 PRO A N 1
ATOM 3185 C CA . PRO A 1 400 ? 7.646 -12.369 -4.376 1.00 98.56 400 PRO A CA 1
ATOM 3186 C C . PRO A 1 400 ? 8.489 -11.427 -5.248 1.00 98.56 400 PRO A C 1
ATOM 3188 O O . PRO A 1 400 ? 9.558 -10.961 -4.841 1.00 98.56 400 PRO A O 1
ATOM 3191 N N . LEU A 1 401 ? 7.965 -11.112 -6.435 1.00 98.81 401 LEU A N 1
ATOM 3192 C CA . LEU A 1 401 ? 8.476 -10.067 -7.328 1.00 98.81 401 LEU A CA 1
ATOM 3193 C C . LEU A 1 401 ? 7.646 -8.777 -7.231 1.00 98.81 401 LEU A C 1
ATOM 3195 O O . LEU A 1 401 ? 6.439 -8.834 -7.009 1.00 98.81 401 LEU A O 1
ATOM 3199 N N . HIS A 1 402 ? 8.267 -7.626 -7.485 1.00 98.81 402 HIS A N 1
ATOM 3200 C CA . HIS A 1 402 ? 7.592 -6.328 -7.616 1.00 98.81 402 HIS A CA 1
ATOM 3201 C C . HIS A 1 402 ? 8.102 -5.598 -8.867 1.00 98.81 402 HIS A C 1
ATOM 3203 O O . HIS A 1 402 ? 9.304 -5.383 -8.986 1.00 98.81 402 HIS A O 1
ATOM 3209 N N . VAL A 1 403 ? 7.228 -5.272 -9.827 1.00 98.69 403 VAL A N 1
ATOM 3210 C CA . VAL A 1 403 ? 7.642 -4.782 -11.161 1.00 98.69 403 VAL A CA 1
ATOM 3211 C C . VAL A 1 403 ? 6.643 -3.764 -11.715 1.00 98.69 403 VAL A C 1
ATOM 3213 O O . VAL A 1 403 ? 5.437 -3.995 -11.637 1.00 98.69 403 VAL A O 1
ATOM 3216 N N . HIS A 1 404 ? 7.103 -2.689 -12.361 1.00 98.62 404 HIS A N 1
ATOM 3217 C CA . HIS A 1 404 ? 6.226 -1.836 -13.174 1.00 98.62 404 HIS A CA 1
ATOM 3218 C C . HIS A 1 404 ? 5.915 -2.521 -14.507 1.00 98.62 404 HIS A C 1
ATOM 3220 O O . HIS A 1 404 ? 6.835 -2.911 -15.234 1.00 98.62 404 HIS A O 1
ATOM 3226 N N . VAL A 1 405 ? 4.631 -2.692 -14.841 1.00 98.12 405 VAL A N 1
ATOM 3227 C CA . VAL A 1 405 ? 4.229 -3.418 -16.056 1.00 98.12 405 VAL A CA 1
ATOM 3228 C C . VAL A 1 405 ? 3.072 -2.730 -16.767 1.00 98.12 405 VAL A C 1
ATOM 3230 O O . VAL A 1 405 ? 1.994 -2.540 -16.201 1.00 98.12 405 VAL A O 1
ATOM 3233 N N . ALA A 1 406 ? 3.266 -2.479 -18.066 1.00 96.56 406 ALA A N 1
ATOM 3234 C CA . ALA A 1 406 ? 2.231 -1.968 -18.966 1.00 96.56 406 ALA A CA 1
ATOM 3235 C C . ALA A 1 406 ? 1.628 -0.641 -18.475 1.00 96.56 406 ALA A C 1
ATOM 3237 O O . ALA A 1 406 ? 0.408 -0.451 -18.499 1.00 96.56 406 ALA A O 1
ATOM 3238 N N . GLU A 1 407 ? 2.491 0.268 -18.030 1.00 96.06 407 GLU A N 1
ATOM 3239 C CA . GLU A 1 407 ? 2.106 1.590 -17.557 1.00 96.06 407 GLU A CA 1
ATOM 3240 C C . GLU A 1 407 ? 1.684 2.484 -18.724 1.00 96.06 407 GLU A C 1
ATOM 3242 O O . GLU A 1 407 ? 0.653 3.146 -18.655 1.00 96.06 407 GLU A O 1
ATOM 3247 N N . THR A 1 408 ? 2.444 2.477 -19.824 1.00 94.12 408 THR A N 1
ATOM 3248 C CA . THR A 1 408 ? 2.189 3.364 -20.968 1.00 94.12 408 THR A CA 1
ATOM 3249 C C . THR A 1 408 ? 2.198 2.638 -22.315 1.00 94.12 408 THR A C 1
ATOM 3251 O O . THR A 1 408 ? 2.767 1.552 -22.501 1.00 94.12 408 THR A O 1
ATOM 3254 N N . LYS A 1 409 ? 1.587 3.279 -23.322 1.00 93.19 409 LYS A N 1
ATOM 3255 C CA . LYS A 1 409 ? 1.667 2.838 -24.727 1.00 93.19 409 LYS A CA 1
ATOM 3256 C C . LYS A 1 409 ? 3.090 2.864 -25.262 1.00 93.19 409 LYS A C 1
ATOM 3258 O O . LYS A 1 409 ? 3.450 2.004 -26.065 1.00 93.19 409 LYS A O 1
ATOM 3263 N N . GLU A 1 410 ? 3.875 3.852 -24.845 1.00 92.12 410 GLU A N 1
ATOM 3264 C CA . GLU A 1 410 ? 5.261 4.013 -25.274 1.00 92.12 410 GLU A CA 1
ATOM 3265 C C . GLU A 1 410 ? 6.131 2.865 -24.759 1.00 92.12 410 GLU A C 1
ATOM 3267 O O . GLU A 1 410 ? 6.777 2.194 -25.567 1.00 92.12 410 GLU A O 1
ATOM 3272 N N . GLU A 1 411 ? 6.049 2.552 -23.460 1.00 91.75 411 GLU A N 1
ATOM 3273 C CA . GLU A 1 411 ? 6.671 1.361 -22.868 1.00 91.75 411 GLU A CA 1
ATOM 3274 C C . GLU A 1 411 ? 6.300 0.102 -23.664 1.00 91.75 411 GLU A C 1
ATOM 3276 O O . GLU A 1 411 ? 7.168 -0.663 -24.103 1.00 91.75 411 GLU A O 1
ATOM 3281 N N . SER A 1 412 ? 4.997 -0.102 -23.886 1.00 93.56 412 SER A N 1
ATOM 3282 C CA . SER A 1 412 ? 4.495 -1.268 -24.615 1.00 93.56 412 SER A CA 1
ATOM 3283 C C . SER A 1 412 ? 5.071 -1.343 -26.032 1.00 93.56 412 SER A C 1
ATOM 3285 O O . SER A 1 412 ? 5.383 -2.431 -26.519 1.00 93.56 412 SER A O 1
ATOM 3287 N N . GLY A 1 413 ? 5.252 -0.194 -26.689 1.00 95.38 413 GLY A N 1
ATOM 32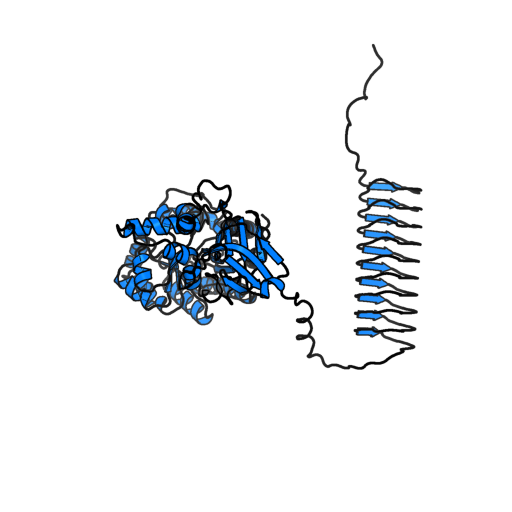88 C CA . GLY A 1 413 ? 5.884 -0.075 -28.000 1.00 95.38 413 GLY A CA 1
ATOM 3289 C C . GLY A 1 413 ? 7.375 -0.423 -27.992 1.00 95.38 413 GLY A C 1
ATOM 3290 O O . GLY A 1 413 ? 7.836 -1.115 -28.904 1.00 95.38 413 GLY A O 1
ATOM 3291 N N . ILE A 1 414 ? 8.123 -0.007 -26.963 1.00 95.00 414 ILE A N 1
ATOM 3292 C CA . ILE A 1 414 ? 9.548 -0.344 -26.791 1.00 95.00 414 ILE A CA 1
ATOM 3293 C C . ILE A 1 414 ? 9.718 -1.861 -26.680 1.00 95.00 414 ILE A C 1
ATOM 3295 O O . ILE A 1 414 ? 10.522 -2.452 -27.407 1.00 95.00 414 ILE A O 1
ATOM 3299 N N . ILE A 1 415 ? 8.927 -2.499 -25.819 1.00 96.19 415 ILE A N 1
ATOM 3300 C CA . ILE A 1 415 ? 8.975 -3.948 -25.582 1.00 96.19 415 ILE A CA 1
ATOM 3301 C C . ILE A 1 415 ? 8.531 -4.719 -26.831 1.00 96.19 415 ILE A C 1
ATOM 3303 O O . ILE A 1 415 ? 9.217 -5.653 -27.253 1.00 96.19 415 ILE A O 1
ATOM 3307 N N . LEU A 1 416 ? 7.464 -4.272 -27.501 1.00 96.44 416 LEU A N 1
ATOM 3308 C CA . LEU A 1 416 ? 7.002 -4.872 -28.753 1.00 96.44 416 LEU A CA 1
ATOM 3309 C C . LEU A 1 416 ? 8.066 -4.799 -29.851 1.00 96.44 416 LEU A C 1
ATOM 3311 O O . LEU A 1 416 ? 8.283 -5.779 -30.560 1.00 96.44 416 LEU A O 1
ATOM 3315 N N . LYS A 1 417 ? 8.763 -3.668 -29.979 1.00 97.38 417 LYS A N 1
ATOM 3316 C CA . LYS A 1 417 ? 9.858 -3.510 -30.943 1.00 97.38 417 LYS A CA 1
ATOM 3317 C C . LYS A 1 417 ? 11.061 -4.389 -30.594 1.00 97.38 417 LYS A C 1
ATOM 3319 O O . LYS A 1 417 ? 11.684 -4.933 -31.502 1.00 97.38 417 LYS A O 1
ATOM 3324 N N . ARG A 1 418 ? 11.398 -4.511 -29.305 1.00 96.69 418 ARG A N 1
ATOM 3325 C CA . ARG A 1 418 ? 12.574 -5.254 -28.824 1.00 96.69 418 ARG A CA 1
ATOM 3326 C C . ARG A 1 418 ? 12.374 -6.771 -28.876 1.00 96.69 418 ARG A C 1
ATOM 3328 O O . ARG A 1 418 ? 13.299 -7.484 -29.247 1.00 96.69 418 ARG A O 1
ATOM 3335 N N . TYR A 1 419 ? 11.181 -7.257 -28.534 1.00 96.81 419 TYR A N 1
ATOM 3336 C CA . TYR A 1 419 ? 10.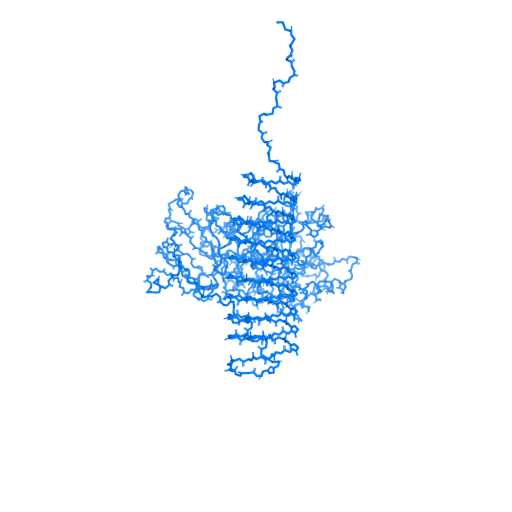920 -8.686 -28.318 1.00 96.81 419 TYR A CA 1
ATOM 3337 C C . TYR A 1 419 ? 9.780 -9.260 -29.171 1.00 96.81 419 TYR A C 1
ATOM 3339 O O . TYR A 1 419 ? 9.491 -10.451 -29.084 1.00 96.81 419 TYR A O 1
ATOM 3347 N N . GLY A 1 420 ? 9.101 -8.448 -29.988 1.00 97.31 420 GLY A N 1
ATOM 3348 C CA . GLY A 1 420 ? 7.965 -8.896 -30.804 1.00 97.31 420 GLY A CA 1
ATOM 3349 C C . GLY A 1 420 ? 6.717 -9.256 -29.990 1.00 97.31 420 GLY A C 1
ATOM 3350 O O . GLY A 1 420 ? 5.784 -9.851 -30.529 1.00 97.31 420 GLY A O 1
ATOM 3351 N N . LYS A 1 421 ? 6.687 -8.906 -28.698 1.00 96.50 421 LYS A N 1
ATOM 3352 C CA . LYS A 1 421 ? 5.617 -9.235 -27.750 1.00 96.50 421 LYS A CA 1
ATOM 3353 C C . LYS A 1 421 ? 5.226 -8.022 -26.917 1.00 96.50 421 LYS A C 1
ATOM 3355 O O . LYS A 1 421 ? 6.040 -7.143 -26.669 1.00 96.50 421 LYS A O 1
ATOM 3360 N N . ARG A 1 422 ? 3.974 -7.997 -26.465 1.00 96.81 422 ARG A N 1
ATOM 3361 C CA . ARG A 1 422 ? 3.495 -7.031 -25.465 1.00 96.81 422 ARG A CA 1
ATOM 3362 C C . ARG A 1 422 ? 4.099 -7.331 -24.083 1.00 96.81 422 ARG A C 1
ATOM 3364 O O . ARG A 1 422 ? 4.506 -8.476 -23.875 1.00 96.81 422 ARG A O 1
ATOM 3371 N N . PRO A 1 423 ? 4.129 -6.361 -23.147 1.00 97.25 423 PRO A N 1
ATOM 3372 C CA . PRO A 1 423 ? 4.816 -6.513 -21.861 1.00 97.25 423 PRO A CA 1
ATOM 3373 C C . PRO A 1 423 ? 4.415 -7.777 -21.096 1.00 97.25 423 PRO A C 1
ATOM 3375 O O . PRO A 1 423 ? 5.278 -8.586 -20.762 1.00 97.25 423 PRO A O 1
ATOM 3378 N N . LEU A 1 424 ? 3.109 -8.011 -20.912 1.00 97.50 424 LEU A N 1
ATOM 3379 C CA . LEU A 1 424 ? 2.634 -9.180 -20.169 1.00 97.50 424 LEU A CA 1
ATOM 3380 C C . LEU A 1 424 ? 2.982 -10.497 -20.878 1.00 97.50 424 LEU A C 1
ATOM 3382 O O . LEU A 1 424 ? 3.465 -11.423 -20.243 1.00 97.50 424 LEU A O 1
ATOM 3386 N N . ALA A 1 425 ? 2.796 -10.575 -22.199 1.00 97.12 425 ALA A N 1
ATOM 3387 C CA . ALA A 1 425 ? 3.113 -11.777 -22.979 1.00 97.12 425 ALA A CA 1
ATOM 3388 C C . ALA A 1 425 ? 4.622 -12.085 -23.037 1.00 97.12 425 ALA A C 1
ATOM 3390 O O . ALA A 1 425 ? 5.022 -13.231 -23.252 1.00 97.12 425 ALA A O 1
ATOM 3391 N N . PHE A 1 426 ? 5.468 -11.061 -22.906 1.00 98.31 426 PHE A N 1
ATOM 3392 C CA . PHE A 1 426 ? 6.908 -11.231 -22.757 1.00 98.31 426 PHE A CA 1
ATOM 3393 C C . PHE A 1 426 ? 7.248 -11.786 -21.370 1.00 98.31 426 PHE A C 1
ATOM 3395 O O . PHE A 1 426 ? 7.928 -12.801 -21.289 1.00 98.31 426 PHE A O 1
ATOM 3402 N N . LEU A 1 427 ? 6.708 -11.194 -20.301 1.00 98.31 427 LEU A N 1
ATOM 3403 C CA . LEU A 1 427 ? 6.906 -11.674 -18.929 1.00 98.31 427 LEU A CA 1
ATOM 3404 C C . LEU A 1 427 ? 6.334 -13.083 -18.690 1.00 98.31 427 LEU A C 1
ATOM 3406 O O . LEU A 1 427 ? 6.940 -13.877 -17.974 1.00 98.31 427 LEU A O 1
ATOM 3410 N N . GLU A 1 428 ? 5.213 -13.426 -19.328 1.00 97.38 428 GLU A N 1
ATOM 3411 C CA . GLU A 1 428 ? 4.652 -14.784 -19.325 1.00 97.38 428 GLU A CA 1
ATOM 3412 C C . GLU A 1 428 ? 5.634 -15.798 -19.922 1.00 97.38 428 GLU A C 1
ATOM 3414 O O . GLU A 1 428 ? 5.809 -16.871 -19.359 1.00 97.38 428 GLU A O 1
ATOM 3419 N N . GLU A 1 429 ? 6.326 -15.459 -21.017 1.00 97.56 429 GLU A N 1
ATOM 3420 C CA . GLU A 1 429 ? 7.349 -16.345 -21.593 1.00 97.56 429 GLU A CA 1
ATOM 3421 C C . GLU A 1 429 ? 8.507 -16.595 -20.622 1.00 97.56 429 GLU A C 1
ATOM 3423 O O . GLU A 1 429 ? 9.045 -17.699 -20.590 1.00 97.56 429 GLU A O 1
ATOM 3428 N N . LEU A 1 430 ? 8.878 -15.586 -19.831 1.00 97.94 430 LEU A N 1
ATOM 3429 C CA . LEU A 1 430 ? 9.939 -15.716 -18.834 1.00 97.94 430 LEU A CA 1
ATOM 3430 C C . LEU A 1 430 ? 9.487 -16.500 -17.590 1.00 97.94 430 LEU A C 1
ATOM 3432 O O . LEU A 1 430 ? 10.334 -16.922 -16.811 1.00 97.94 430 LEU A O 1
ATOM 3436 N N . GLY A 1 431 ? 8.179 -16.703 -17.396 1.00 97.75 431 GLY A N 1
ATOM 3437 C CA . GLY A 1 431 ? 7.610 -17.401 -16.238 1.00 97.75 431 GLY A CA 1
ATOM 3438 C C . GLY A 1 431 ? 7.231 -16.497 -15.060 1.00 97.75 431 GLY A C 1
ATOM 3439 O O . GLY A 1 431 ? 6.982 -16.997 -13.968 1.00 97.75 431 GLY A O 1
ATOM 3440 N N . TYR A 1 432 ? 7.152 -15.173 -15.249 1.00 98.25 432 TYR A N 1
ATOM 3441 C CA . TYR A 1 432 ? 6.769 -14.239 -14.173 1.00 98.25 432 TYR A CA 1
ATOM 3442 C C . TYR A 1 432 ? 5.322 -14.431 -13.694 1.00 98.25 432 TYR A C 1
ATOM 3444 O O . TYR A 1 432 ? 4.998 -14.085 -12.565 1.00 98.25 432 TYR A O 1
ATOM 3452 N N . LEU A 1 433 ? 4.439 -14.977 -14.536 1.00 97.62 433 LEU A N 1
ATOM 3453 C CA . LEU A 1 433 ? 3.049 -15.252 -14.152 1.00 97.62 433 LEU A CA 1
ATOM 3454 C C . LEU A 1 433 ? 2.924 -16.487 -13.240 1.00 97.62 433 LEU A C 1
ATOM 3456 O O . LEU A 1 433 ? 1.915 -16.641 -12.549 1.00 97.62 433 LEU A O 1
ATOM 3460 N N . ASP A 1 434 ? 3.951 -17.335 -13.206 1.00 96.81 434 ASP A N 1
ATOM 3461 C CA . ASP A 1 434 ? 3.965 -18.586 -12.445 1.00 96.81 434 ASP A CA 1
ATOM 3462 C C . ASP A 1 434 ? 4.589 -18.424 -11.050 1.00 96.81 434 ASP A C 1
ATOM 3464 O O . ASP A 1 434 ? 4.714 -19.405 -10.317 1.00 96.81 434 ASP A O 1
ATOM 3468 N N . HIS A 1 435 ? 4.964 -17.201 -10.666 1.00 98.06 435 HIS A N 1
ATOM 3469 C CA . HIS A 1 435 ? 5.549 -16.871 -9.366 1.00 98.06 435 HIS A CA 1
ATOM 3470 C C . HIS A 1 435 ? 4.786 -15.705 -8.721 1.00 98.06 435 HIS A C 1
ATOM 3472 O O . HIS A 1 435 ? 4.383 -14.790 -9.448 1.00 98.06 435 HIS A O 1
ATOM 3478 N N . PRO A 1 436 ? 4.586 -15.691 -7.387 1.00 98.38 436 PRO A N 1
ATOM 3479 C CA . PRO A 1 436 ? 3.948 -14.572 -6.700 1.00 98.38 436 PRO A CA 1
ATOM 3480 C C . PRO A 1 436 ? 4.580 -13.235 -7.086 1.00 98.38 436 PRO A C 1
ATOM 3482 O O . PRO A 1 436 ? 5.782 -13.033 -6.903 1.00 98.38 436 PRO A O 1
ATOM 3485 N N . SER A 1 437 ? 3.774 -12.333 -7.641 1.00 98.31 437 SER A N 1
ATOM 3486 C CA . SER A 1 437 ? 4.258 -11.047 -8.146 1.00 98.31 437 SER A CA 1
ATOM 3487 C C . SER A 1 437 ? 3.233 -9.941 -7.938 1.00 98.31 437 SER A C 1
ATOM 3489 O O . SER A 1 437 ? 2.036 -10.160 -8.107 1.00 98.31 437 SER A O 1
ATOM 3491 N N . VAL A 1 438 ? 3.708 -8.732 -7.656 1.00 98.81 438 VAL A N 1
ATOM 3492 C CA . VAL A 1 438 ? 2.917 -7.500 -7.682 1.00 98.81 438 VAL A CA 1
ATOM 3493 C C . VAL A 1 438 ? 3.340 -6.690 -8.901 1.00 98.81 438 VAL A C 1
ATOM 3495 O O . VAL A 1 438 ? 4.495 -6.275 -9.010 1.00 98.81 438 VAL A O 1
ATOM 3498 N N . PHE A 1 439 ? 2.413 -6.471 -9.831 1.00 98.75 439 PHE A N 1
ATOM 3499 C CA . PHE A 1 439 ? 2.630 -5.581 -10.969 1.00 98.75 439 PHE A CA 1
ATOM 3500 C C . PHE A 1 439 ? 1.999 -4.218 -10.701 1.00 98.75 439 PHE A C 1
ATOM 3502 O O . PHE A 1 439 ? 0.788 -4.108 -10.502 1.00 98.75 439 PHE A O 1
ATOM 3509 N N . ALA A 1 440 ? 2.822 -3.175 -10.715 1.00 98.62 440 ALA A N 1
ATOM 3510 C CA . ALA A 1 440 ? 2.361 -1.800 -10.609 1.00 98.62 440 ALA A CA 1
ATOM 3511 C C . ALA A 1 440 ? 1.754 -1.321 -11.941 1.00 98.62 440 ALA A C 1
ATOM 3513 O O . ALA A 1 440 ? 2.230 -1.667 -13.028 1.00 98.62 440 ALA A O 1
ATOM 3514 N N . HIS A 1 441 ? 0.710 -0.497 -11.837 1.00 98.12 441 HIS A N 1
ATOM 3515 C CA . HIS A 1 441 ? -0.069 0.124 -12.916 1.00 98.12 441 HIS A CA 1
ATOM 3516 C C . HIS A 1 441 ? -1.032 -0.813 -13.668 1.00 98.12 441 HIS A C 1
ATOM 3518 O O . HIS A 1 441 ? -2.226 -0.824 -13.362 1.00 98.12 441 HIS A O 1
ATOM 3524 N N . GLY A 1 442 ? -0.569 -1.550 -14.688 1.00 97.31 442 GLY A N 1
ATOM 3525 C CA . GLY A 1 442 ? -1.437 -2.379 -15.539 1.00 97.31 442 GLY A CA 1
ATOM 3526 C C . GLY A 1 442 ? -2.428 -1.587 -16.410 1.00 97.31 442 GLY A C 1
ATOM 3527 O O . GLY A 1 442 ? -3.558 -2.027 -16.636 1.00 97.31 442 GLY A O 1
ATOM 3528 N N . VAL A 1 443 ? -2.038 -0.406 -16.894 1.00 97.69 443 VAL A N 1
ATOM 3529 C CA . VAL A 1 443 ? -2.917 0.503 -17.652 1.00 97.69 443 VAL A CA 1
ATOM 3530 C C . VAL A 1 443 ? -3.293 -0.064 -19.017 1.00 97.69 443 VAL A C 1
ATOM 3532 O O . VAL A 1 443 ? -4.467 -0.075 -19.392 1.00 97.69 443 VAL A O 1
ATOM 3535 N N . GLU A 1 444 ? -2.299 -0.552 -19.755 1.00 96.19 444 GLU A N 1
ATOM 3536 C CA . GLU A 1 444 ? -2.446 -0.950 -21.155 1.00 96.19 444 GLU A CA 1
ATOM 3537 C C . GLU A 1 444 ? -2.895 -2.407 -21.336 1.00 96.19 444 GLU A C 1
ATOM 3539 O O . GLU A 1 444 ? -2.776 -2.939 -22.435 1.00 96.19 444 GLU A O 1
ATOM 3544 N N . LEU A 1 445 ? -3.423 -3.073 -20.304 1.00 97.31 445 LEU A N 1
ATOM 3545 C CA . LEU A 1 445 ? -3.868 -4.471 -20.380 1.00 97.31 445 LEU A CA 1
ATOM 3546 C C . LEU A 1 445 ? -5.089 -4.656 -21.300 1.00 97.31 445 LEU A C 1
ATOM 3548 O O . LEU A 1 445 ? -6.073 -3.918 -21.218 1.00 97.31 445 LEU A O 1
ATOM 3552 N N . ASN A 1 446 ? -5.046 -5.687 -22.150 1.00 95.69 446 ASN A N 1
ATOM 3553 C CA . ASN A 1 446 ? -6.186 -6.116 -22.970 1.00 95.69 446 ASN A CA 1
ATOM 3554 C C . ASN A 1 446 ? -6.964 -7.293 -22.345 1.00 95.69 446 ASN A C 1
ATOM 3556 O O . ASN A 1 446 ? -6.532 -7.889 -21.363 1.00 95.69 446 ASN A O 1
ATOM 3560 N N . GLU A 1 447 ? -8.111 -7.653 -22.932 1.00 96.06 447 GLU A N 1
ATOM 3561 C CA . GLU A 1 447 ? -8.994 -8.719 -22.420 1.00 96.06 447 GLU A CA 1
ATOM 3562 C C . GLU A 1 447 ? -8.283 -10.070 -22.267 1.00 96.06 447 GLU A C 1
ATOM 3564 O O . GLU A 1 447 ? -8.387 -10.705 -21.222 1.00 96.06 447 GLU A O 1
ATOM 3569 N N . ARG A 1 448 ? -7.490 -10.479 -23.264 1.00 96.00 448 ARG A N 1
ATOM 3570 C CA . ARG A 1 448 ? -6.741 -11.740 -23.207 1.00 96.00 448 ARG A CA 1
ATOM 3571 C C . ARG A 1 448 ? -5.684 -11.713 -22.105 1.00 96.00 448 ARG A C 1
ATOM 3573 O O . ARG A 1 448 ? -5.469 -12.715 -21.440 1.00 96.00 448 ARG A O 1
ATOM 3580 N N . GLU A 1 449 ? -5.008 -10.586 -21.920 1.00 97.38 449 GLU A N 1
ATOM 3581 C CA . GLU A 1 449 ? -4.017 -10.401 -20.856 1.00 97.38 449 GLU A CA 1
ATOM 3582 C C . GLU A 1 449 ? -4.668 -10.479 -19.465 1.00 97.38 449 GLU A C 1
ATOM 3584 O O . GLU A 1 449 ? -4.128 -11.137 -18.578 1.00 97.38 449 GLU A O 1
ATOM 3589 N N . ILE A 1 450 ? -5.867 -9.910 -19.300 1.00 98.25 450 ILE A N 1
ATOM 3590 C CA . ILE A 1 450 ? -6.672 -10.036 -18.075 1.00 98.25 450 ILE A CA 1
ATOM 3591 C C . ILE A 1 450 ? -7.054 -11.501 -17.811 1.00 98.25 450 ILE A C 1
ATOM 3593 O O . ILE A 1 450 ? -6.906 -11.974 -16.687 1.00 98.25 450 ILE A O 1
ATOM 3597 N N . GLU A 1 451 ? -7.487 -12.246 -18.833 1.00 96.50 451 GLU A N 1
ATOM 3598 C CA . GLU A 1 451 ? -7.786 -13.682 -18.700 1.00 96.50 451 GLU A CA 1
ATOM 3599 C C . GLU A 1 451 ? -6.562 -14.499 -18.263 1.00 96.50 451 GLU A C 1
ATOM 3601 O O . GLU A 1 451 ? -6.693 -15.447 -17.491 1.00 96.50 451 GLU A O 1
ATOM 3606 N N . ARG A 1 452 ? -5.359 -14.145 -18.737 1.00 96.88 452 ARG A N 1
ATOM 3607 C CA . ARG A 1 452 ? -4.123 -14.807 -18.291 1.00 96.88 452 ARG A CA 1
ATOM 3608 C C . ARG A 1 452 ? -3.819 -14.494 -16.829 1.00 96.88 452 ARG A C 1
ATOM 3610 O O . ARG A 1 452 ? -3.536 -15.428 -16.079 1.00 96.88 452 ARG A O 1
ATOM 3617 N N . LEU A 1 453 ? -3.942 -13.228 -16.423 1.00 98.12 453 LEU A N 1
ATOM 3618 C CA . LEU A 1 453 ? -3.750 -12.794 -15.033 1.00 98.12 453 LEU A CA 1
ATOM 3619 C C . LEU A 1 453 ? -4.725 -13.474 -14.063 1.00 98.12 453 LEU A C 1
ATOM 3621 O O . LEU A 1 453 ? -4.336 -13.848 -12.967 1.00 98.12 453 LEU A O 1
ATOM 3625 N N . ALA A 1 454 ? -5.972 -13.706 -14.473 1.00 96.56 454 ALA A N 1
ATOM 3626 C CA . ALA A 1 454 ? -6.972 -14.394 -13.649 1.00 96.56 454 ALA A CA 1
ATOM 3627 C C . ALA A 1 454 ? -6.565 -15.816 -13.224 1.00 96.56 454 ALA A C 1
ATOM 3629 O O . ALA A 1 454 ? -7.058 -16.340 -12.229 1.00 96.56 454 ALA A O 1
ATOM 3630 N N . SER A 1 455 ? -5.684 -16.454 -13.998 1.00 95.00 455 SER A N 1
ATOM 3631 C CA . SER A 1 455 ? -5.171 -17.803 -13.737 1.00 95.00 455 SER A CA 1
ATOM 3632 C C . SER A 1 455 ? -3.739 -17.827 -13.191 1.00 95.00 455 SER A C 1
ATOM 3634 O O . SER A 1 455 ? -3.153 -18.904 -13.101 1.00 95.00 455 SER A O 1
ATOM 3636 N N . SER A 1 456 ? -3.163 -16.663 -12.881 1.00 96.88 456 SER A N 1
ATOM 3637 C CA . SER A 1 456 ? -1.769 -16.516 -12.458 1.00 96.88 456 SER A CA 1
ATOM 3638 C C . SER A 1 456 ? -1.648 -16.229 -10.955 1.00 96.88 456 SER A C 1
ATOM 3640 O O . SER A 1 456 ? -2.644 -16.112 -10.243 1.00 96.88 456 SER A O 1
ATOM 3642 N N . GLN A 1 457 ? -0.412 -16.112 -10.465 1.00 94.94 457 GLN A N 1
ATOM 3643 C CA . GLN A 1 457 ? -0.111 -15.680 -9.090 1.00 94.94 457 GLN A CA 1
ATOM 3644 C C . GLN A 1 457 ? 0.171 -14.169 -8.996 1.00 94.94 457 GLN A C 1
ATOM 3646 O O . GLN A 1 457 ? 0.811 -13.703 -8.052 1.00 94.94 457 GLN A O 1
ATOM 3651 N N . VAL A 1 458 ? -0.258 -13.402 -10.003 1.00 98.44 458 VAL A N 1
ATOM 3652 C CA . VAL A 1 458 ? 0.043 -11.974 -10.122 1.00 98.44 458 VAL A CA 1
ATOM 3653 C C . VAL A 1 458 ? -1.099 -11.138 -9.558 1.00 98.44 458 VAL A C 1
ATOM 3655 O O . VAL A 1 458 ? -2.258 -11.308 -9.935 1.00 98.44 458 VAL A O 1
ATOM 3658 N N . ALA A 1 459 ? -0.746 -10.174 -8.719 1.00 98.62 459 ALA A N 1
ATOM 3659 C CA . ALA A 1 459 ? -1.629 -9.130 -8.225 1.00 98.62 459 ALA A CA 1
ATOM 3660 C C . ALA A 1 459 ? -1.300 -7.775 -8.877 1.00 98.62 459 ALA A C 1
ATOM 3662 O O . ALA A 1 459 ? -0.183 -7.560 -9.352 1.00 98.62 459 ALA A O 1
ATOM 3663 N N . ILE A 1 460 ? -2.267 -6.853 -8.900 1.00 98.81 460 ILE A N 1
ATOM 3664 C CA . ILE A 1 460 ? -2.107 -5.511 -9.478 1.00 98.81 460 ILE A CA 1
ATOM 3665 C C . ILE A 1 460 ? -2.143 -4.440 -8.383 1.00 98.81 460 ILE A C 1
ATOM 3667 O O . ILE A 1 460 ? -3.097 -4.368 -7.607 1.00 98.81 460 ILE A O 1
ATOM 3671 N N . ALA A 1 461 ? -1.141 -3.560 -8.375 1.00 98.75 461 ALA A N 1
ATOM 3672 C CA . ALA A 1 461 ? -1.163 -2.307 -7.626 1.00 98.75 461 ALA A CA 1
ATOM 3673 C C . ALA A 1 461 ? -1.600 -1.167 -8.562 1.00 98.75 461 ALA A C 1
ATOM 3675 O O . ALA A 1 461 ? -0.885 -0.796 -9.493 1.00 98.75 461 ALA A O 1
ATOM 3676 N N . HIS A 1 462 ? -2.808 -0.642 -8.357 1.00 98.62 462 HIS A N 1
ATOM 3677 C CA . HIS A 1 462 ? -3.365 0.444 -9.159 1.00 98.62 462 HIS A CA 1
ATOM 3678 C C . HIS A 1 462 ? -2.898 1.802 -8.630 1.00 98.62 462 HIS A C 1
ATOM 3680 O O . HIS A 1 462 ? -3.181 2.122 -7.480 1.00 98.62 462 HIS A O 1
ATOM 3686 N N . ASN A 1 463 ? -2.279 2.609 -9.500 1.00 98.56 463 ASN A N 1
ATOM 3687 C CA . ASN A 1 463 ? -1.749 3.946 -9.192 1.00 98.56 463 ASN A CA 1
ATOM 3688 C C . ASN A 1 463 ? -2.559 5.059 -9.903 1.00 98.56 463 ASN A C 1
ATOM 3690 O O . ASN A 1 463 ? -2.083 5.609 -10.903 1.00 98.56 463 ASN A O 1
ATOM 3694 N N . PRO A 1 464 ? -3.814 5.349 -9.502 1.00 98.06 464 PRO A N 1
ATOM 3695 C CA . PRO A 1 464 ? -4.714 6.194 -10.281 1.00 98.06 464 PRO A CA 1
ATOM 3696 C C . PRO A 1 464 ? -4.222 7.629 -10.467 1.00 98.06 464 PRO A C 1
ATOM 3698 O O . PRO A 1 464 ? -4.267 8.112 -11.601 1.00 98.06 464 PRO A O 1
ATOM 3701 N N . ILE A 1 465 ? -3.770 8.316 -9.411 1.00 98.19 465 ILE A N 1
ATOM 3702 C CA . ILE A 1 465 ? -3.324 9.713 -9.540 1.00 98.19 465 ILE A CA 1
ATOM 3703 C C . ILE A 1 465 ? -2.047 9.794 -10.377 1.00 98.19 465 ILE A C 1
ATOM 3705 O O . ILE A 1 465 ? -2.010 10.584 -11.320 1.00 98.19 465 ILE A O 1
ATOM 3709 N N . SER A 1 466 ? -1.057 8.931 -10.124 1.00 97.31 466 SER A N 1
ATOM 3710 C CA . SER A 1 466 ? 0.166 8.886 -10.941 1.00 97.31 466 SER A CA 1
ATOM 3711 C C . SER A 1 466 ? -0.130 8.632 -12.421 1.00 97.31 466 SER A C 1
ATOM 3713 O O . SER A 1 466 ? 0.301 9.387 -13.298 1.00 97.31 466 SER A O 1
ATOM 3715 N N . ASN A 1 467 ? -0.982 7.645 -12.717 1.00 96.81 467 ASN A N 1
ATOM 3716 C CA . ASN A 1 467 ? -1.369 7.344 -14.092 1.00 96.81 467 ASN A CA 1
ATOM 3717 C C . ASN A 1 467 ? -2.090 8.512 -14.785 1.00 96.81 467 ASN A C 1
ATOM 3719 O O . ASN A 1 467 ? -1.951 8.677 -15.999 1.00 96.81 467 ASN A O 1
ATOM 3723 N N . LEU A 1 468 ? -2.851 9.326 -14.046 1.00 96.19 468 LEU A N 1
ATOM 3724 C CA . LEU A 1 468 ? -3.437 10.553 -14.583 1.00 96.19 468 LEU A CA 1
ATOM 3725 C C . LEU A 1 468 ? -2.394 11.650 -14.786 1.00 96.19 468 LEU A C 1
ATOM 3727 O O . LEU A 1 468 ? -2.384 12.274 -15.848 1.00 96.19 468 LEU A O 1
ATOM 3731 N N . LYS A 1 469 ? -1.534 11.887 -13.791 1.00 95.44 469 LYS A N 1
ATOM 3732 C CA . LYS A 1 469 ? -0.537 12.962 -13.805 1.00 95.44 469 LYS A CA 1
ATOM 3733 C C . LYS A 1 469 ? 0.464 12.795 -14.945 1.00 95.44 469 LYS A C 1
ATOM 3735 O O . LYS A 1 469 ? 0.794 13.774 -15.605 1.00 95.44 469 LYS A O 1
ATOM 3740 N N . LEU A 1 470 ? 0.874 11.560 -15.230 1.00 90.69 470 LEU A N 1
ATOM 3741 C CA . LEU A 1 470 ? 1.785 11.227 -16.330 1.00 90.69 470 LEU A CA 1
ATOM 3742 C C . LEU A 1 470 ? 1.073 10.956 -17.667 1.00 90.69 470 LEU A C 1
ATOM 3744 O O . LEU A 1 470 ? 1.719 10.593 -18.650 1.00 90.69 470 LEU A O 1
ATOM 3748 N N . ALA A 1 471 ? -0.254 11.124 -17.722 1.00 93.00 471 ALA A N 1
ATOM 3749 C CA . ALA A 1 471 ? -1.090 10.808 -18.881 1.00 93.00 471 ALA A CA 1
ATOM 3750 C C . ALA A 1 471 ? -0.926 9.361 -19.403 1.00 93.00 471 ALA A C 1
ATOM 3752 O O . ALA A 1 471 ? -1.159 9.083 -20.583 1.00 93.00 471 ALA A O 1
ATOM 3753 N N . SER A 1 472 ? -0.576 8.430 -18.511 1.00 93.50 472 SER A N 1
ATOM 3754 C CA . SER A 1 472 ? -0.381 7.007 -18.798 1.00 93.50 472 SER A CA 1
ATOM 3755 C C . SER A 1 472 ? -1.686 6.344 -19.253 1.00 93.50 472 SER A C 1
ATOM 3757 O O . SER A 1 472 ? -1.699 5.574 -20.214 1.00 93.50 472 SER A O 1
ATOM 3759 N N . GLY A 1 473 ? -2.807 6.698 -18.613 1.00 94.62 473 GLY A N 1
ATOM 3760 C CA . GLY A 1 473 ? -4.153 6.230 -18.955 1.00 94.62 473 GLY A CA 1
ATOM 3761 C C . GLY A 1 473 ? -4.962 5.805 -17.728 1.00 94.62 473 GLY A C 1
ATOM 3762 O O . GLY A 1 473 ? -4.685 6.219 -16.610 1.00 94.62 473 GLY A O 1
ATOM 3763 N N . ILE A 1 474 ? -5.997 4.983 -17.931 1.00 97.19 474 ILE A N 1
ATOM 3764 C CA . ILE A 1 474 ? -6.837 4.454 -16.843 1.00 97.19 474 ILE A CA 1
ATOM 3765 C C . ILE A 1 474 ? -6.781 2.930 -16.892 1.00 97.19 474 ILE A C 1
ATOM 3767 O O . ILE A 1 474 ? -7.207 2.347 -17.890 1.00 97.19 474 ILE A O 1
ATOM 3771 N N . ALA A 1 475 ? -6.331 2.272 -15.825 1.00 97.50 475 ALA A N 1
ATOM 3772 C CA . ALA A 1 475 ? -6.278 0.810 -15.740 1.00 97.50 475 ALA A CA 1
ATOM 3773 C C . ALA A 1 475 ? -7.681 0.150 -15.723 1.00 97.50 475 ALA A C 1
ATOM 3775 O O . ALA A 1 475 ? -8.658 0.761 -15.274 1.00 97.50 475 ALA A O 1
ATOM 3776 N N . PRO A 1 476 ? -7.858 -1.067 -16.282 1.00 97.31 476 PRO A N 1
ATOM 3777 C CA . PRO A 1 476 ? -9.147 -1.769 -16.374 1.00 97.31 476 PRO A CA 1
ATOM 3778 C C . PRO A 1 476 ? -9.495 -2.527 -15.077 1.00 97.31 476 PRO A C 1
ATOM 3780 O O . PRO A 1 476 ? -9.667 -3.745 -15.073 1.00 97.31 476 PRO A O 1
ATOM 3783 N N . ILE A 1 477 ? -9.590 -1.803 -13.960 1.00 97.75 477 ILE A N 1
ATOM 3784 C CA . ILE A 1 477 ? -9.709 -2.398 -12.618 1.00 97.75 477 ILE A CA 1
ATOM 3785 C C . ILE A 1 477 ? -10.998 -3.201 -12.449 1.00 97.75 477 ILE A C 1
ATOM 3787 O O . ILE A 1 477 ? -10.956 -4.317 -11.937 1.00 97.75 477 ILE A O 1
ATOM 3791 N N . ILE A 1 478 ? -12.133 -2.690 -12.939 1.00 97.06 478 ILE A N 1
ATOM 3792 C CA . ILE A 1 478 ? -13.407 -3.425 -12.881 1.00 97.06 478 ILE A CA 1
ATOM 3793 C C . ILE A 1 478 ? -13.291 -4.776 -13.602 1.00 97.06 478 ILE A C 1
ATOM 3795 O O . ILE A 1 478 ? -13.825 -5.777 -13.129 1.00 97.06 478 ILE A O 1
ATOM 3799 N N . GLN A 1 479 ? -12.625 -4.814 -14.758 1.00 97.81 479 GLN A N 1
ATOM 3800 C CA . GLN A 1 479 ? -12.445 -6.038 -15.534 1.00 97.81 479 GLN A CA 1
ATOM 3801 C C . GLN A 1 479 ? -11.507 -7.017 -14.820 1.00 97.81 479 GLN A C 1
ATOM 3803 O O . GLN A 1 479 ? -11.830 -8.198 -14.742 1.00 97.81 479 GLN A O 1
ATOM 3808 N N . LEU A 1 480 ? -10.401 -6.524 -14.255 1.00 98.25 480 LEU A N 1
ATOM 3809 C CA . LEU A 1 480 ? -9.457 -7.323 -13.467 1.00 98.25 480 LEU A CA 1
ATOM 3810 C C . LEU A 1 480 ? -10.142 -7.979 -12.260 1.00 98.25 480 LEU A C 1
ATOM 3812 O O . LEU A 1 480 ? -10.070 -9.195 -12.101 1.00 98.25 480 LEU A O 1
ATOM 3816 N N . GLN A 1 481 ? -10.891 -7.202 -11.472 1.00 96.56 481 GLN A N 1
ATOM 3817 C CA . GLN A 1 481 ? -11.623 -7.720 -10.311 1.00 96.56 481 GLN A CA 1
ATOM 3818 C C . GLN A 1 481 ? -12.704 -8.730 -10.711 1.00 96.56 481 GLN A C 1
ATOM 3820 O O . GLN A 1 481 ? -12.830 -9.778 -10.083 1.00 96.56 481 GLN A O 1
ATOM 3825 N N . LYS A 1 482 ? -13.462 -8.466 -11.788 1.00 96.56 482 LYS A N 1
ATOM 3826 C CA . LYS A 1 482 ? -14.456 -9.421 -12.317 1.00 96.56 482 LYS A CA 1
ATOM 3827 C C . LYS A 1 482 ? -13.821 -10.732 -12.781 1.00 96.56 482 LYS A C 1
ATOM 3829 O O . LYS A 1 482 ? -14.475 -11.768 -12.709 1.00 96.56 482 LYS A O 1
ATOM 3834 N N . ALA A 1 483 ? -12.578 -10.684 -13.251 1.00 97.81 483 ALA A N 1
ATOM 3835 C CA . ALA A 1 483 ? -11.820 -11.864 -13.644 1.00 97.81 483 ALA A CA 1
ATOM 3836 C C . ALA A 1 483 ? -11.195 -12.606 -12.444 1.00 97.81 483 ALA A C 1
ATOM 3838 O O . ALA A 1 483 ? -10.704 -13.714 -12.619 1.00 97.81 483 ALA A O 1
ATOM 3839 N N . GLY A 1 484 ? -11.244 -12.039 -11.232 1.00 96.56 484 GLY A N 1
ATOM 3840 C CA . GLY A 1 484 ? -10.681 -12.639 -10.019 1.00 96.56 484 GLY A CA 1
ATOM 3841 C C . GLY A 1 484 ? -9.224 -12.262 -9.739 1.00 96.56 484 GLY A C 1
ATOM 3842 O O . GLY A 1 484 ? -8.608 -12.860 -8.864 1.00 96.56 484 GLY A O 1
ATOM 3843 N N . VAL A 1 485 ? -8.670 -11.274 -10.450 1.00 98.25 485 VAL A N 1
ATOM 3844 C CA . VAL A 1 485 ? -7.325 -10.752 -10.172 1.00 98.25 485 VAL A CA 1
ATOM 3845 C C . VAL A 1 485 ? -7.370 -9.908 -8.898 1.00 98.25 485 VAL A C 1
ATOM 3847 O O . VAL A 1 485 ? -8.236 -9.041 -8.762 1.00 98.25 485 VAL A O 1
ATOM 3850 N N . ALA A 1 486 ? -6.432 -10.139 -7.976 1.00 97.75 486 ALA A N 1
ATOM 3851 C CA . ALA A 1 486 ? -6.281 -9.308 -6.785 1.00 97.75 486 ALA A CA 1
ATOM 3852 C C . ALA A 1 486 ? -5.813 -7.902 -7.184 1.00 97.75 486 ALA A C 1
ATOM 3854 O O . ALA A 1 486 ? -4.824 -7.753 -7.906 1.00 97.75 486 ALA A O 1
ATOM 3855 N N . VAL A 1 487 ? -6.527 -6.874 -6.722 1.00 98.56 487 VAL A N 1
ATOM 3856 C CA . VAL A 1 487 ? -6.215 -5.478 -7.040 1.00 98.56 487 VAL A CA 1
ATOM 3857 C C . VAL A 1 487 ? -6.302 -4.605 -5.798 1.00 98.56 487 VAL A C 1
ATOM 3859 O O . VAL A 1 487 ? -7.344 -4.560 -5.145 1.00 98.56 487 VAL A O 1
ATOM 3862 N N . GLY A 1 488 ? -5.233 -3.863 -5.529 1.00 98.38 488 GLY A N 1
ATOM 3863 C CA . GLY A 1 488 ? -5.132 -2.898 -4.438 1.00 98.38 488 GLY A CA 1
ATOM 3864 C C . GLY A 1 488 ? -4.791 -1.507 -4.957 1.00 98.38 488 GLY A C 1
ATOM 3865 O O . GLY A 1 488 ? -4.410 -1.341 -6.117 1.00 98.38 488 GLY A O 1
ATOM 3866 N N . ILE A 1 489 ? -4.961 -0.503 -4.102 1.00 98.56 489 ILE A N 1
ATOM 3867 C CA . ILE A 1 489 ? -4.632 0.893 -4.406 1.00 98.56 489 ILE A CA 1
ATOM 3868 C C . ILE A 1 489 ? -3.205 1.212 -3.966 1.00 98.56 489 ILE A C 1
ATOM 3870 O O . ILE A 1 489 ? -2.678 0.617 -3.023 1.00 98.56 489 ILE A O 1
ATOM 3874 N N . ALA A 1 490 ? -2.579 2.140 -4.674 1.00 98.69 490 ALA A N 1
ATOM 3875 C CA . ALA A 1 490 ? -1.218 2.559 -4.441 1.00 98.69 490 ALA A CA 1
ATOM 3876 C C . ALA A 1 490 ? -1.003 4.020 -4.852 1.00 98.69 490 ALA A C 1
ATOM 3878 O O . ALA A 1 490 ? -1.741 4.546 -5.686 1.00 98.69 490 ALA A O 1
ATOM 3879 N N . THR A 1 491 ? -0.006 4.660 -4.240 1.00 98.69 491 THR A N 1
ATOM 3880 C CA . THR A 1 491 ? 0.286 6.090 -4.440 1.00 98.69 491 THR A CA 1
ATOM 3881 C C . THR A 1 491 ? 1.382 6.340 -5.463 1.00 98.69 491 THR A C 1
ATOM 3883 O O . THR A 1 491 ? 1.488 7.460 -5.959 1.00 98.69 491 THR A O 1
ATOM 3886 N N . ASP A 1 492 ? 2.226 5.339 -5.746 1.00 98.06 492 ASP A N 1
ATOM 3887 C CA . ASP A 1 492 ? 3.463 5.531 -6.510 1.00 98.06 492 ASP A CA 1
ATOM 3888 C C . ASP A 1 492 ? 4.370 6.584 -5.813 1.00 98.06 492 ASP A C 1
ATOM 3890 O O . ASP A 1 492 ? 4.356 6.708 -4.577 1.00 98.06 492 ASP A O 1
ATOM 3894 N N . SER A 1 493 ? 5.198 7.301 -6.570 1.00 94.38 493 SER A N 1
ATOM 3895 C CA . SER A 1 493 ? 6.127 8.325 -6.104 1.00 94.38 493 SER A CA 1
ATOM 3896 C C . SER A 1 493 ? 5.444 9.669 -5.863 1.00 94.38 493 SER A C 1
ATOM 3898 O O . SER A 1 493 ? 4.647 10.150 -6.668 1.00 94.38 493 SER A O 1
ATOM 3900 N N . VAL A 1 494 ? 5.877 10.393 -4.828 1.00 96.12 494 VAL A N 1
ATOM 3901 C CA . VAL A 1 494 ? 5.457 11.792 -4.630 1.00 96.12 494 VAL A CA 1
ATOM 3902 C C . VAL A 1 494 ? 5.973 12.737 -5.718 1.00 96.12 494 VAL A C 1
ATOM 3904 O O . VAL A 1 494 ? 5.587 13.901 -5.743 1.00 96.12 494 VAL A O 1
ATOM 3907 N N . ALA A 1 495 ? 6.867 12.295 -6.598 1.00 93.19 495 ALA A N 1
ATOM 3908 C CA . ALA A 1 495 ? 7.290 13.089 -7.743 1.00 93.19 495 ALA A CA 1
ATOM 3909 C C . ALA A 1 495 ? 6.353 12.896 -8.964 1.00 93.19 495 ALA A C 1
ATOM 3911 O O . ALA A 1 495 ? 6.344 13.737 -9.867 1.00 93.19 495 ALA A O 1
ATOM 3912 N N . SER A 1 496 ? 5.513 11.851 -8.971 1.00 92.56 496 SER A N 1
ATOM 3913 C CA . SER A 1 496 ? 4.479 11.588 -9.984 1.00 92.56 496 SER A CA 1
ATOM 3914 C C . SER A 1 496 ? 3.048 11.659 -9.425 1.00 92.56 496 SER A C 1
ATOM 3916 O O . SER A 1 496 ? 2.116 11.419 -10.180 1.00 92.56 496 SER A O 1
ATOM 3918 N N . ASN A 1 497 ? 2.845 12.070 -8.164 1.00 96.00 497 ASN A N 1
ATOM 3919 C CA . ASN A 1 497 ? 1.538 12.115 -7.497 1.00 96.00 497 ASN A CA 1
ATOM 3920 C C . ASN A 1 497 ? 0.944 13.526 -7.242 1.00 96.00 497 ASN A C 1
ATOM 3922 O O . ASN A 1 497 ? 0.113 13.987 -8.021 1.00 96.00 497 ASN A O 1
ATOM 3926 N N . ASN A 1 498 ? 1.274 14.281 -6.183 1.00 95.56 498 ASN A N 1
ATOM 3927 C CA . ASN A 1 498 ? 2.535 14.363 -5.435 1.00 95.56 498 ASN A CA 1
ATOM 3928 C C . ASN A 1 498 ? 2.366 14.222 -3.893 1.00 95.56 498 ASN A C 1
ATOM 3930 O O . ASN A 1 498 ? 3.018 14.942 -3.128 1.00 95.56 498 ASN A O 1
ATOM 3934 N N . ASN A 1 499 ? 1.472 13.354 -3.410 1.00 96.94 499 ASN A N 1
ATOM 3935 C CA . ASN A 1 499 ? 1.331 13.014 -1.985 1.00 96.94 499 ASN A CA 1
ATOM 3936 C C . ASN A 1 499 ? 1.247 11.495 -1.747 1.00 96.94 499 ASN A C 1
ATOM 3938 O O . ASN A 1 499 ? 1.282 10.722 -2.701 1.00 96.94 499 ASN A O 1
ATOM 3942 N N . LEU A 1 500 ? 1.201 11.079 -0.477 1.00 98.44 500 LEU A N 1
ATOM 3943 C CA . LEU A 1 500 ? 1.004 9.678 -0.070 1.00 98.44 500 LEU A CA 1
ATOM 3944 C C . LEU A 1 500 ? -0.402 9.439 0.527 1.00 98.44 500 LEU A C 1
ATOM 3946 O O . LEU A 1 500 ? -0.574 8.609 1.420 1.00 98.44 500 LEU A O 1
ATOM 3950 N N . ASP A 1 501 ? -1.411 10.185 0.058 1.00 98.38 501 ASP A N 1
ATOM 3951 C CA . ASP A 1 501 ? -2.784 10.159 0.573 1.00 98.38 501 ASP A CA 1
ATOM 3952 C C . ASP A 1 501 ? -3.635 9.059 -0.087 1.00 98.38 501 ASP A C 1
ATOM 3954 O O . ASP A 1 501 ? -4.189 9.199 -1.181 1.00 98.38 501 ASP A O 1
ATOM 3958 N N . MET A 1 502 ? -3.817 7.959 0.640 1.00 98.62 502 MET A N 1
ATOM 3959 C CA . MET A 1 502 ? -4.627 6.828 0.189 1.00 98.62 502 MET A CA 1
ATOM 3960 C C . MET A 1 502 ? -6.134 7.145 0.070 1.00 98.62 502 MET A C 1
ATOM 3962 O O . MET A 1 502 ? -6.820 6.501 -0.727 1.00 98.62 502 MET A O 1
ATOM 3966 N N . PHE A 1 503 ? -6.685 8.132 0.793 1.00 98.44 503 PHE A N 1
ATOM 3967 C CA . PHE A 1 503 ? -8.087 8.543 0.605 1.00 98.44 503 PHE A CA 1
ATOM 3968 C C . PHE A 1 503 ? -8.281 9.268 -0.731 1.00 98.44 503 PHE A C 1
ATOM 3970 O O . PHE A 1 503 ? -9.294 9.047 -1.410 1.00 98.44 503 PHE A O 1
ATOM 3977 N N . GLU A 1 504 ? -7.321 10.106 -1.133 1.00 98.12 504 GLU A N 1
ATOM 3978 C CA . GLU A 1 504 ? -7.331 10.746 -2.453 1.00 98.12 504 GLU A CA 1
ATOM 3979 C C . GLU A 1 504 ? -7.204 9.713 -3.575 1.00 98.12 504 GLU A C 1
ATOM 3981 O O . GLU A 1 504 ? -7.978 9.765 -4.540 1.00 98.12 504 GLU A O 1
ATOM 3986 N N . GLU A 1 505 ? -6.325 8.722 -3.417 1.00 98.50 505 GLU A N 1
ATOM 3987 C CA . GLU A 1 505 ? -6.194 7.627 -4.381 1.00 98.50 505 GLU A CA 1
ATOM 3988 C C . GLU A 1 505 ? -7.478 6.806 -4.507 1.00 98.50 505 GLU A C 1
ATOM 3990 O O . GLU A 1 505 ? -7.990 6.599 -5.610 1.00 98.50 505 GLU A O 1
ATOM 3995 N N . GLY A 1 506 ? -8.066 6.383 -3.383 1.00 98.06 506 GLY A N 1
ATOM 3996 C CA . GLY A 1 506 ? -9.298 5.593 -3.377 1.00 98.06 506 GLY A CA 1
ATOM 3997 C C . GLY A 1 506 ? -10.480 6.328 -4.009 1.00 98.06 506 GLY A C 1
ATOM 3998 O O . GLY A 1 506 ? -11.230 5.753 -4.808 1.00 98.06 506 GLY A O 1
ATOM 3999 N N . ARG A 1 507 ? -10.628 7.627 -3.713 1.00 98.56 507 ARG A N 1
ATOM 4000 C CA . ARG A 1 507 ? -11.642 8.477 -4.349 1.00 98.56 507 ARG A CA 1
ATOM 4001 C C . ARG A 1 507 ? -11.407 8.584 -5.851 1.00 98.56 507 ARG A C 1
ATOM 4003 O O . ARG A 1 507 ? -12.354 8.433 -6.629 1.00 98.56 507 ARG A O 1
ATOM 4010 N N . THR A 1 508 ? -10.167 8.838 -6.258 1.00 98.50 508 THR A N 1
ATOM 4011 C CA . THR A 1 508 ? -9.797 8.988 -7.669 1.00 98.50 508 THR A CA 1
ATOM 4012 C C . THR A 1 508 ? -10.053 7.692 -8.431 1.00 98.50 508 THR A C 1
ATOM 4014 O O . THR A 1 508 ? -10.731 7.722 -9.460 1.00 98.50 508 THR A O 1
ATOM 4017 N N . ALA A 1 509 ? -9.646 6.543 -7.884 1.00 98.38 509 ALA A N 1
ATOM 4018 C CA . ALA A 1 509 ? -9.952 5.222 -8.426 1.00 98.38 509 ALA A CA 1
ATOM 4019 C C . ALA A 1 509 ? -11.462 5.046 -8.651 1.00 98.38 509 ALA A C 1
ATOM 4021 O O . ALA A 1 509 ? -11.906 4.714 -9.754 1.00 98.38 509 ALA A O 1
ATOM 4022 N N . ALA A 1 510 ? -12.274 5.336 -7.630 1.00 98.31 510 ALA A N 1
ATOM 4023 C CA . ALA A 1 510 ? -13.718 5.148 -7.688 1.00 98.31 510 ALA A CA 1
ATOM 4024 C C . ALA A 1 510 ? -14.407 6.016 -8.749 1.00 98.31 510 ALA A C 1
ATOM 4026 O O . ALA A 1 510 ? -15.372 5.564 -9.374 1.00 98.31 510 ALA A O 1
ATOM 4027 N N . LEU A 1 511 ? -13.941 7.250 -8.955 1.00 98.56 511 LEU A N 1
ATOM 4028 C CA . LEU A 1 511 ? -14.474 8.157 -9.974 1.00 98.56 511 LEU A CA 1
ATOM 4029 C C . LEU A 1 511 ? -13.987 7.781 -11.380 1.00 98.56 511 LEU A C 1
ATOM 4031 O O . LEU A 1 511 ? -14.784 7.765 -12.322 1.00 98.56 511 LEU A O 1
ATOM 4035 N N . LEU A 1 512 ? -12.713 7.408 -11.525 1.00 97.94 512 LEU A N 1
ATOM 4036 C CA . LEU A 1 512 ? -12.150 6.980 -12.804 1.00 97.94 512 LEU A CA 1
ATOM 4037 C C . LEU A 1 512 ? -12.807 5.714 -13.333 1.00 97.94 512 LEU A C 1
ATOM 4039 O O . LEU A 1 512 ? -13.109 5.638 -14.522 1.00 97.94 512 LEU A O 1
ATOM 4043 N N . GLN A 1 513 ? -13.075 4.733 -12.473 1.00 98.12 513 GLN A N 1
ATOM 4044 C CA . GLN A 1 513 ? -13.708 3.486 -12.900 1.00 98.12 513 GLN A CA 1
ATOM 4045 C C . GLN A 1 513 ? -15.173 3.694 -13.324 1.00 98.12 513 GLN A C 1
ATOM 4047 O O . GLN A 1 513 ? -15.626 3.084 -14.299 1.00 98.12 513 GLN A O 1
ATOM 4052 N N . LYS A 1 514 ? -15.898 4.623 -12.686 1.00 98.38 514 LYS A N 1
ATOM 4053 C CA . LYS A 1 514 ? -17.228 5.068 -13.148 1.00 98.38 514 LYS A CA 1
ATOM 4054 C C . LYS A 1 514 ? -17.151 5.738 -14.518 1.00 98.38 514 LYS A C 1
ATOM 4056 O O . LYS A 1 514 ? -17.914 5.395 -15.416 1.00 98.38 514 LYS A O 1
ATOM 4061 N N . MET A 1 515 ? -16.190 6.643 -14.710 1.00 97.56 515 MET A N 1
ATOM 4062 C CA . MET A 1 515 ? -15.998 7.317 -15.995 1.00 97.56 515 MET A CA 1
ATOM 4063 C C . MET A 1 515 ? -15.604 6.334 -17.106 1.00 97.56 515 MET A C 1
ATOM 4065 O O . MET A 1 515 ? -16.207 6.335 -18.176 1.00 97.56 515 MET A O 1
ATOM 4069 N N . LYS A 1 516 ? -14.631 5.453 -16.849 1.00 95.94 516 LYS A N 1
ATOM 4070 C CA . LYS A 1 516 ? -14.146 4.462 -17.820 1.00 95.94 516 LYS A CA 1
ATOM 4071 C C . LYS A 1 516 ? -15.235 3.475 -18.239 1.00 95.94 516 LYS A C 1
ATOM 4073 O O . LYS A 1 516 ? -15.282 3.088 -19.403 1.00 95.94 516 LYS A O 1
ATOM 4078 N N . SER A 1 517 ? -16.095 3.063 -17.309 1.00 96.50 517 SER A N 1
ATOM 4079 C CA . SER A 1 517 ? -17.216 2.164 -17.609 1.00 96.50 517 SER A CA 1
ATOM 4080 C C . SER A 1 517 ? -18.415 2.868 -18.253 1.00 96.50 517 SER A C 1
ATOM 4082 O O . SER A 1 517 ? -19.246 2.197 -18.861 1.00 96.50 517 SER A O 1
ATOM 4084 N N . GLY A 1 518 ? -18.513 4.197 -18.140 1.00 97.12 518 GLY A N 1
ATOM 4085 C CA . GLY A 1 518 ? -19.689 4.957 -18.563 1.00 97.12 518 GLY A CA 1
ATOM 4086 C C . GLY A 1 518 ? -20.923 4.715 -17.685 1.00 97.12 518 GLY A C 1
ATOM 4087 O O . GLY A 1 518 ? -22.035 5.036 -18.099 1.00 97.12 518 GLY A O 1
ATOM 4088 N N . ASP A 1 519 ? -20.741 4.146 -16.490 1.00 97.50 519 ASP A N 1
ATOM 4089 C CA . ASP A 1 519 ? -21.809 3.760 -15.569 1.00 97.50 519 ASP A CA 1
ATOM 4090 C C . ASP A 1 519 ? -21.452 4.175 -14.134 1.00 97.50 519 ASP A C 1
ATOM 4092 O O . ASP A 1 519 ? -20.534 3.646 -13.504 1.00 97.50 519 ASP A O 1
ATOM 4096 N N . ALA A 1 520 ? -22.219 5.126 -13.596 1.00 97.12 520 ALA A N 1
ATOM 4097 C CA . ALA A 1 520 ? -22.014 5.676 -12.259 1.00 97.12 520 ALA A CA 1
ATOM 4098 C C . ALA A 1 520 ? -22.261 4.666 -11.120 1.00 97.12 520 ALA A C 1
ATOM 4100 O O . ALA A 1 520 ? -21.876 4.942 -9.983 1.00 97.12 520 ALA A O 1
ATOM 4101 N N . SER A 1 521 ? -22.889 3.518 -11.401 1.00 96.75 521 SER A N 1
ATOM 4102 C CA . SER A 1 521 ? -23.120 2.454 -10.416 1.00 96.75 521 SER A CA 1
ATOM 4103 C C . SER A 1 521 ? -21.932 1.501 -10.243 1.00 96.75 521 SER A C 1
ATOM 4105 O O . SER A 1 521 ? -21.882 0.765 -9.256 1.00 96.75 521 SER A O 1
ATOM 4107 N N . GLN A 1 522 ? -20.957 1.515 -11.160 1.00 96.94 522 GLN A N 1
ATOM 4108 C CA . GLN A 1 522 ? -19.769 0.671 -11.042 1.00 96.94 522 GLN A CA 1
ATOM 4109 C C . GLN A 1 522 ? -18.809 1.195 -9.965 1.00 96.94 522 GLN A C 1
ATOM 4111 O O . GLN A 1 522 ? -18.777 2.386 -9.647 1.00 96.94 522 GLN A O 1
ATOM 4116 N N . PHE A 1 523 ? -17.990 0.289 -9.424 1.00 96.56 523 PHE A N 1
ATOM 4117 C CA . PHE A 1 523 ? -17.055 0.576 -8.332 1.00 96.56 523 PHE A CA 1
ATOM 4118 C C . PHE A 1 523 ? -17.776 1.207 -7.117 1.00 96.56 523 PHE A C 1
ATOM 4120 O O . PHE A 1 523 ? -17.568 2.389 -6.802 1.00 96.56 523 PHE A O 1
ATOM 4127 N N . PRO A 1 524 ? -18.713 0.463 -6.492 1.00 97.75 524 PRO A N 1
ATOM 4128 C CA . PRO A 1 524 ? -19.496 0.951 -5.362 1.00 97.75 524 PRO A CA 1
ATOM 4129 C C . PRO A 1 524 ? -18.612 1.230 -4.139 1.00 97.75 524 PRO A C 1
ATOM 4131 O O . PRO A 1 524 ? -17.441 0.860 -4.096 1.00 97.75 524 PRO A O 1
ATOM 4134 N N . ILE A 1 525 ? -19.197 1.875 -3.127 1.00 98.25 525 ILE A N 1
ATOM 4135 C CA . ILE A 1 525 ? -18.509 2.260 -1.883 1.00 98.25 525 ILE A CA 1
ATOM 4136 C C . ILE A 1 525 ? -17.810 1.068 -1.218 1.00 98.25 525 ILE A C 1
ATOM 4138 O O . ILE A 1 525 ? -16.656 1.190 -0.824 1.00 98.25 525 ILE A O 1
ATOM 4142 N N . GLU A 1 526 ? -18.482 -0.083 -1.143 1.00 98.12 526 GLU A N 1
ATOM 4143 C CA . GLU A 1 526 ? -17.894 -1.314 -0.606 1.00 98.12 526 GLU A CA 1
ATOM 4144 C C . GLU A 1 526 ? -16.594 -1.678 -1.331 1.00 98.12 526 GLU A C 1
ATOM 4146 O O . GLU A 1 526 ? -15.565 -1.881 -0.691 1.00 98.12 526 GLU A O 1
ATOM 4151 N N . THR A 1 527 ? -16.616 -1.705 -2.668 1.00 97.94 527 THR A N 1
ATOM 4152 C CA . THR A 1 527 ? -15.421 -1.989 -3.469 1.00 97.94 527 THR A CA 1
ATOM 4153 C C . THR A 1 527 ? -14.331 -0.960 -3.201 1.00 97.94 527 THR A C 1
ATOM 4155 O O . THR A 1 527 ? -13.191 -1.352 -2.986 1.00 97.94 527 THR A O 1
ATOM 4158 N N . ALA A 1 528 ? -14.673 0.332 -3.160 1.00 97.94 528 ALA A N 1
ATOM 4159 C CA . ALA A 1 528 ? -13.713 1.405 -2.911 1.00 97.94 528 ALA A CA 1
ATOM 4160 C C . ALA A 1 528 ? -13.015 1.277 -1.546 1.00 97.94 528 ALA A C 1
ATOM 4162 O O . ALA A 1 528 ? -11.805 1.454 -1.463 1.00 97.94 528 ALA A O 1
ATOM 4163 N N . LEU A 1 529 ? -13.747 0.917 -0.489 1.00 98.62 529 LEU A N 1
ATOM 4164 C CA . LEU A 1 529 ? -13.169 0.738 0.847 1.00 98.62 529 LEU A CA 1
ATOM 4165 C C . LEU A 1 529 ? -12.371 -0.567 0.963 1.00 98.62 529 LEU A C 1
ATOM 4167 O O . LEU A 1 529 ? -11.305 -0.578 1.580 1.00 98.62 529 LEU A O 1
ATOM 4171 N N . LYS A 1 530 ? -12.826 -1.652 0.322 1.00 98.62 530 LYS A N 1
ATOM 4172 C CA . LYS A 1 530 ? -12.095 -2.928 0.298 1.00 98.62 530 LYS A CA 1
ATOM 4173 C C . LYS A 1 530 ? -10.763 -2.825 -0.455 1.00 98.62 530 LYS A C 1
ATOM 4175 O O . LYS A 1 530 ? -9.776 -3.378 0.022 1.00 98.62 530 LYS A O 1
ATOM 4180 N N . VAL A 1 531 ? -10.683 -2.079 -1.565 1.00 98.12 531 VAL A N 1
ATOM 4181 C CA . VAL A 1 531 ? -9.409 -1.910 -2.304 1.00 98.12 531 VAL A CA 1
ATOM 4182 C C . VAL A 1 531 ? -8.351 -1.089 -1.572 1.00 98.12 531 VAL A C 1
ATOM 4184 O O . VAL A 1 531 ? -7.163 -1.255 -1.838 1.00 98.12 531 VAL A O 1
ATOM 4187 N N . LEU A 1 532 ? -8.773 -0.240 -0.635 1.00 98.31 532 LEU A N 1
ATOM 4188 C CA . LEU A 1 532 ? -7.882 0.507 0.253 1.00 98.31 532 LEU A CA 1
ATOM 4189 C C . LEU A 1 532 ? -7.351 -0.334 1.422 1.00 98.31 532 LEU A C 1
ATOM 4191 O O . LEU A 1 532 ? -6.411 0.078 2.095 1.00 98.31 532 LEU A O 1
ATOM 4195 N N . THR A 1 533 ? -7.982 -1.480 1.694 1.00 98.88 533 THR A N 1
ATOM 4196 C CA . THR A 1 533 ? -7.774 -2.268 2.912 1.00 98.88 533 THR A CA 1
ATOM 4197 C C . THR A 1 533 ? -7.565 -3.748 2.576 1.00 98.88 533 THR A C 1
ATOM 4199 O O . THR A 1 533 ? -6.456 -4.139 2.211 1.00 98.88 533 THR A O 1
ATOM 4202 N N . ILE A 1 534 ? -8.603 -4.586 2.661 1.00 98.81 534 ILE A N 1
ATOM 4203 C CA . ILE A 1 534 ? -8.485 -6.045 2.552 1.00 98.81 534 ILE A CA 1
ATOM 4204 C C . ILE A 1 534 ? -7.970 -6.522 1.192 1.00 98.81 534 ILE A C 1
ATOM 4206 O O . ILE A 1 534 ? -7.187 -7.468 1.151 1.00 98.81 534 ILE A O 1
ATOM 4210 N N . GLU A 1 535 ? -8.337 -5.885 0.075 1.00 98.62 535 GLU A N 1
ATOM 4211 C CA . GLU A 1 535 ? -7.786 -6.290 -1.227 1.00 98.62 535 GLU A CA 1
ATOM 4212 C C . GLU A 1 535 ? -6.323 -5.867 -1.369 1.00 98.62 535 GLU A C 1
ATOM 4214 O O . GLU A 1 535 ? -5.541 -6.606 -1.957 1.00 98.62 535 GLU A O 1
ATOM 4219 N N . GLY A 1 536 ? -5.916 -4.746 -0.764 1.00 98.56 536 GLY A N 1
ATOM 4220 C CA . GLY A 1 536 ? -4.501 -4.389 -0.678 1.00 98.56 536 GLY A CA 1
ATOM 4221 C C . GLY A 1 536 ? -3.710 -5.389 0.169 1.00 98.56 536 GLY A C 1
ATOM 4222 O O . GLY A 1 536 ? -2.628 -5.827 -0.217 1.00 98.56 536 GLY A O 1
ATOM 4223 N N . ALA A 1 537 ? -4.288 -5.856 1.279 1.00 98.75 537 ALA A N 1
ATOM 4224 C CA . ALA A 1 537 ? -3.699 -6.936 2.065 1.00 98.75 537 ALA A CA 1
ATOM 4225 C C . ALA A 1 537 ? -3.570 -8.237 1.248 1.00 98.75 537 ALA A C 1
ATOM 4227 O O . ALA A 1 537 ? -2.532 -8.888 1.338 1.00 98.75 537 ALA A O 1
ATOM 4228 N N . LYS A 1 538 ? -4.557 -8.582 0.403 1.00 98.50 538 LYS A N 1
ATOM 4229 C CA . LYS A 1 538 ? -4.476 -9.732 -0.524 1.00 98.50 538 LYS A CA 1
ATOM 4230 C C . LYS A 1 538 ? -3.367 -9.569 -1.563 1.00 98.50 538 LYS A C 1
ATOM 4232 O O . LYS A 1 538 ? -2.636 -10.523 -1.805 1.00 98.50 538 LYS A O 1
ATOM 4237 N N . VAL A 1 539 ? -3.199 -8.374 -2.143 1.00 98.75 539 VAL A N 1
ATOM 4238 C CA . VAL A 1 539 ? -2.091 -8.075 -3.080 1.00 98.75 539 VAL A CA 1
ATOM 4239 C C . VAL A 1 539 ? -0.734 -8.382 -2.442 1.00 98.75 539 VAL A C 1
ATOM 4241 O O . VAL A 1 539 ? 0.160 -8.894 -3.109 1.00 98.75 539 VAL A O 1
ATOM 4244 N N . LEU A 1 540 ? -0.590 -8.109 -1.144 1.00 98.56 540 LEU A N 1
ATOM 4245 C CA . LEU A 1 540 ? 0.654 -8.293 -0.396 1.00 98.56 540 LEU A CA 1
ATOM 4246 C C . LEU A 1 540 ? 0.783 -9.658 0.311 1.00 98.56 540 LEU A C 1
ATOM 4248 O O . LEU A 1 540 ? 1.788 -9.894 0.996 1.00 98.56 540 LEU A O 1
ATOM 4252 N N . GLY A 1 541 ? -0.211 -10.546 0.172 1.00 97.50 541 GLY A N 1
ATOM 4253 C CA . GLY A 1 541 ? -0.263 -11.852 0.844 1.00 97.50 541 GLY A CA 1
ATOM 4254 C C . GLY A 1 541 ? -0.384 -11.756 2.371 1.00 97.50 541 GLY A C 1
ATOM 4255 O O . GLY A 1 541 ? 0.228 -12.535 3.107 1.00 97.50 541 GLY A O 1
ATOM 4256 N N . MET A 1 542 ? -1.092 -10.738 2.863 1.00 98.00 542 MET A N 1
ATOM 4257 C CA . MET A 1 542 ? -1.262 -10.407 4.283 1.00 98.00 542 MET A CA 1
ATOM 4258 C C . MET A 1 542 ? -2.733 -10.407 4.734 1.00 98.00 542 MET A C 1
ATOM 4260 O O . MET A 1 542 ? -3.030 -10.023 5.865 1.00 98.00 542 MET A O 1
ATOM 4264 N N . GLU A 1 543 ? -3.667 -10.860 3.900 1.00 98.12 543 GLU A N 1
ATOM 4265 C CA . GLU A 1 543 ? -5.115 -10.815 4.145 1.00 98.12 543 GLU A CA 1
ATOM 4266 C C . GLU A 1 543 ? -5.569 -11.605 5.377 1.00 98.12 543 GLU A C 1
ATOM 4268 O O . GLU A 1 543 ? -6.592 -11.287 5.977 1.00 98.12 543 GLU A O 1
ATOM 4273 N N . ASN A 1 544 ? -4.796 -12.609 5.794 1.00 98.00 544 ASN A N 1
ATOM 4274 C CA . ASN A 1 544 ? -5.065 -13.379 7.011 1.00 98.00 544 ASN A CA 1
ATOM 4275 C C . ASN A 1 544 ? -4.576 -12.673 8.290 1.00 98.00 544 ASN A C 1
ATOM 4277 O O . ASN A 1 544 ? -4.845 -13.146 9.389 1.00 98.00 544 ASN A O 1
ATOM 4281 N N . GLN A 1 545 ? -3.834 -11.569 8.159 1.00 98.19 545 GLN A N 1
ATOM 4282 C CA . GLN A 1 545 ? -3.211 -10.848 9.273 1.00 98.19 545 GLN A CA 1
ATOM 4283 C C . GLN A 1 545 ? -3.807 -9.453 9.463 1.00 98.19 545 GLN A C 1
ATOM 4285 O O . GLN A 1 545 ? -3.980 -9.038 10.604 1.00 98.19 545 GLN A O 1
ATOM 4290 N N . ILE A 1 546 ? -4.110 -8.744 8.372 1.00 98.75 546 ILE A N 1
ATOM 4291 C CA . ILE A 1 546 ? -4.561 -7.342 8.364 1.00 98.75 546 ILE A CA 1
ATOM 4292 C C . ILE A 1 546 ? -5.631 -7.111 7.283 1.00 98.75 546 ILE A C 1
ATOM 4294 O O . ILE A 1 546 ? -6.053 -8.038 6.591 1.00 98.75 546 ILE A O 1
ATOM 4298 N N . GLY A 1 547 ? -6.049 -5.854 7.113 1.00 98.50 547 GLY A N 1
ATOM 4299 C CA . GLY A 1 547 ? -6.901 -5.404 6.007 1.00 98.50 547 GLY A CA 1
ATOM 4300 C C . GLY A 1 547 ? -8.401 -5.488 6.287 1.00 98.50 547 GLY A C 1
ATOM 4301 O O . GLY A 1 547 ? -9.182 -4.866 5.578 1.00 98.50 547 GLY A O 1
ATOM 4302 N N . SER A 1 548 ? -8.814 -6.180 7.344 1.00 98.88 548 SER A N 1
ATOM 4303 C CA . SER A 1 548 ? -10.187 -6.156 7.852 1.00 98.88 548 SER A CA 1
ATOM 4304 C C . SER A 1 548 ? -10.208 -6.273 9.375 1.00 98.88 548 SER A C 1
ATOM 4306 O O . SER A 1 548 ? -9.257 -6.764 9.990 1.00 98.88 548 SER A O 1
ATOM 4308 N N . LEU A 1 549 ? -11.294 -5.809 9.991 1.00 98.81 549 LEU A N 1
ATOM 4309 C CA . LEU A 1 549 ? -11.515 -5.915 11.430 1.00 98.81 549 LEU A CA 1
ATOM 4310 C C . LEU A 1 549 ? -12.253 -7.217 11.723 1.00 98.81 549 LEU A C 1
ATOM 4312 O O . LEU A 1 549 ? -13.479 -7.253 11.753 1.00 98.81 549 LEU A O 1
ATOM 4316 N N . GLU A 1 550 ? -11.486 -8.284 11.915 1.00 98.44 550 GLU A N 1
ATOM 4317 C CA . GLU A 1 550 ? -11.979 -9.630 12.202 1.00 98.44 550 GLU A CA 1
ATOM 4318 C C . GLU A 1 550 ? -11.252 -10.203 13.421 1.00 98.44 550 GLU A C 1
ATOM 4320 O O . GLU A 1 550 ? -10.065 -9.947 13.634 1.00 98.44 550 GLU A O 1
ATOM 4325 N N . VAL A 1 551 ? -11.953 -11.009 14.219 1.00 97.62 551 VAL A N 1
ATOM 4326 C CA . VAL A 1 551 ? -11.358 -11.671 15.386 1.00 97.62 551 VAL A CA 1
ATOM 4327 C C . VAL A 1 551 ? -10.161 -12.531 14.961 1.00 97.62 551 VAL A C 1
ATOM 4329 O O . VAL A 1 551 ? -10.249 -13.319 14.024 1.00 97.62 551 VAL A O 1
ATOM 4332 N N . GLY A 1 552 ? -9.044 -12.387 15.673 1.00 97.75 552 GLY A N 1
ATOM 4333 C CA . GLY A 1 552 ? -7.779 -13.078 15.416 1.00 97.75 552 GLY A CA 1
ATOM 4334 C C . GLY A 1 552 ? -6.798 -12.305 14.528 1.00 97.75 552 GLY A C 1
ATOM 4335 O O . GLY A 1 552 ? -5.596 -12.582 14.590 1.00 97.75 552 GLY A O 1
ATOM 4336 N N . LYS A 1 553 ? -7.263 -11.312 13.756 1.00 98.69 553 LYS A N 1
ATOM 4337 C CA . LYS A 1 553 ? -6.380 -10.428 12.978 1.00 98.69 553 LYS A CA 1
ATOM 4338 C C . LYS A 1 553 ? -5.679 -9.411 13.874 1.00 98.69 553 LYS A C 1
ATOM 4340 O O . LYS A 1 553 ? -6.095 -9.156 15.006 1.00 98.69 553 LYS A O 1
ATOM 4345 N N . GLN A 1 554 ? -4.587 -8.846 13.369 1.00 98.44 554 GLN A N 1
ATOM 4346 C CA . GLN A 1 554 ? -3.873 -7.760 14.029 1.00 98.44 554 GLN A CA 1
ATOM 4347 C C . GLN A 1 554 ? -4.767 -6.517 14.107 1.00 98.44 554 GLN A C 1
ATOM 4349 O O . GLN A 1 554 ? -5.521 -6.212 13.182 1.00 98.44 554 GLN A O 1
ATOM 4354 N N . ALA A 1 555 ? -4.681 -5.795 15.220 1.00 98.50 555 ALA A N 1
ATOM 4355 C CA . ALA A 1 555 ? -5.438 -4.577 15.469 1.00 98.50 555 ALA A CA 1
ATOM 4356 C C . ALA A 1 555 ? -4.815 -3.378 14.739 1.00 98.50 555 ALA A C 1
ATOM 4358 O O . ALA A 1 555 ? -4.167 -2.521 15.343 1.00 98.50 555 ALA A O 1
ATOM 4359 N N . ASP A 1 556 ? -5.036 -3.370 13.429 1.00 98.81 556 ASP A N 1
ATOM 4360 C CA . ASP A 1 556 ? -4.643 -2.346 12.472 1.00 98.81 556 ASP A CA 1
ATOM 4361 C C . ASP A 1 556 ? -5.853 -1.520 12.059 1.00 98.81 556 ASP A C 1
ATOM 4363 O O . ASP A 1 556 ? -6.664 -1.967 11.243 1.00 98.81 556 ASP A O 1
ATOM 4367 N N . PHE A 1 557 ? -5.995 -0.320 12.606 1.00 98.94 557 PHE A N 1
ATOM 4368 C CA . PHE A 1 557 ? -7.156 0.515 12.316 1.00 98.94 557 PHE A CA 1
ATOM 4369 C C . PHE A 1 557 ? -6.856 1.998 12.471 1.00 98.94 557 PHE A C 1
ATOM 4371 O O . PHE A 1 557 ? -5.948 2.403 13.196 1.00 98.94 557 PHE A O 1
ATOM 4378 N N . LEU A 1 558 ? -7.662 2.800 11.787 1.00 98.88 558 LEU A N 1
ATOM 4379 C CA . LEU A 1 558 ? -7.683 4.249 11.914 1.00 98.88 558 LEU A CA 1
ATOM 4380 C C . LEU A 1 558 ? -9.008 4.704 12.522 1.00 98.88 558 LEU A C 1
ATOM 4382 O O . LEU A 1 558 ? -10.021 4.001 12.441 1.00 98.88 558 LEU A O 1
ATOM 4386 N N . VAL A 1 559 ? -8.992 5.889 13.122 1.00 98.88 559 VAL A N 1
ATOM 4387 C CA . VAL A 1 559 ? -10.146 6.522 13.759 1.00 98.88 559 VAL A CA 1
ATOM 4388 C C . VAL A 1 559 ? -10.348 7.909 13.160 1.00 98.88 559 VAL A C 1
ATOM 4390 O O . VAL A 1 559 ? -9.408 8.695 13.083 1.00 98.88 559 VAL A O 1
ATOM 4393 N N . ILE A 1 560 ? -11.582 8.223 12.769 1.00 98.81 560 ILE A N 1
ATOM 4394 C CA . ILE A 1 560 ? -11.995 9.539 12.268 1.00 98.81 560 ILE A CA 1
ATOM 4395 C C . ILE A 1 560 ? -13.115 10.060 13.159 1.00 98.81 560 ILE A C 1
ATOM 4397 O O . ILE A 1 560 ? -14.188 9.467 13.230 1.00 98.81 560 ILE A O 1
ATOM 4401 N N . GLN A 1 561 ? -12.906 11.195 13.813 1.00 97.31 561 GLN A N 1
ATOM 4402 C CA . GLN A 1 561 ? -13.923 11.888 14.594 1.00 97.31 561 GLN A CA 1
ATOM 4403 C C . GLN A 1 561 ? -14.727 12.821 13.673 1.00 97.31 561 GLN A C 1
ATOM 4405 O O . GLN A 1 561 ? -14.197 13.859 13.269 1.00 97.31 561 GLN A O 1
ATOM 4410 N N . PRO A 1 562 ? -15.990 12.508 13.314 1.00 97.44 562 PRO A N 1
ATOM 4411 C CA . PRO A 1 562 ? -16.791 13.359 12.430 1.00 97.44 562 PRO A CA 1
ATOM 4412 C C . PRO A 1 562 ? -17.359 14.599 13.134 1.00 97.44 562 PRO A C 1
ATOM 4414 O O . PRO A 1 562 ? -17.846 15.528 12.479 1.00 97.44 562 PRO A O 1
ATOM 4417 N N . GLN A 1 563 ? -17.356 14.627 14.469 1.00 94.81 563 GLN A N 1
ATOM 4418 C CA . GLN A 1 563 ? -17.946 15.719 15.230 1.00 94.81 563 GLN A CA 1
ATOM 4419 C C . GLN A 1 563 ? -17.199 17.037 14.985 1.00 94.81 563 GLN A C 1
ATOM 4421 O O . GLN A 1 563 ? -15.976 17.109 15.044 1.00 94.81 563 GLN A O 1
ATOM 4426 N N . GLY A 1 564 ? -17.947 18.106 14.693 1.00 94.25 564 GLY A N 1
ATOM 4427 C CA . GLY A 1 564 ? -17.379 19.424 14.380 1.00 94.25 564 GLY A CA 1
ATOM 4428 C C . GLY A 1 564 ? -16.857 19.587 12.944 1.00 94.25 564 GLY A C 1
ATOM 4429 O O . GLY A 1 564 ? -16.564 20.713 12.542 1.00 94.25 564 GLY A O 1
ATOM 4430 N N . LYS A 1 565 ? -16.809 18.517 12.136 1.00 96.81 565 LYS A N 1
ATOM 4431 C CA . LYS A 1 565 ? -16.384 18.554 10.727 1.00 96.81 565 LYS A CA 1
ATOM 4432 C C . LYS A 1 565 ? -17.598 18.736 9.803 1.00 96.81 565 LYS A C 1
ATOM 4434 O O . LYS A 1 565 ? -18.354 17.803 9.547 1.00 96.81 565 LYS A O 1
ATOM 4439 N N . ILE A 1 566 ? -17.806 19.956 9.294 1.00 97.81 566 ILE A N 1
ATOM 4440 C CA . ILE A 1 566 ? -18.983 20.299 8.463 1.00 97.81 566 ILE A CA 1
ATOM 4441 C C . ILE A 1 566 ? -19.060 19.504 7.157 1.00 97.81 566 ILE A C 1
ATOM 4443 O O . ILE A 1 566 ? -20.157 19.153 6.730 1.00 97.81 566 ILE A O 1
ATOM 4447 N N . HIS A 1 567 ? -17.923 19.191 6.531 1.00 98.00 567 HIS A N 1
ATOM 4448 C CA . HIS A 1 567 ? -17.895 18.412 5.289 1.00 98.00 567 HIS A CA 1
ATOM 4449 C C . HIS A 1 567 ? -18.275 16.937 5.481 1.00 98.00 567 HIS A C 1
ATOM 4451 O O . HIS A 1 567 ? -18.469 16.245 4.489 1.00 98.00 567 HIS A O 1
ATOM 4457 N N . LEU A 1 568 ? -18.426 16.474 6.729 1.00 98.06 568 LEU A N 1
ATOM 4458 C CA . LEU A 1 568 ? -18.865 15.120 7.085 1.00 98.06 568 LEU A CA 1
ATOM 4459 C C . LEU A 1 568 ? -20.327 15.074 7.569 1.00 98.06 568 LEU A C 1
ATOM 4461 O O . LEU A 1 568 ? -20.763 14.079 8.149 1.00 98.06 568 LEU A O 1
ATOM 4465 N N . GLN A 1 569 ? -21.100 16.143 7.343 1.00 96.69 569 GLN A N 1
ATOM 4466 C CA . GLN A 1 569 ? -22.536 16.181 7.626 1.00 96.69 569 GLN A CA 1
ATOM 4467 C C . GLN A 1 569 ? -23.373 15.848 6.372 1.00 96.69 569 GLN A C 1
ATOM 4469 O O . GLN A 1 569 ? -23.026 16.280 5.271 1.00 96.69 569 GLN A O 1
ATOM 4474 N N . PRO A 1 570 ? -24.505 15.132 6.513 1.00 96.75 570 PRO A N 1
ATOM 4475 C CA . PRO A 1 570 ? -25.018 14.562 7.758 1.00 96.75 570 PRO A CA 1
ATOM 4476 C C . PRO A 1 570 ? -24.336 13.207 8.061 1.00 96.75 570 PRO A C 1
ATOM 4478 O O . PRO A 1 570 ? -23.963 12.478 7.134 1.00 96.75 570 PRO A O 1
ATOM 4481 N N . GLN A 1 571 ? -24.092 12.908 9.343 1.00 95.44 571 GLN A N 1
ATOM 4482 C CA . GLN A 1 571 ? -23.189 11.820 9.769 1.00 95.44 571 GLN A CA 1
ATOM 4483 C C . GLN A 1 571 ? -23.715 10.409 9.465 1.00 95.44 571 GLN A C 1
ATOM 4485 O O . GLN A 1 571 ? -22.921 9.479 9.338 1.00 95.44 571 GLN A O 1
ATOM 4490 N N . GLU A 1 572 ? -25.026 10.235 9.282 1.00 94.38 572 GLU A N 1
ATOM 4491 C CA . GLU A 1 572 ? -25.642 8.956 8.906 1.00 94.38 572 GLU A CA 1
ATOM 4492 C C . GLU A 1 572 ? -25.152 8.420 7.550 1.00 94.38 572 GLU A C 1
ATOM 4494 O O . GLU A 1 572 ? -25.252 7.224 7.283 1.00 94.38 572 GLU A O 1
ATOM 4499 N N . ASN A 1 573 ? -24.560 9.279 6.712 1.00 97.19 573 ASN A N 1
ATOM 4500 C CA . ASN A 1 573 ? -23.981 8.908 5.420 1.00 97.19 573 ASN A CA 1
ATOM 4501 C C . ASN A 1 573 ? -22.491 8.525 5.509 1.00 97.19 573 ASN A C 1
ATOM 4503 O O . ASN A 1 573 ? -21.777 8.632 4.510 1.00 97.19 573 ASN A O 1
ATOM 4507 N N . MET A 1 574 ? -22.022 8.060 6.675 1.00 98.19 574 MET A N 1
ATOM 4508 C CA . MET A 1 574 ? -20.632 7.658 6.951 1.00 98.19 574 MET A CA 1
ATOM 4509 C C . MET A 1 574 ? -19.961 6.916 5.787 1.00 98.19 574 MET A C 1
ATOM 4511 O O . MET A 1 574 ? -18.895 7.322 5.341 1.00 98.19 574 MET A O 1
ATOM 4515 N N . LEU A 1 575 ? -20.590 5.863 5.252 1.00 98.56 575 LEU A N 1
ATOM 4516 C CA . LEU A 1 575 ? -20.006 5.055 4.173 1.00 98.56 575 LEU A CA 1
ATOM 4517 C C . LEU A 1 575 ? -19.720 5.878 2.909 1.00 98.56 575 LEU A C 1
ATOM 4519 O O . LEU A 1 575 ? -18.671 5.729 2.288 1.00 98.56 575 LEU A O 1
ATOM 4523 N N . SER A 1 576 ? -20.637 6.776 2.538 1.00 98.44 576 SER A N 1
ATOM 4524 C CA . SER A 1 576 ? -20.418 7.699 1.423 1.00 98.44 576 SER A CA 1
ATOM 4525 C C . SER A 1 576 ? -19.280 8.663 1.736 1.00 98.44 576 SER A C 1
ATOM 4527 O O . SER A 1 576 ? -18.432 8.918 0.882 1.00 98.44 576 SER A O 1
ATOM 4529 N N . HIS A 1 577 ? -19.248 9.191 2.959 1.00 98.56 577 HIS A N 1
ATOM 4530 C CA . HIS A 1 577 ? -18.255 10.176 3.371 1.00 98.56 577 HIS A CA 1
ATOM 4531 C C . HIS A 1 577 ? -16.842 9.599 3.417 1.00 98.56 577 HIS A C 1
ATOM 4533 O O . HIS A 1 577 ? -15.932 10.265 2.931 1.00 98.56 577 HIS A O 1
ATOM 4539 N N . LEU A 1 578 ? -16.662 8.361 3.889 1.00 98.56 578 LEU A N 1
ATOM 4540 C CA . LEU A 1 578 ? -15.366 7.668 3.915 1.00 98.56 578 LEU A CA 1
ATOM 4541 C C . LEU A 1 578 ? -14.695 7.588 2.532 1.00 98.56 578 LEU A C 1
ATOM 4543 O O . LEU A 1 578 ? -13.475 7.554 2.454 1.00 98.56 578 LEU A O 1
ATOM 4547 N N . VAL A 1 579 ? -15.468 7.610 1.440 1.00 98.44 579 VAL A N 1
ATOM 4548 C CA . VAL A 1 579 ? -14.929 7.614 0.068 1.00 98.44 579 VAL A CA 1
ATOM 4549 C C . VAL A 1 579 ? -14.910 9.027 -0.527 1.00 98.44 579 VAL A C 1
ATOM 4551 O O . VAL A 1 579 ? -13.917 9.482 -1.098 1.00 98.44 579 VAL A O 1
ATOM 4554 N N . TYR A 1 580 ? -16.019 9.757 -0.420 1.00 98.50 580 TYR A N 1
ATOM 4555 C CA . TYR A 1 580 ? -16.245 10.958 -1.228 1.00 98.50 580 TYR A CA 1
ATOM 4556 C C . TYR A 1 580 ? -16.045 12.284 -0.485 1.00 98.50 580 TYR A C 1
ATOM 4558 O O . TYR A 1 580 ? -16.018 13.319 -1.147 1.00 98.50 580 TYR A O 1
ATOM 4566 N N . ALA A 1 581 ? -15.890 12.281 0.845 1.00 98.31 581 ALA A N 1
ATOM 4567 C CA . ALA A 1 581 ? -15.811 13.514 1.637 1.00 98.31 581 ALA A CA 1
ATOM 4568 C C . ALA A 1 581 ? -14.615 13.592 2.600 1.00 98.31 581 ALA A C 1
ATOM 4570 O O . ALA A 1 581 ? -14.058 14.678 2.760 1.00 98.31 581 ALA A O 1
ATOM 4571 N N . VAL A 1 582 ? -14.214 12.474 3.213 1.00 98.19 582 VAL A N 1
ATOM 4572 C CA . VAL A 1 582 ? -13.074 12.396 4.142 1.00 98.19 582 VAL A CA 1
ATOM 4573 C C . VAL A 1 582 ? -11.800 12.906 3.480 1.00 98.19 582 VAL A C 1
ATOM 4575 O O . VAL A 1 582 ? -11.529 12.631 2.313 1.00 98.19 582 VAL A O 1
ATOM 4578 N N . LYS A 1 583 ? -11.023 13.679 4.224 1.00 96.69 583 LYS A N 1
ATOM 4579 C CA . LYS A 1 583 ? -9.666 14.094 3.867 1.00 96.69 583 LYS A CA 1
ATOM 4580 C C . LYS A 1 583 ? -8.694 13.297 4.731 1.00 96.69 583 LYS A C 1
ATOM 4582 O O . LYS A 1 583 ? -9.048 12.972 5.861 1.00 96.69 583 LYS A O 1
ATOM 4587 N N . SER A 1 584 ? -7.469 13.051 4.272 1.00 95.00 584 SER A N 1
ATOM 4588 C CA . SER A 1 584 ? -6.427 12.443 5.122 1.00 95.00 584 SER A CA 1
ATOM 4589 C C . SER A 1 584 ? -6.258 13.161 6.459 1.00 95.00 584 SER A C 1
ATOM 4591 O O . SER A 1 584 ? -6.165 12.517 7.496 1.00 95.00 584 SER A O 1
ATOM 4593 N N . SER A 1 585 ? -6.330 14.496 6.464 1.00 97.00 585 SER A N 1
ATOM 4594 C CA . SER A 1 585 ? -6.264 15.314 7.683 1.00 97.00 585 SER A CA 1
ATOM 4595 C C . SER A 1 585 ? -7.409 15.081 8.679 1.00 97.00 585 SER A C 1
ATOM 4597 O O . SER A 1 585 ? -7.394 15.660 9.761 1.00 97.00 585 SER A O 1
ATOM 4599 N N . ASP A 1 586 ? -8.448 14.329 8.303 1.00 98.38 586 ASP A N 1
ATOM 4600 C CA . ASP A 1 586 ? -9.529 13.948 9.210 1.00 98.38 586 ASP A CA 1
ATOM 4601 C C . ASP A 1 586 ? -9.200 12.697 10.035 1.00 98.38 586 ASP A C 1
ATOM 4603 O O . ASP A 1 586 ? -9.992 12.381 10.921 1.00 98.38 586 ASP A O 1
ATOM 4607 N N . VAL A 1 587 ? -8.095 11.996 9.757 1.00 98.69 587 VAL A N 1
ATOM 4608 C CA . VAL A 1 587 ? -7.615 10.876 10.575 1.00 98.69 587 VAL A CA 1
ATOM 4609 C C . VAL A 1 587 ? -7.096 11.418 11.904 1.00 98.69 587 VAL A C 1
ATOM 4611 O O . VAL A 1 587 ? -6.174 12.231 11.957 1.00 98.69 587 VAL A O 1
ATOM 4614 N N . ASP A 1 588 ? -7.718 10.972 12.991 1.00 98.31 588 ASP A N 1
ATOM 4615 C CA . ASP A 1 588 ? -7.409 11.420 14.342 1.00 98.31 588 ASP A CA 1
ATOM 4616 C C . ASP A 1 588 ? -6.412 10.467 15.008 1.00 98.31 588 ASP A C 1
ATOM 4618 O O . ASP A 1 588 ? -5.340 10.896 15.425 1.00 98.31 588 ASP A O 1
ATOM 4622 N N . ASP A 1 589 ? -6.720 9.172 15.063 1.00 98.75 589 ASP A N 1
ATOM 4623 C CA . ASP A 1 589 ? -5.862 8.174 15.706 1.00 98.75 589 ASP A CA 1
ATOM 4624 C C . ASP A 1 589 ? -5.582 6.999 14.765 1.00 98.75 589 ASP A C 1
ATOM 4626 O O . ASP A 1 589 ? -6.426 6.624 13.951 1.00 98.75 589 ASP A O 1
ATOM 4630 N N . VAL A 1 590 ? -4.405 6.386 14.905 1.00 98.88 590 VAL A N 1
ATOM 4631 C CA . VAL A 1 590 ? -4.007 5.190 14.147 1.00 98.88 590 VAL A CA 1
ATOM 4632 C C . VAL A 1 590 ? -3.377 4.186 15.093 1.00 98.88 590 VAL A C 1
ATOM 4634 O O . VAL A 1 590 ? -2.543 4.541 15.934 1.00 98.88 590 VAL A O 1
ATOM 4637 N N . TYR A 1 591 ? -3.773 2.929 14.931 1.00 98.75 591 TYR A N 1
ATOM 4638 C CA . TYR A 1 591 ? -3.281 1.789 15.681 1.00 98.75 591 TYR A CA 1
ATOM 4639 C C . TYR A 1 591 ? -2.669 0.764 14.732 1.00 98.75 591 TYR A C 1
ATOM 4641 O O . TYR A 1 591 ? -3.242 0.445 13.690 1.00 98.75 591 TYR A O 1
ATOM 4649 N N . ILE A 1 592 ? -1.507 0.242 15.113 1.00 98.75 592 ILE A N 1
ATOM 4650 C CA . ILE A 1 592 ? -0.793 -0.824 14.409 1.00 98.75 592 ILE A CA 1
ATOM 4651 C C . ILE A 1 592 ? -0.523 -1.919 15.425 1.00 98.75 592 ILE A C 1
ATOM 4653 O O . ILE A 1 592 ? 0.148 -1.670 16.426 1.00 98.75 592 ILE A O 1
ATOM 4657 N N . ALA A 1 593 ? -1.038 -3.128 15.173 1.00 97.44 593 ALA A N 1
ATOM 4658 C CA . ALA A 1 593 ? -0.905 -4.246 16.109 1.00 97.44 593 ALA A CA 1
ATOM 4659 C C . ALA A 1 593 ? -1.295 -3.844 17.552 1.00 97.44 593 ALA A C 1
ATOM 4661 O O . ALA A 1 593 ? -0.596 -4.166 18.510 1.00 97.44 593 ALA A O 1
ATOM 4662 N N . GLY A 1 594 ? -2.376 -3.066 17.702 1.00 96.25 594 GLY A N 1
ATOM 4663 C CA . GLY A 1 594 ? -2.903 -2.610 18.996 1.00 96.25 594 GLY A CA 1
ATOM 4664 C C . GLY A 1 594 ? -2.107 -1.493 19.690 1.00 96.25 594 GLY A C 1
ATOM 4665 O O . GLY A 1 594 ? -2.553 -0.962 20.719 1.00 96.25 594 GLY A O 1
ATOM 4666 N N . GLU A 1 595 ? -0.960 -1.083 19.146 1.00 96.69 595 GLU A N 1
ATOM 4667 C CA . GLU A 1 595 ? -0.187 0.069 19.615 1.00 96.69 595 GLU A CA 1
ATOM 4668 C C . GLU A 1 595 ? -0.668 1.352 18.930 1.00 96.69 595 GLU A C 1
ATOM 4670 O O . GLU A 1 595 ? -0.808 1.392 17.711 1.00 96.69 595 GLU A O 1
ATOM 4675 N N . GLN A 1 596 ? -0.916 2.411 19.708 1.00 97.94 596 GLN A N 1
ATOM 4676 C CA . GLN A 1 596 ? -1.288 3.715 19.158 1.00 97.94 596 GLN A CA 1
ATOM 4677 C C . GLN A 1 596 ? -0.039 4.399 18.596 1.00 97.94 596 GLN A C 1
ATOM 4679 O O . GLN A 1 596 ? 0.891 4.685 19.350 1.00 97.94 596 GLN A O 1
ATOM 4684 N N . VAL A 1 597 ? -0.031 4.670 17.293 1.00 98.56 597 VAL A N 1
ATOM 4685 C CA . VAL A 1 597 ? 1.100 5.284 16.575 1.00 98.56 597 VAL A CA 1
ATOM 4686 C C . VAL A 1 597 ? 0.804 6.712 16.125 1.00 98.56 597 VAL A C 1
ATOM 4688 O O . VAL A 1 597 ? 1.727 7.504 15.951 1.00 98.56 597 VAL A O 1
ATOM 4691 N N . VAL A 1 598 ? -0.479 7.067 16.012 1.00 98.81 598 VAL A N 1
ATOM 4692 C CA . VAL A 1 598 ? -0.947 8.444 15.820 1.00 98.81 598 VAL A CA 1
ATOM 4693 C C . VAL A 1 598 ? -1.988 8.763 16.878 1.00 98.81 598 VAL A C 1
ATOM 4695 O O . VAL A 1 598 ? -2.859 7.937 17.173 1.00 98.81 598 VAL A O 1
ATOM 4698 N N . LYS A 1 599 ? -1.888 9.962 17.451 1.00 98.19 599 LYS A N 1
ATOM 4699 C CA . LYS A 1 599 ? -2.862 10.494 18.397 1.00 98.19 599 LYS A CA 1
ATOM 4700 C C . LYS A 1 599 ? -3.243 11.922 18.044 1.00 98.19 599 LYS A C 1
ATOM 4702 O O . LYS A 1 599 ? -2.382 12.798 18.043 1.00 98.19 599 LYS A O 1
ATOM 4707 N N . GLN A 1 600 ? -4.526 12.164 17.797 1.00 96.81 600 GLN A N 1
ATOM 4708 C CA . GLN A 1 600 ? -5.070 13.470 17.407 1.00 96.81 600 GLN A CA 1
ATOM 4709 C C . GLN A 1 600 ? -4.285 14.117 16.244 1.00 96.81 600 GLN A C 1
ATOM 4711 O O . GLN A 1 600 ? -3.896 15.285 16.302 1.00 96.81 600 GLN A O 1
ATOM 4716 N N . GLY A 1 601 ? -3.985 13.324 15.212 1.00 96.50 601 GLY A N 1
ATOM 4717 C CA . GLY A 1 601 ? -3.232 13.719 14.018 1.00 96.50 601 GLY A CA 1
ATOM 4718 C C . GLY A 1 601 ? -1.715 13.863 14.219 1.00 96.50 601 GLY A C 1
ATOM 4719 O O . GLY A 1 601 ? -1.002 14.212 13.278 1.00 96.50 601 GLY A O 1
ATOM 4720 N N . GLN A 1 602 ? -1.195 13.616 15.427 1.00 97.88 602 GLN A N 1
ATOM 4721 C CA . GLN A 1 602 ? 0.238 13.684 15.731 1.00 97.88 602 GLN A CA 1
ATOM 4722 C C . GLN A 1 602 ? 0.862 12.288 15.739 1.00 97.88 602 GLN A C 1
ATOM 4724 O O . GLN A 1 602 ? 0.401 11.405 16.464 1.00 97.88 602 GLN A O 1
ATOM 4729 N N . VAL A 1 603 ? 1.924 12.097 14.955 1.00 98.38 603 VAL A N 1
ATOM 4730 C CA . VAL A 1 603 ? 2.705 10.851 14.939 1.00 98.38 603 VAL A CA 1
ATOM 4731 C C . VAL A 1 603 ? 3.507 10.740 16.232 1.00 98.38 603 VAL A C 1
ATOM 4733 O O . VAL A 1 603 ? 4.149 11.695 16.657 1.00 98.38 603 VAL A O 1
ATOM 4736 N N . LEU A 1 604 ? 3.452 9.571 16.867 1.00 98.12 604 LEU A N 1
ATOM 4737 C CA . LEU A 1 604 ? 4.099 9.301 18.155 1.00 98.12 604 LEU A CA 1
ATOM 4738 C C . LEU A 1 604 ? 5.425 8.545 18.017 1.00 98.12 604 LEU A C 1
ATOM 4740 O O . LEU A 1 604 ? 6.163 8.420 18.990 1.00 98.12 604 LEU A O 1
ATOM 4744 N N . THR A 1 605 ? 5.688 7.980 16.839 1.00 96.31 605 THR A N 1
ATOM 4745 C CA . THR A 1 605 ? 6.719 6.957 16.622 1.00 96.31 605 THR A CA 1
ATOM 4746 C C . THR A 1 605 ? 7.824 7.364 15.654 1.00 96.31 605 THR A C 1
ATOM 4748 O O . THR A 1 605 ? 8.795 6.629 15.502 1.00 96.31 605 THR A O 1
ATOM 4751 N N . VAL A 1 606 ? 7.703 8.512 14.990 1.00 94.00 606 VAL A N 1
ATOM 4752 C CA . VAL A 1 606 ? 8.711 9.026 14.057 1.00 94.00 606 VAL A CA 1
ATOM 4753 C C . VAL A 1 606 ? 9.071 10.445 14.473 1.00 94.00 606 VAL A C 1
ATOM 4755 O O . VAL A 1 606 ? 8.190 11.280 14.658 1.00 94.00 606 VAL A O 1
ATOM 4758 N N . GLU A 1 607 ? 10.369 10.700 14.624 1.00 88.25 607 GLU A N 1
ATOM 4759 C CA . GLU A 1 607 ? 10.924 12.029 14.881 1.00 88.25 607 GLU A CA 1
ATOM 4760 C C . GLU A 1 607 ? 11.572 12.553 13.592 1.00 88.25 607 GLU A C 1
ATOM 4762 O O . GLU A 1 607 ? 12.504 11.924 13.062 1.00 88.25 607 GLU A O 1
ATOM 4767 N N . LEU A 1 608 ? 11.036 13.672 13.090 1.00 83.94 608 LEU A N 1
ATOM 4768 C CA . LEU A 1 608 ? 11.547 14.410 11.931 1.00 83.94 608 LEU A CA 1
ATOM 4769 C C . LEU A 1 608 ? 12.706 15.331 12.307 1.00 83.94 608 LEU A C 1
ATOM 4771 O O . LEU A 1 608 ? 12.585 16.046 13.330 1.00 83.94 608 LEU A O 1
#

pLDDT: mean 81.0, std 23.55, range [25.06, 98.94]